Protein 1Z82 (pdb70)

Secondary structure (DSSP, 8-state):
--EEEE--SHHHHHHH--TTTT--EEEE-SSHHHHHHHHHHS-BTTBTT----SEEES-GGG--TT-EEEE-S-GGGHHHHHTT-SS----EE------TTT---HHHHHHHHT----EEEESS--HHHHHTT--EEEEEEETTHHHHHHHH--SSEEEEEES-HHHHHHHHHHHHHHHHHHHHHHHTT--HHHHHHHHHHHHHHHHHH---S--GGG--IIIIIT--TTT-TT-HHHHHHHHHHHT--HHHHHHT-SS--THHHHHHH--HHHHTT---HHHHHHHHHHS---TTT-----/-EEEE--SHHHHHHH--TTTT--EEEE-SSHHHHHIIIII--BTTBTT----S-EES-GGG--TTSEEEE-S-GGGHHHHHTT-SS----EE----B-TTT--BHHHHHHHHT----EEEESS--HHHHHTT--EEEEEEETTHHHHHHHH--SSEEEEEES-HHHHHHHHHHHHHHHHHHHHHHHTT--HHHHHHHHHHHHHHHHHH---S--GGG--IIIIIT--TTT-TT-HHHHHHHHHHTT--HHHHHHT-SS--HHHHHHHH--HHHHHT---HHHHHHHHHHS---TTT------

B-factor: mean 32.39, std 6.53, range [13.19, 74.14]

Organism: Thermotoga sp. (strain RQ2) (NCBI:txid126740)

Sequence (604 aa):
ERFFVLGAGSWGTVFAQLHENGEEVILWARRKEIVDLINVSHTSPYVEESKITVRATNDLEEIKKEDILVIAIPVQYIREHLLRLPVKPSVLNLSKGIEIKTGKRVSEIVEEILGCPYAVLSGPSHAEEVAKKLPTAVTLAGENSKELQKRISTEYFRVYTCEDVVGVEIAGALKNVIAIAAGILDGFGGWDNAKAALETRGIYEIARFGFFGADQKTFGLAGIGDLVTCNSRYSRNRRFGELIARGFNPLKLLESSNQVVEGAFTVKAVKIAKENKIDPISEEVYRVVYEGKPPLQSRDLRRFFVLGAGSWGTVFAQLHENGEEVILWARRKEIVDLINVSHTSPYVEESKITVRATNDLEEIKKEDILVIAIPVQYIREHLLRLPVKPSVLNLSKGIEIKTGKRVSEIVEEILGCPYAVLSGPSHAEEVAKKLPTAVTLAGENSKELQKRISTEYFRVYTCEDVVGVEIAGALKNVIAIAAGILDGFGGWDNAKAALETRGIYEIARFGFFGADQKTFGLAGIGDLVTCNSRYSRNRRFGELIARGFNPLKLLESSNQVVEGAFTVKAVKIAKENKIDPISEEVYRVVYEGKPPLQSRDLRR

Nearest PDB structures (foldseek):
  1z82-assembly1_B  TM=1.002E+00  e=1.092E-55  Thermotoga maritima MSB8
  3k96-assembly1_B  TM=9.361E-01  e=1.330E-28  Coxiella burnetii RSA 493
  6e90-assembly1_A  TM=9.180E-01  e=2.898E-23  Homo sapiens
  6e90-assembly2_B  TM=9.214E-01  e=9.521E-23  Homo sapiens
  6e8y-assembly1_B  TM=8.295E-01  e=1.337E-22  Homo sapiens

Foldseek 3Di:
DEAEQEECALQSQLQQLLVVLVGHYEYEYCDPVQQCCCPPVQDGPRAPPFGRPHHYDPDLQPDDQAYEYEYDDAPQCPLVVLQPRPAAHLYEYEYAFAHQPPLHFPVVSCCVRRVHWYKYKAFLCQSRCVRVLAAEEIEMETPPVVVVQVSRDDPRYHYHYDHFRLLLNLQRHQLLLLLLLLLLCVLVPNPPVVNVVSLVVSLVLSLVLSVVDGDSVSCPRSNSRNVVQSPDPSHPSSPLSNVLNNPDQLVVSQVVDPDHSRNLRRLSSCVVCVVVVPDQSSVLSPCVRPVVDNSVVNCVSD/DAEQEEDALASQLLQLLVVLPHQYEYEYCDVVQQCCCCPVQDHPRAPPFGRNHHYDPDLQPDDQAYEYEYDDADQCPLVVLQPRPAAHLYEYEYAFAHQVPLHFVVVSCCVRRNHWYKYKAFQDQSRCVSVLAAEEIEMETPPRVVVQVSRDDPRYHYHYDHFRLLLRLQRHQLLLLLLLLLLCVLVPHDPVVSVVSLVVSLVLSLLLSVVPGDNVSCPRSNSRNVVQNPPPSHPSSPLSSVLNNPDQSVVSQVVDPDHSSSLRRLSSCVVCVVVVRDQSSVLSCCVNPPVDNSVVSCVSCD

InterPro domains:
  IPR006109 Glycerol-3-phosphate dehydrogenase, NAD-dependent, C-terminal [PF07479] (166-305)
  IPR006168 Glycerol-3-phosphate dehydrogenase, NAD-dependent [MF_00394] (1-308)
  IPR006168 Glycerol-3-phosphate dehydrogenase, NAD-dependent [PIRSF000114] (2-317)
  IPR006168 Glycerol-3-phosphate dehydrogenase, NAD-dependent [PR00077] (5-22)
  IPR006168 Glycerol-3-phosphate dehydrogenase, NAD-dependent [PR00077] (51-78)
  IPR006168 Glycerol-3-phosphate dehydrogenase, NAD-dependent [PR00077] (159-183)
  IPR006168 Glycerol-3-phosphate dehydrogenase, NAD-dependent [PR00077] (184-208)
  IPR006168 Glycerol-3-phosphate dehydrogenase, NAD-dependent [PR00077] (224-241)
  IPR008927 6-phosphogluconate dehydrogenase-like, C-terminal domain superfamily [SSF48179] (165-318)
  IPR011128 Glycerol-3-phosphate dehydrogenase, NAD-dependent, N-terminal [PF01210] (5-148)
  IPR013328 6-phosphogluconate dehydrogenase, domain 2 [G3DSA:1.10.1040.10] (175-321)
  IPR036291 NAD(P)-binding domain superfamily [SSF51735] (2-163)

Solvent-accessible surface area: 24388 Å² total

Radius of gyration: 25.96 Å; Cα contacts (8 Å, |Δi|>4): 1307; chains: 2; bounding box: 53×50×85 Å

Structure (mmCIF, N/CA/C/O backbone):
data_1Z82
#
_entry.id   1Z82
#
_cell.length_a   65.090
_cell.length_b   67.451
_cell.length_c   75.597
_cell.angle_alpha   90.000
_cell.angle_beta   113.670
_cell.angle_gamma   90.000
#
_symmetry.space_group_name_H-M   'P 1 21 1'
#
loop_
_entity.id
_entity.type
_entity.pdbx_description
1 polymer 'glycerol-3-phosphate dehydrogenase'
2 non-polymer 'NADPH DIHYDRO-NICOTINAMIDE-ADENINE-DINUCLEOTIDE PHOSPHATE'
3 non-polymer GLYCERALDEHYDE-3-PHOSPHATE
4 non-polymer (4R)-2-METHYLPENTANE-2,4-DIOL
5 non-polymer (4S)-2-METHYL-2,4-PENTANEDIOL
6 non-polymer SN-GLYCEROL-3-PHOSPHATE
7 water water
#
loop_
_atom_site.group_PDB
_atom_site.id
_atom_site.type_symbol
_atom_site.label_atom_id
_atom_site.label_alt_id
_atom_site.label_comp_id
_atom_site.label_asym_id
_atom_site.label_entity_id
_atom_site.label_seq_id
_atom_site.pdbx_PDB_ins_code
_atom_site.Cartn_x
_atom_site.Cartn_y
_atom_site.Cartn_z
_atom_site.occupancy
_atom_site.B_iso_or_equiv
_atom_site.auth_seq_id
_atom_site.auth_comp_id
_atom_site.auth_asym_id
_atom_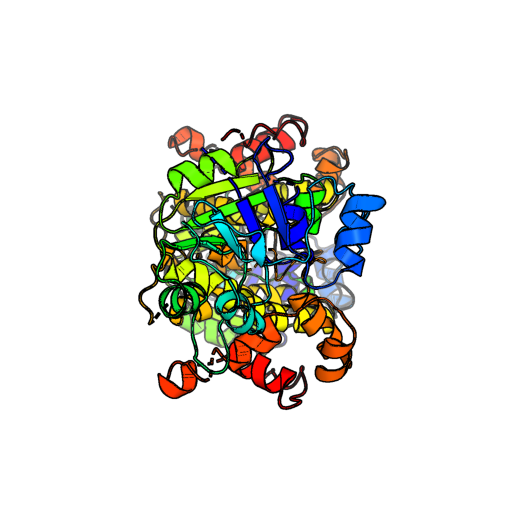site.auth_atom_id
_atom_site.pdbx_PDB_model_num
ATOM 1 N N . GLU A 1 14 ? 26.796 54.539 1.997 1.00 54.03 2 GLU A N 1
ATOM 2 C CA . GLU A 1 14 ? 28.174 54.679 2.546 1.00 53.92 2 GLU A CA 1
ATOM 3 C C . GLU A 1 14 ? 28.958 53.344 2.672 1.00 53.81 2 GLU A C 1
ATOM 4 O O . GLU A 1 14 ? 30.165 53.350 2.470 1.00 54.04 2 GLU A O 1
ATOM 18 N N . ARG A 1 16 ? 29.214 48.629 2.999 1.00 45.18 4 ARG A N 1
ATOM 19 C CA . ARG A 1 16 ? 28.689 47.279 2.775 1.00 41.91 4 ARG A CA 1
ATOM 20 C C . ARG A 1 16 ? 29.517 46.208 3.488 1.00 38.91 4 ARG A C 1
ATOM 21 O O . ARG A 1 16 ? 30.733 46.241 3.444 1.00 37.82 4 ARG A O 1
ATOM 29 N N . PHE A 1 17 ? 28.844 45.251 4.118 1.00 35.85 5 PHE A N 1
ATOM 30 C CA . PHE A 1 17 ? 29.517 44.160 4.835 1.00 34.05 5 PHE A CA 1
ATOM 31 C C . PHE A 1 17 ? 29.579 42.899 3.975 1.00 32.63 5 PHE A C 1
ATOM 32 O O . PHE A 1 17 ? 28.548 42.362 3.585 1.00 32.07 5 PHE A O 1
ATOM 40 N N . PHE A 1 18 ? 30.799 42.469 3.651 1.00 31.44 6 PHE A N 1
ATOM 41 C CA . PHE A 1 18 ? 31.036 41.215 2.962 1.00 30.27 6 PHE A CA 1
ATOM 42 C C . PHE A 1 18 ? 31.428 40.161 4.010 1.00 29.79 6 PHE A C 1
ATOM 43 O O . PHE A 1 18 ? 32.561 40.095 4.446 1.00 29.41 6 PHE A O 1
ATOM 51 N N . VAL A 1 19 ? 30.460 39.356 4.414 1.00 29.60 7 VAL A N 1
ATOM 52 C CA . VAL A 1 19 ? 30.669 38.329 5.413 1.00 29.84 7 VAL A CA 1
ATOM 53 C C . VAL A 1 19 ? 31.210 37.058 4.771 1.00 30.52 7 VAL A C 1
ATOM 54 O O . VAL A 1 19 ? 30.544 36.420 3.958 1.00 30.32 7 VAL A O 1
ATOM 58 N N . LEU A 1 20 ? 32.435 36.723 5.175 1.00 30.78 8 LEU A N 1
ATOM 59 C CA . LEU A 1 20 ? 33.223 35.634 4.626 1.00 31.36 8 LEU A CA 1
ATOM 60 C C . LEU A 1 20 ? 33.134 34.414 5.527 1.00 30.38 8 LEU A C 1
ATOM 61 O O . LEU A 1 20 ? 33.797 34.345 6.557 1.00 30.24 8 LEU A O 1
ATOM 66 N N . GLY A 1 21 ? 32.280 33.474 5.131 1.00 30.05 9 GLY A N 1
ATOM 67 C CA . GLY A 1 21 ? 32.101 32.209 5.838 1.00 29.50 9 GLY A CA 1
ATOM 68 C C . GLY A 1 21 ? 30.677 32.076 6.325 1.00 28.81 9 GLY A C 1
ATOM 69 O O . GLY A 1 21 ? 30.202 32.908 7.066 1.00 28.64 9 GLY A O 1
ATOM 70 N N . ALA A 1 22 ? 29.997 31.025 5.883 1.00 28.11 10 ALA A N 1
ATOM 71 C CA . ALA A 1 22 ? 28.593 30.810 6.196 1.00 27.97 10 ALA A CA 1
ATOM 72 C C . ALA A 1 22 ? 28.414 29.552 7.068 1.00 27.73 10 ALA A C 1
ATOM 73 O O . ALA A 1 22 ? 27.668 28.626 6.726 1.00 26.95 10 ALA A O 1
ATOM 75 N N . GLY A 1 23 ? 29.134 29.536 8.180 1.00 27.55 11 GLY A N 1
ATOM 76 C CA . GLY A 1 23 ? 28.914 28.582 9.264 1.00 28.05 11 GLY A CA 1
ATOM 77 C C . GLY A 1 23 ? 27.854 29.153 10.180 1.00 28.23 11 GLY A C 1
ATOM 78 O O . GLY A 1 23 ? 27.105 30.021 9.785 1.00 29.30 11 GLY A O 1
ATOM 79 N N . SER A 1 24 ? 27.787 28.666 11.405 1.00 29.20 12 SER A N 1
ATOM 80 C CA . SER A 1 24 ? 26.789 29.095 12.368 1.00 29.83 12 SER A CA 1
ATOM 81 C C . SER A 1 24 ? 26.834 30.577 12.657 1.00 29.91 12 SER A C 1
ATOM 82 O O . SER A 1 24 ? 25.818 31.265 12.637 1.00 30.26 12 SER A O 1
ATOM 85 N N . TRP A 1 25 ? 28.022 31.063 12.938 1.00 29.76 13 TRP A N 1
ATOM 86 C CA . TRP A 1 25 ? 28.211 32.449 13.368 1.00 29.28 13 TRP A CA 1
ATOM 87 C C . TRP A 1 25 ? 28.255 33.435 12.195 1.00 28.14 13 TRP A C 1
ATOM 88 O O . TRP A 1 25 ? 27.671 34.495 12.270 1.00 28.54 13 TRP A O 1
ATOM 99 N N . GLY A 1 26 ? 28.933 33.090 11.115 1.00 27.52 14 GLY A N 1
ATOM 100 C CA . GLY A 1 26 ? 28.931 33.929 9.916 1.00 28.16 14 GLY A CA 1
ATOM 101 C C . GLY A 1 26 ? 27.518 34.196 9.407 1.00 27.55 14 GLY A C 1
ATOM 102 O O . GLY A 1 26 ? 27.137 35.315 9.120 1.00 27.01 14 GLY A O 1
ATOM 103 N N . THR A 1 27 ? 26.719 33.140 9.353 1.00 27.93 15 THR A N 1
ATOM 104 C CA . THR A 1 27 ? 25.347 33.230 8.885 1.00 28.07 15 THR A CA 1
ATOM 105 C C . THR A 1 27 ? 24.445 34.028 9.830 1.00 28.22 15 THR A C 1
ATOM 106 O O . THR A 1 27 ? 23.607 34.801 9.392 1.00 29.68 15 THR A O 1
ATOM 110 N N . VAL A 1 28 ? 24.576 33.771 11.115 1.00 28.54 16 VAL A N 1
ATOM 111 C CA . VAL A 1 28 ? 23.770 34.462 12.127 1.00 29.09 16 VAL A CA 1
ATOM 112 C C . VAL A 1 28 ? 24.141 35.950 12.185 1.00 27.70 16 VAL A C 1
ATOM 113 O O . VAL A 1 28 ? 23.266 36.782 12.133 1.00 25.68 16 VAL A O 1
ATOM 117 N N . PHE A 1 29 ? 25.440 36.249 12.236 1.00 27.72 17 PHE A N 1
ATOM 118 C CA . PHE A 1 29 ? 25.937 37.623 12.231 1.00 28.16 17 PHE A CA 1
ATOM 119 C C . PHE A 1 29 ? 25.492 38.411 10.984 1.00 27.58 17 PHE A C 1
ATOM 120 O O . PHE A 1 29 ? 24.962 39.503 11.098 1.00 27.87 17 PHE A O 1
ATOM 128 N N . ALA A 1 30 ? 25.680 37.828 9.805 1.00 27.45 18 ALA A N 1
ATOM 129 C CA . ALA A 1 30 ? 25.248 38.421 8.540 1.00 27.28 18 ALA A CA 1
ATOM 130 C C . ALA A 1 30 ? 23.761 38.724 8.534 1.00 26.88 18 ALA A C 1
ATOM 131 O O . ALA A 1 30 ? 23.358 39.818 8.175 1.00 26.70 18 ALA A O 1
ATOM 133 N N . GLN A 1 31 ? 22.965 37.745 8.950 1.00 27.01 19 GLN A N 1
ATOM 134 C CA . GLN A 1 31 ? 21.512 37.897 9.075 1.00 26.61 19 GLN A CA 1
ATOM 135 C C . GLN A 1 31 ? 21.163 39.026 10.049 1.00 26.31 19 GLN A C 1
ATOM 136 O O . GLN A 1 31 ? 20.302 39.832 9.759 1.00 24.35 19 GLN A O 1
ATOM 150 N N . LEU A 1 33 ? 23.028 41.691 10.891 1.00 27.86 21 LEU A N 1
ATOM 151 C CA . LEU A 1 33 ? 23.353 42.922 10.185 1.00 28.27 21 LEU A CA 1
ATOM 152 C C . LEU A 1 33 ? 22.349 43.291 9.097 1.00 28.02 21 LEU A C 1
ATOM 153 O O . LEU A 1 33 ? 21.988 44.469 8.955 1.00 27.91 21 LEU A O 1
ATOM 158 N N . HIS A 1 34 ? 21.908 42.283 8.339 1.00 27.18 22 HIS A N 1
ATOM 159 C CA . HIS A 1 34 ? 20.871 42.447 7.330 1.00 26.42 22 HIS A CA 1
ATOM 160 C C . HIS A 1 34 ? 19.576 42.962 7.993 1.00 26.62 22 HIS A C 1
ATOM 161 O O . HIS A 1 34 ? 18.941 43.861 7.468 1.00 25.34 22 HIS A O 1
ATOM 168 N N . GLU A 1 35 ? 19.228 42.434 9.164 1.00 26.58 23 GLU A N 1
ATOM 169 C CA . GLU A 1 35 ? 18.025 42.848 9.906 1.00 27.44 23 GLU A CA 1
ATOM 170 C C . GLU A 1 35 ? 18.111 44.233 10.567 1.00 26.01 23 GLU A C 1
ATOM 171 O O . GLU A 1 35 ? 17.090 44.859 10.885 1.00 25.39 23 GLU A O 1
ATOM 177 N N . ASN A 1 36 ? 19.344 44.673 10.777 1.00 25.99 24 ASN A N 1
ATOM 178 C CA . ASN A 1 36 ? 19.682 46.038 11.170 1.00 26.89 24 ASN A CA 1
ATOM 179 C C . ASN A 1 36 ? 19.492 47.071 10.054 1.00 26.41 24 ASN A C 1
ATOM 180 O O . ASN A 1 36 ? 19.598 48.264 10.307 1.00 26.26 24 ASN A O 1
ATOM 185 N N . GLY A 1 37 ? 19.241 46.619 8.831 1.00 26.22 25 GLY A N 1
ATOM 186 C CA . GLY A 1 37 ? 19.090 47.507 7.701 1.00 26.53 25 GLY A CA 1
ATOM 187 C C . GLY A 1 37 ? 20.394 47.852 6.996 1.00 26.84 25 GLY A C 1
ATOM 188 O O . GLY A 1 37 ? 20.431 48.772 6.156 1.00 26.58 25 GLY A O 1
ATOM 189 N N . GLU A 1 38 ? 21.453 47.116 7.333 1.00 27.31 26 GLU A N 1
ATOM 190 C CA . GLU A 1 38 ? 22.735 47.274 6.671 1.00 27.67 26 GLU A CA 1
ATOM 191 C C . GLU A 1 38 ? 22.734 46.538 5.340 1.00 27.94 26 GLU A C 1
ATOM 192 O O . GLU A 1 38 ? 21.913 45.665 5.099 1.00 26.95 26 GLU A O 1
ATOM 198 N N . GLU A 1 39 ? 23.641 46.955 4.473 1.00 28.71 27 GLU A N 1
ATOM 199 C CA . GLU A 1 39 ? 23.863 46.315 3.196 1.00 29.74 27 GLU A CA 1
ATOM 200 C C . GLU A 1 39 ? 24.849 45.185 3.433 1.00 28.90 27 GLU A C 1
ATOM 201 O O . GLU A 1 39 ? 25.971 45.410 3.868 1.00 28.05 27 GLU A O 1
ATOM 207 N N . VAL A 1 40 ? 24.407 43.960 3.171 1.00 28.53 28 VAL A N 1
ATOM 208 C CA . VAL A 1 40 ? 25.165 42.760 3.545 1.00 28.02 28 VAL A CA 1
ATOM 209 C C . VAL A 1 40 ? 25.050 41.741 2.430 1.00 27.43 28 VAL A C 1
ATOM 210 O O . VAL A 1 40 ? 23.982 41.599 1.813 1.00 25.94 28 VAL A O 1
ATOM 214 N N . ILE A 1 41 ? 26.171 41.043 2.210 1.00 27.49 29 ILE A N 1
ATOM 215 C CA . ILE A 1 41 ? 26.250 39.856 1.373 1.00 27.39 29 ILE A CA 1
ATOM 216 C C . ILE A 1 41 ? 27.065 38.805 2.142 1.00 27.01 29 ILE A C 1
ATOM 217 O O . ILE A 1 41 ? 28.034 39.123 2.826 1.00 26.24 29 ILE A O 1
ATOM 222 N N . LEU A 1 42 ? 26.619 37.558 2.076 1.00 26.57 30 LEU A N 1
ATOM 223 C CA . LEU A 1 42 ? 27.258 36.472 2.791 1.00 26.19 30 LEU A CA 1
ATOM 224 C C . LEU A 1 42 ? 27.929 35.516 1.812 1.00 26.23 30 LEU A C 1
ATOM 225 O O . LEU A 1 42 ? 27.281 34.975 0.920 1.00 25.78 30 LEU A O 1
ATOM 230 N N . TRP A 1 43 ? 29.229 35.326 1.958 1.00 26.28 31 TRP A N 1
ATOM 231 C CA . TRP A 1 43 ? 29.930 34.350 1.125 1.00 26.76 31 TRP A CA 1
ATOM 232 C C . TRP A 1 43 ? 29.910 32.984 1.817 1.00 26.28 31 TRP A C 1
ATOM 233 O O . TRP A 1 43 ? 30.254 32.864 2.978 1.00 25.95 31 TRP A O 1
ATOM 244 N N . ALA A 1 44 ? 29.488 31.973 1.061 1.00 27.33 32 ALA A N 1
ATOM 245 C CA . ALA A 1 44 ? 29.606 30.579 1.450 1.00 28.01 32 ALA A CA 1
ATOM 246 C C . ALA A 1 44 ? 30.563 29.811 0.518 1.00 28.59 32 ALA A C 1
ATOM 247 O O . ALA A 1 44 ? 30.584 29.995 -0.702 1.00 28.93 32 ALA A O 1
ATOM 249 N N . ARG A 1 45 ? 31.352 28.932 1.128 1.00 30.25 33 ARG A N 1
ATOM 250 C CA . ARG A 1 45 ? 32.326 28.104 0.424 1.00 30.78 33 ARG A CA 1
ATOM 251 C C . ARG A 1 45 ? 31.677 27.250 -0.651 1.00 30.64 33 ARG A C 1
ATOM 252 O O . ARG A 1 45 ? 32.191 27.134 -1.762 1.00 30.55 33 ARG A O 1
ATOM 260 N N . ARG A 1 46 ? 30.552 26.633 -0.307 1.00 31.27 34 ARG A N 1
ATOM 261 C CA . ARG A 1 46 ? 29.868 25.700 -1.212 1.00 31.65 34 ARG A CA 1
ATOM 262 C C . ARG A 1 46 ? 28.605 26.278 -1.852 1.00 31.92 34 ARG A C 1
ATOM 263 O O . ARG A 1 46 ? 27.821 26.982 -1.203 1.00 31.39 34 ARG A O 1
ATOM 271 N N . LYS A 1 47 ? 28.4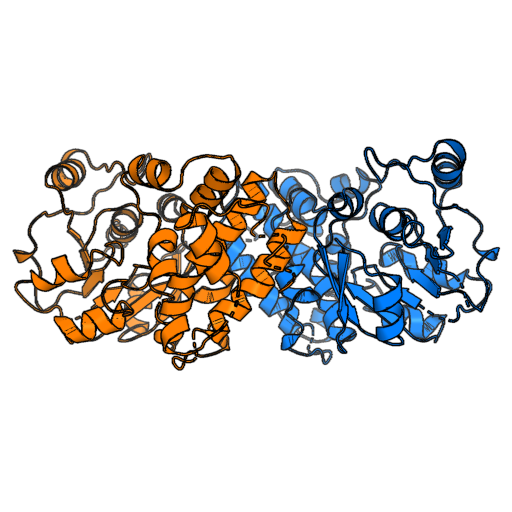16 25.956 -3.127 1.00 32.47 35 LYS A N 1
ATOM 272 C CA . LYS A 1 47 ? 27.272 26.426 -3.895 1.00 33.09 35 LYS A CA 1
ATOM 273 C C . LYS A 1 47 ? 25.945 25.897 -3.326 1.00 33.12 35 LYS A C 1
ATOM 274 O O . LYS A 1 47 ? 24.905 26.543 -3.456 1.00 33.32 35 LYS A O 1
ATOM 277 N N . GLU A 1 48 ? 25.993 24.735 -2.685 1.00 33.08 36 GLU A N 1
ATOM 278 C CA . GLU A 1 48 ? 24.811 24.118 -2.087 1.00 32.94 36 GLU A CA 1
ATOM 279 C C . GLU A 1 48 ? 24.290 24.925 -0.911 1.00 30.88 36 GLU A C 1
ATOM 280 O O . GLU A 1 48 ? 23.097 24.995 -0.678 1.00 30.18 36 GLU A O 1
ATOM 286 N N . ILE A 1 49 ? 25.195 25.527 -0.163 1.00 29.76 37 ILE A N 1
ATOM 287 C CA . ILE A 1 49 ? 24.814 26.386 0.939 1.00 29.19 37 ILE A CA 1
ATOM 288 C C . ILE A 1 49 ? 24.199 27.695 0.387 1.00 28.70 37 ILE A C 1
ATOM 289 O O . ILE A 1 49 ? 23.120 28.115 0.824 1.00 27.82 37 ILE A O 1
ATOM 294 N N . VAL A 1 50 ? 24.859 28.285 -0.613 1.00 27.93 38 VAL A N 1
ATOM 295 C CA . VAL A 1 50 ? 24.373 29.491 -1.254 1.00 27.20 38 VAL A CA 1
ATOM 296 C C . VAL A 1 50 ? 22.950 29.277 -1.709 1.00 27.62 38 VAL A C 1
ATOM 297 O O . VAL A 1 50 ? 22.065 30.059 -1.397 1.00 27.41 38 VAL A O 1
ATOM 301 N N . ASP A 1 51 ? 22.736 28.191 -2.434 1.00 27.79 39 ASP A N 1
ATOM 302 C CA . ASP A 1 51 ? 21.420 27.821 -2.888 1.00 28.49 39 ASP A CA 1
ATOM 303 C C . ASP A 1 51 ? 20.372 27.650 -1.785 1.00 27.80 39 ASP A C 1
ATOM 304 O O . ASP A 1 51 ? 19.295 28.220 -1.888 1.00 27.39 39 ASP A O 1
ATOM 309 N N . LEU A 1 52 ? 20.656 26.866 -0.751 1.00 27.27 40 LEU A N 1
ATOM 310 C CA . LEU A 1 52 ? 19.737 26.760 0.385 1.00 27.78 40 LEU A CA 1
ATOM 311 C C . LEU A 1 52 ? 19.364 28.115 0.966 1.00 27.60 40 LEU A C 1
ATOM 312 O O . LEU A 1 52 ? 18.229 28.311 1.360 1.00 28.06 40 LEU A O 1
ATOM 317 N N . ILE A 1 53 ? 20.326 29.018 1.106 1.00 27.30 41 ILE A N 1
ATOM 318 C CA . ILE A 1 53 ? 20.035 30.316 1.727 1.00 27.09 41 ILE A CA 1
ATOM 319 C C . ILE A 1 53 ? 19.161 31.155 0.788 1.00 27.05 41 ILE A C 1
ATOM 320 O O . ILE A 1 53 ? 18.099 31.630 1.182 1.00 26.66 41 ILE A O 1
ATOM 325 N N . ASN A 1 54 ? 19.616 31.317 -0.454 1.00 27.27 42 ASN A N 1
ATOM 326 C CA . ASN A 1 54 ? 18.937 32.157 -1.425 1.00 27.19 42 ASN A CA 1
ATOM 327 C C . ASN A 1 54 ? 17.576 31.631 -1.848 1.00 27.56 42 ASN A C 1
ATOM 328 O O . ASN A 1 54 ? 16.663 32.418 -2.082 1.00 28.45 42 ASN A O 1
ATOM 333 N N . VAL A 1 55 ? 17.432 30.314 -1.945 1.00 27.63 43 VAL A N 1
ATOM 334 C CA . VAL A 1 55 ? 16.215 29.706 -2.479 1.00 27.59 43 VAL A CA 1
ATOM 335 C C . VAL A 1 55 ? 15.218 29.284 -1.408 1.00 27.61 43 VAL A C 1
ATOM 336 O O . VAL A 1 55 ? 14.013 29.539 -1.533 1.00 27.61 43 VAL A O 1
ATOM 340 N N . SER A 1 56 ? 15.707 28.602 -0.379 1.00 27.94 44 SER A N 1
ATOM 341 C CA . SER A 1 56 ? 14.826 28.090 0.654 1.00 28.43 44 SER A CA 1
ATOM 342 C C . SER A 1 56 ? 15.001 28.841 1.990 1.00 28.72 44 SER A C 1
ATOM 343 O O . SER A 1 56 ? 14.409 28.459 2.980 1.00 29.56 44 SER A O 1
ATOM 346 N N . HIS A 1 57 ? 15.810 29.897 2.012 1.00 28.63 45 HIS A N 1
ATOM 347 C CA . HIS A 1 57 ? 15.972 30.742 3.205 1.00 28.77 45 HIS A CA 1
ATOM 348 C C . HIS A 1 57 ? 16.166 29.941 4.475 1.00 29.23 45 HIS A C 1
ATOM 349 O O . HIS A 1 57 ? 15.586 30.246 5.514 1.00 29.18 45 HIS A O 1
ATOM 356 N N . THR A 1 58 ? 16.968 28.885 4.355 1.00 29.75 46 THR A N 1
ATOM 357 C CA . THR A 1 58 ? 17.418 28.090 5.490 1.00 30.58 46 THR A CA 1
ATOM 358 C C . THR A 1 58 ? 18.923 27.798 5.371 1.00 30.64 46 THR A C 1
ATOM 359 O O . THR A 1 58 ? 19.527 27.880 4.300 1.00 30.19 46 THR A O 1
ATOM 363 N N . SER A 1 59 ? 19.536 27.495 6.496 1.00 31.84 47 SER A N 1
ATOM 364 C CA . SER A 1 59 ? 20.896 26.984 6.506 1.00 32.45 47 SER A CA 1
ATOM 365 C C . SER A 1 59 ? 20.904 25.851 7.507 1.00 32.56 47 SER A C 1
ATOM 366 O O . SER A 1 59 ? 20.319 25.993 8.577 1.00 31.18 47 SER A O 1
ATOM 369 N N . PRO A 1 60 ? 21.596 24.738 7.186 1.00 33.30 48 PRO A N 1
ATOM 370 C CA . PRO A 1 60 ? 21.788 23.662 8.180 1.00 32.83 48 PRO A CA 1
ATOM 371 C C . PRO A 1 60 ? 22.585 24.097 9.371 1.00 32.58 48 PRO A C 1
ATOM 372 O O . PRO A 1 60 ? 22.681 23.347 10.335 1.00 32.58 48 PRO A O 1
ATOM 376 N N . TYR A 1 61 ? 23.196 25.268 9.289 1.00 32.31 49 TYR A N 1
ATOM 377 C CA . TYR A 1 61 ? 23.983 25.807 10.392 1.00 32.22 49 TYR A CA 1
ATOM 378 C C . TYR A 1 61 ? 23.152 26.628 11.355 1.00 32.42 49 TYR A C 1
ATOM 379 O O . TYR A 1 61 ? 23.620 26.949 12.439 1.00 30.85 49 TYR A O 1
ATOM 388 N N . VAL A 1 62 ? 21.920 26.962 10.965 1.00 33.47 50 VAL A N 1
ATOM 389 C CA . VAL A 1 62 ? 21.027 27.743 11.818 1.00 34.44 50 VAL A CA 1
ATOM 390 C C . VAL A 1 62 ? 19.665 27.049 11.912 1.00 35.99 50 VAL A C 1
ATOM 391 O O . VAL A 1 62 ? 18.896 27.093 10.987 1.00 33.97 50 VAL A O 1
ATOM 395 N N . GLU A 1 63 ? 19.393 26.409 13.046 1.00 38.34 51 GLU A N 1
ATOM 396 C CA . GLU A 1 63 ? 18.107 25.727 13.288 1.00 39.73 51 GLU A CA 1
ATOM 397 C C . GLU A 1 63 ? 16.958 26.717 13.384 1.00 40.79 51 GLU A C 1
ATOM 398 O O . GLU A 1 63 ? 17.098 27.789 13.982 1.00 41.69 51 GLU A O 1
ATOM 400 N N . GLU A 1 64 ? 15.826 26.345 12.783 1.00 42.48 52 GLU A N 1
ATOM 401 C CA . GLU A 1 64 ? 14.554 27.106 12.834 1.00 43.11 52 GLU A CA 1
ATOM 402 C C . GLU A 1 64 ? 14.690 28.640 12.840 1.00 43.29 52 GLU A C 1
ATOM 403 O O . GLU A 1 64 ? 14.198 29.321 13.768 1.00 43.63 52 GLU A O 1
ATOM 405 N N . SER A 1 65 ? 15.313 29.155 11.779 1.00 42.49 53 SER A N 1
ATOM 406 C CA . SER A 1 65 ? 15.555 30.575 11.593 1.00 41.96 53 SER A CA 1
ATOM 407 C C . SER A 1 65 ? 15.593 30.900 10.096 1.00 40.29 53 SER A C 1
ATOM 408 O O . SER A 1 65 ? 16.366 30.322 9.351 1.00 40.71 53 SER A O 1
ATOM 411 N N . LYS A 1 66 ? 14.760 31.827 9.654 1.00 37.99 54 LYS A N 1
ATOM 412 C CA . LYS A 1 66 ? 14.745 32.216 8.247 1.00 36.72 54 LYS A CA 1
ATOM 413 C C . LYS A 1 66 ? 15.961 33.074 7.921 1.00 35.01 54 LYS A C 1
ATOM 414 O O . LYS A 1 66 ? 16.224 34.068 8.583 1.00 35.14 54 LYS A O 1
ATOM 416 N N . ILE A 1 67 ? 16.688 32.677 6.884 1.00 32.68 55 ILE A N 1
ATOM 417 C CA . ILE A 1 67 ? 17.874 33.371 6.443 1.00 30.62 55 ILE A CA 1
ATOM 418 C C . ILE A 1 67 ? 17.531 34.084 5.147 1.00 29.91 55 ILE A C 1
ATOM 419 O O . ILE A 1 67 ? 17.242 33.452 4.126 1.00 29.86 55 ILE A O 1
ATOM 424 N N . THR A 1 68 ? 17.520 35.408 5.211 1.00 28.80 56 THR A N 1
ATOM 425 C CA . THR A 1 68 ? 17.050 36.227 4.117 1.00 28.25 56 THR A CA 1
ATOM 426 C C . THR A 1 68 ? 18.176 37.053 3.557 1.00 27.42 56 THR A C 1
ATOM 427 O O . THR A 1 68 ? 18.048 37.606 2.510 1.00 26.97 56 THR A O 1
ATOM 431 N N . VAL A 1 69 ? 19.277 37.164 4.273 1.00 27.72 57 VAL A N 1
ATOM 432 C CA . VAL A 1 69 ? 20.454 37.812 3.732 1.00 28.53 57 VAL A CA 1
ATOM 433 C C . VAL A 1 69 ? 20.875 37.100 2.415 1.00 29.37 57 VAL A C 1
ATOM 434 O O . VAL A 1 69 ? 20.654 35.904 2.246 1.00 30.25 57 VAL A O 1
ATOM 438 N N . ARG A 1 70 ? 21.427 37.866 1.483 1.00 29.92 58 ARG A N 1
ATOM 439 C CA . ARG A 1 70 ? 21.843 37.351 0.177 1.00 29.70 58 ARG A CA 1
ATOM 440 C C . ARG A 1 70 ? 23.188 36.655 0.280 1.00 29.15 58 ARG A C 1
ATOM 441 O O . ARG A 1 70 ? 24.142 37.210 0.828 1.00 28.93 58 ARG A O 1
ATOM 449 N N . ALA A 1 71 ? 23.256 35.450 -0.270 1.00 28.57 59 ALA A N 1
ATOM 450 C CA . ALA A 1 71 ? 24.482 34.668 -0.283 1.00 28.18 59 ALA A CA 1
ATOM 451 C C . ALA A 1 71 ? 25.115 34.604 -1.675 1.00 27.93 59 ALA A C 1
ATOM 452 O O . ALA A 1 71 ? 24.433 34.695 -2.704 1.00 26.56 59 ALA A O 1
ATOM 454 N N . THR A 1 72 ? 26.433 34.451 -1.688 1.00 27.92 60 THR A N 1
ATOM 455 C CA . THR A 1 72 ? 27.176 34.268 -2.923 1.00 28.44 60 THR A CA 1
ATOM 456 C C . THR A 1 72 ? 28.290 33.251 -2.699 1.00 28.80 60 THR A C 1
ATOM 457 O O . THR A 1 72 ? 28.710 33.053 -1.585 1.00 27.55 60 THR A O 1
ATOM 461 N N . ASN A 1 73 ? 28.728 32.604 -3.775 1.00 29.62 61 ASN A N 1
ATOM 462 C CA . ASN A 1 73 ? 29.888 31.708 -3.788 1.00 31.03 61 ASN A CA 1
ATOM 463 C C . ASN A 1 73 ? 31.112 32.357 -4.465 1.00 31.97 61 ASN A C 1
ATOM 464 O O . ASN A 1 73 ? 32.177 31.780 -4.540 1.00 32.49 61 ASN A O 1
ATOM 469 N N . ASP A 1 74 ? 30.929 33.565 -4.972 1.00 33.35 62 ASP A N 1
ATOM 470 C CA . ASP A 1 74 ? 31.926 34.273 -5.753 1.00 34.20 62 ASP A CA 1
ATOM 471 C C . ASP A 1 74 ? 32.705 35.293 -4.900 1.00 34.51 62 ASP A C 1
ATOM 472 O O . ASP A 1 74 ? 32.170 36.332 -4.530 1.00 34.13 62 ASP A O 1
ATOM 477 N N . LEU A 1 75 ? 33.967 35.005 -4.601 1.00 34.93 63 LEU A N 1
ATOM 478 C CA . LEU A 1 75 ? 34.844 35.998 -3.977 1.00 35.78 63 LEU A CA 1
ATOM 479 C C . LEU A 1 75 ? 35.063 37.235 -4.852 1.00 36.41 63 LEU A C 1
ATOM 480 O O . LEU A 1 75 ? 35.376 38.309 -4.362 1.00 36.68 63 LEU A O 1
ATOM 485 N N . GLU A 1 76 ? 34.906 37.079 -6.157 1.00 37.12 64 GLU A N 1
ATOM 486 C CA . GLU A 1 76 ? 35.078 38.186 -7.077 1.00 37.74 64 GLU A CA 1
ATOM 487 C C . GLU A 1 76 ? 34.027 39.273 -6.816 1.00 37.53 64 GLU A C 1
ATOM 488 O O . GLU A 1 76 ? 34.149 40.385 -7.332 1.00 37.28 64 GLU A O 1
ATOM 494 N N . GLU A 1 77 ? 33.004 38.972 -6.015 1.00 37.39 65 GLU A N 1
ATOM 495 C CA . GLU A 1 77 ? 32.001 39.995 -5.669 1.00 37.89 65 GLU A CA 1
ATOM 496 C C . GLU A 1 77 ? 32.470 41.022 -4.652 1.00 36.81 65 GLU A C 1
ATOM 497 O O . GLU A 1 77 ? 31.856 42.060 -4.535 1.00 36.65 65 GLU A O 1
ATOM 503 N N . ILE A 1 78 ? 33.551 40.740 -3.932 1.00 36.16 66 ILE A N 1
ATOM 504 C CA . ILE A 1 78 ? 34.071 41.682 -2.957 1.00 35.97 66 ILE A CA 1
ATOM 505 C C . ILE A 1 78 ? 34.625 42.933 -3.638 1.00 35.78 66 ILE A C 1
ATOM 506 O O . ILE A 1 78 ? 35.304 42.854 -4.667 1.00 35.20 66 ILE A O 1
ATOM 511 N N . LYS A 1 79 ? 34.327 44.083 -3.035 1.00 35.15 67 LYS A N 1
ATOM 512 C CA . L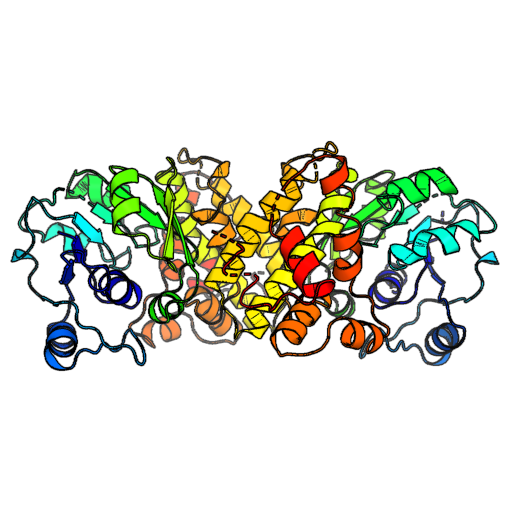YS A 1 79 ? 34.699 45.388 -3.575 1.00 34.72 67 LYS A CA 1
ATOM 513 C C . LYS A 1 79 ? 35.652 46.065 -2.607 1.00 33.72 67 LYS A C 1
ATOM 514 O O . LYS A 1 79 ? 35.656 45.761 -1.406 1.00 32.55 67 LYS A O 1
ATOM 520 N N . LYS A 1 80 ? 36.467 46.974 -3.124 1.00 32.58 68 LYS A N 1
ATOM 521 C CA . LYS A 1 80 ? 37.498 47.633 -2.321 1.00 32.54 68 LYS A CA 1
ATOM 522 C C . LYS A 1 80 ? 36.908 48.500 -1.188 1.00 32.56 68 LYS A C 1
ATOM 523 O O . LYS A 1 80 ? 37.616 48.837 -0.232 1.00 32.69 68 LYS A O 1
ATOM 525 N N . GLU A 1 81 ? 35.614 48.822 -1.288 1.00 32.31 69 GLU A N 1
ATOM 526 C CA . GLU A 1 81 ? 34.926 49.653 -0.306 1.00 32.10 69 GLU A CA 1
ATOM 527 C C . GLU A 1 81 ? 34.186 48.821 0.744 1.00 32.24 69 GLU A C 1
ATOM 528 O O . GLU A 1 81 ? 33.549 49.386 1.648 1.00 32.00 69 GLU A O 1
ATOM 531 N N . ASP A 1 82 ? 34.262 47.489 0.623 1.00 31.52 70 ASP A N 1
ATOM 532 C CA . ASP A 1 82 ? 33.615 46.563 1.583 1.00 31.56 70 ASP A CA 1
ATOM 533 C C . ASP A 1 82 ? 34.311 46.466 2.918 1.00 30.40 70 ASP A C 1
ATOM 534 O O . ASP A 1 82 ? 35.528 46.558 3.002 1.00 29.38 70 ASP A O 1
ATOM 539 N N . ILE A 1 83 ? 33.496 46.253 3.950 1.00 31.04 71 ILE A N 1
ATOM 540 C CA . ILE A 1 83 ? 33.954 45.750 5.244 1.00 31.19 71 ILE A CA 1
ATOM 541 C C . ILE A 1 83 ? 33.997 44.209 5.184 1.00 31.00 71 ILE A C 1
ATOM 542 O O . ILE A 1 83 ? 32.952 43.568 5.189 1.00 31.55 71 ILE A O 1
ATOM 547 N N . LEU A 1 84 ? 35.197 43.622 5.134 1.00 30.84 72 LEU A N 1
ATOM 548 C CA . LEU A 1 84 ? 35.330 42.178 5.173 1.00 30.71 72 LEU A CA 1
ATOM 549 C C . LEU A 1 84 ? 35.141 41.662 6.596 1.00 30.34 72 LEU A C 1
ATOM 550 O O . LEU A 1 84 ? 35.892 42.006 7.492 1.00 30.20 72 LEU A O 1
ATOM 555 N N . VAL A 1 85 ? 34.120 40.851 6.800 1.00 30.29 73 VAL A N 1
ATOM 556 C CA . VAL A 1 85 ? 33.885 40.240 8.104 1.00 30.55 73 VAL A CA 1
ATOM 557 C C . VAL A 1 85 ? 34.401 38.828 8.027 1.00 29.76 73 VAL A C 1
ATOM 558 O O . VAL A 1 85 ? 33.902 38.038 7.249 1.00 30.12 73 VAL A O 1
ATOM 562 N N . ILE A 1 86 ? 35.427 38.501 8.802 1.00 30.23 74 ILE A N 1
ATOM 563 C CA . ILE A 1 86 ? 35.959 37.134 8.765 1.00 29.48 74 ILE A CA 1
ATOM 564 C C . ILE A 1 86 ? 35.232 36.219 9.723 1.00 29.44 74 ILE A C 1
ATOM 565 O O . ILE A 1 86 ? 35.203 36.464 10.913 1.00 29.40 74 ILE A O 1
ATOM 570 N N . ALA A 1 87 ? 34.599 35.183 9.173 1.00 29.94 75 ALA A N 1
ATOM 571 C CA . ALA A 1 87 ? 33.889 34.150 9.932 1.00 29.28 75 ALA A CA 1
ATOM 572 C C . ALA A 1 87 ? 34.233 32.748 9.387 1.00 29.45 75 ALA A C 1
ATOM 573 O O . ALA A 1 87 ? 33.377 31.855 9.318 1.00 29.32 75 ALA A O 1
ATOM 575 N N . ILE A 1 88 ? 35.483 32.602 8.972 1.00 29.32 76 ILE A N 1
ATOM 576 C CA . ILE A 1 88 ? 36.060 31.341 8.535 1.00 30.69 76 ILE A CA 1
ATOM 577 C C . ILE A 1 88 ? 36.911 30.864 9.713 1.00 31.04 76 ILE A C 1
ATOM 578 O O . ILE A 1 88 ? 37.582 31.697 10.360 1.00 30.77 76 ILE A O 1
ATOM 583 N N . PRO A 1 89 ? 36.884 29.544 10.010 1.00 31.59 77 PRO A N 1
ATOM 584 C CA . PRO A 1 89 ? 37.716 28.999 11.097 1.00 31.68 77 PRO A CA 1
ATOM 585 C C . PRO A 1 89 ? 39.188 29.294 10.847 1.00 31.07 77 PRO A C 1
ATOM 586 O O . PRO A 1 89 ? 39.637 29.286 9.735 1.00 29.95 77 PRO A O 1
ATOM 590 N N . VAL A 1 90 ? 39.913 29.616 11.903 1.00 31.44 78 VAL A N 1
ATOM 591 C CA . VAL A 1 90 ? 41.192 30.318 11.770 1.00 31.39 78 VAL A CA 1
ATOM 592 C C . VAL A 1 90 ? 42.200 29.596 10.885 1.00 31.34 78 VAL A C 1
ATOM 593 O O . VAL A 1 90 ? 42.995 30.250 10.205 1.00 30.73 78 VAL A O 1
ATOM 597 N N . GLN A 1 91 ? 42.191 28.265 10.889 1.00 31.12 79 GLN A N 1
ATOM 598 C CA . GLN A 1 91 ? 43.223 27.543 10.158 1.00 31.12 79 GLN A CA 1
ATOM 599 C C . GLN A 1 91 ? 42.976 27.651 8.670 1.00 31.44 79 GLN A C 1
ATOM 600 O O . GLN A 1 91 ? 43.867 27.325 7.903 1.00 32.81 79 GLN A O 1
ATOM 606 N N . TYR A 1 92 ? 41.792 28.123 8.253 1.00 31.75 80 TYR A N 1
ATOM 607 C CA . TYR A 1 92 ? 41.480 28.264 6.819 1.00 31.81 80 TYR A CA 1
ATOM 608 C C . TYR A 1 92 ? 41.381 29.706 6.335 1.00 31.24 80 TYR A C 1
ATOM 609 O O . TYR A 1 92 ? 41.049 29.941 5.171 1.00 31.01 80 TYR A O 1
ATOM 618 N N . ILE A 1 93 ? 41.680 30.661 7.207 1.00 30.46 81 ILE A N 1
ATOM 619 C CA . ILE A 1 93 ? 41.591 32.070 6.846 1.00 30.50 81 ILE A CA 1
ATOM 620 C C . ILE A 1 93 ? 42.608 32.478 5.795 1.00 30.51 81 ILE A C 1
ATOM 621 O O . ILE A 1 93 ? 42.277 33.195 4.864 1.00 30.39 81 ILE A O 1
ATOM 626 N N . ARG A 1 94 ? 43.846 32.022 5.948 1.00 31.06 82 ARG A N 1
ATOM 627 C CA . ARG A 1 94 ? 44.945 32.443 5.081 1.00 31.05 82 ARG A CA 1
ATOM 628 C C . ARG A 1 94 ? 44.692 32.133 3.612 1.00 31.41 82 ARG A C 1
ATOM 629 O O . ARG A 1 94 ? 44.800 33.022 2.766 1.00 31.11 82 ARG A O 1
ATOM 637 N N . GLU A 1 95 ? 44.376 30.879 3.303 1.00 31.61 83 GLU A N 1
ATOM 638 C CA . GLU A 1 95 ? 44.137 30.482 1.917 1.00 32.81 83 GLU A CA 1
ATOM 639 C C . GLU A 1 95 ? 43.015 31.302 1.256 1.00 31.65 83 GLU A C 1
ATOM 640 O O . GLU A 1 95 ? 43.088 31.606 0.066 1.00 31.59 83 GLU A O 1
ATOM 646 N N . HIS A 1 96 ? 41.992 31.671 2.017 1.00 31.48 84 HIS A N 1
ATOM 647 C CA . HIS A 1 96 ? 40.886 32.470 1.459 1.00 31.36 84 HIS A CA 1
ATOM 648 C C . HIS A 1 96 ? 41.160 33.947 1.275 1.00 30.70 84 HIS A C 1
ATOM 649 O O . HIS A 1 96 ? 40.805 34.508 0.240 1.00 30.21 84 HIS A O 1
ATOM 656 N N . LEU A 1 97 ? 41.822 34.575 2.241 1.00 30.49 85 LEU A N 1
ATOM 657 C CA . LEU A 1 97 ? 42.307 35.951 2.040 1.00 30.87 85 LEU A CA 1
ATOM 658 C C . LEU A 1 97 ? 43.253 36.073 0.847 1.00 30.69 85 LEU A C 1
ATOM 659 O O . LEU A 1 97 ? 43.280 37.099 0.192 1.00 31.63 85 LEU A O 1
ATOM 664 N N . LEU A 1 98 ? 44.028 35.034 0.566 1.00 30.68 86 LEU A N 1
ATOM 665 C CA . LEU A 1 98 ? 45.023 35.097 -0.474 1.00 30.85 86 LEU A CA 1
ATOM 666 C C . LEU A 1 98 ? 44.361 35.114 -1.849 1.00 31.49 86 LEU A C 1
ATOM 667 O O . LEU A 1 98 ? 44.985 35.522 -2.828 1.00 31.26 86 LEU A O 1
ATOM 672 N N . ARG A 1 99 ? 43.097 34.689 -1.900 1.00 32.27 87 ARG A N 1
ATOM 673 C CA . ARG A 1 99 ? 42.311 34.619 -3.133 1.00 33.18 87 ARG A CA 1
ATOM 674 C C . ARG A 1 99 ? 41.354 35.790 -3.371 1.00 33.14 87 ARG A C 1
ATOM 675 O O . ARG A 1 99 ? 40.643 35.805 -4.362 1.00 32.93 87 ARG A O 1
ATOM 683 N N . LEU A 1 100 ? 41.339 36.769 -2.476 1.00 33.50 88 LEU A N 1
ATOM 684 C CA . LEU A 1 100 ? 40.531 37.948 -2.672 1.00 33.84 88 LEU A CA 1
ATOM 685 C C . LEU A 1 100 ? 41.130 38.706 -3.825 1.00 33.95 88 LEU A C 1
ATOM 686 O O . LEU A 1 100 ? 42.334 38.914 -3.862 1.00 34.42 88 LEU A O 1
ATOM 691 N N . PRO A 1 101 ? 40.292 39.145 -4.760 1.00 34.13 89 PRO A N 1
ATOM 692 C CA . PRO A 1 101 ? 40.778 39.827 -5.927 1.00 34.36 89 PRO A CA 1
ATOM 693 C C . PRO A 1 101 ? 41.183 41.261 -5.608 1.00 34.70 89 PRO A C 1
ATOM 694 O O . PRO A 1 101 ? 41.985 41.841 -6.338 1.00 34.54 89 PRO A O 1
ATOM 698 N N . VAL A 1 102 ? 40.628 41.842 -4.543 1.00 34.86 90 VAL A N 1
ATOM 699 C CA . VAL A 1 102 ? 41.061 43.175 -4.089 1.00 35.32 90 VAL A CA 1
ATOM 700 C C . VAL A 1 102 ? 41.140 43.265 -2.569 1.00 34.88 90 VAL A C 1
ATOM 701 O O . VAL A 1 102 ? 40.594 42.428 -1.866 1.00 34.74 90 VAL A O 1
ATOM 705 N N . LYS A 1 103 ? 41.815 44.296 -2.078 1.00 34.84 91 LYS A N 1
ATOM 706 C CA . LYS A 1 103 ? 41.891 44.554 -0.646 1.00 35.37 91 LYS A CA 1
ATOM 707 C C . LYS A 1 103 ? 40.644 45.322 -0.193 1.00 34.43 91 LYS A C 1
ATOM 708 O O . LYS A 1 103 ? 40.272 46.299 -0.807 1.00 34.22 91 LYS A O 1
ATOM 714 N N . PRO A 1 104 ? 39.976 44.855 0.875 1.00 33.89 92 PRO A N 1
ATOM 715 C CA . PRO A 1 104 ? 38.812 45.543 1.393 1.00 33.14 92 PRO A CA 1
ATOM 716 C C . PRO A 1 104 ? 39.250 46.796 2.123 1.00 32.69 92 PRO A C 1
ATOM 717 O O . PRO A 1 104 ? 40.447 46.978 2.363 1.00 32.26 92 PRO A O 1
ATOM 721 N N . SER A 1 105 ? 38.298 47.636 2.513 1.00 32.26 93 SER A N 1
ATOM 722 C CA . SER A 1 105 ? 38.646 48.868 3.215 1.00 32.44 93 SER A CA 1
ATOM 723 C C . SER A 1 105 ? 39.043 48.570 4.650 1.00 32.32 93 SER A C 1
ATOM 724 O O . SER A 1 105 ? 39.852 49.290 5.221 1.00 32.21 93 SER A O 1
ATOM 735 N N . VAL A 1 107 ? 38.910 45.027 7.886 1.00 30.94 95 VAL A N 1
ATOM 736 C CA . VAL A 1 107 ? 38.526 43.723 8.330 1.00 30.46 95 VAL A CA 1
ATOM 737 C C . VAL A 1 107 ? 37.948 43.825 9.740 1.00 30.26 95 VAL A C 1
ATOM 738 O O . VAL A 1 107 ? 38.584 44.380 10.635 1.00 30.51 95 VAL A O 1
ATOM 742 N N . LEU A 1 108 ? 36.737 43.295 9.905 1.00 29.66 96 LEU A N 1
ATOM 743 C CA . LEU A 1 108 ? 36.172 42.922 11.192 1.00 29.03 96 LEU A CA 1
ATOM 744 C C . LEU A 1 108 ? 36.267 41.399 11.361 1.00 28.98 96 LEU A C 1
ATOM 745 O O . LEU A 1 108 ? 35.613 40.649 10.656 1.00 30.07 96 LEU A O 1
ATOM 750 N N . ASN A 1 109 ? 37.055 40.942 12.313 1.00 28.85 97 ASN A N 1
ATOM 751 C CA . ASN A 1 109 ? 37.224 39.502 12.585 1.00 28.79 97 ASN A CA 1
ATOM 752 C C . ASN A 1 109 ? 36.287 38.999 13.649 1.00 29.12 97 ASN A C 1
ATOM 753 O O . ASN A 1 109 ? 36.184 39.594 14.723 1.00 29.56 97 ASN A O 1
ATOM 758 N N . LEU A 1 110 ? 35.658 37.866 13.369 1.00 29.27 98 LEU A N 1
ATOM 759 C CA . LEU A 1 110 ? 34.797 37.160 14.316 1.00 30.02 98 LEU A CA 1
ATOM 760 C C . LEU A 1 110 ? 35.405 35.849 14.822 1.00 29.74 98 LEU A C 1
ATOM 761 O O . LEU A 1 110 ? 34.925 35.290 15.803 1.00 31.20 98 LEU A O 1
ATOM 766 N N . SER A 1 111 ? 36.454 35.383 14.167 1.00 29.77 99 SER A N 1
ATOM 767 C CA . SER A 1 111 ? 36.998 34.060 14.390 1.00 29.73 99 SER A CA 1
ATOM 768 C C . SER A 1 111 ? 37.957 34.009 15.584 1.00 29.92 99 SER A C 1
ATOM 769 O O . SER A 1 111 ? 38.662 34.969 15.847 1.00 30.30 99 SER A O 1
ATOM 772 N N . LYS A 1 112 ? 37.950 32.890 16.306 1.00 29.43 100 LYS A N 1
ATOM 773 C CA . LYS A 1 112 ? 38.674 32.759 17.562 1.00 30.26 100 LYS A CA 1
ATOM 774 C C . LYS A 1 112 ? 39.670 31.607 17.444 1.00 30.52 100 LYS A C 1
ATOM 775 O O . LYS A 1 112 ? 39.270 30.436 17.330 1.00 31.44 100 LYS A O 1
ATOM 781 N N . GLY A 1 113 ? 40.958 31.937 17.461 1.00 30.32 101 GLY A N 1
ATOM 782 C CA . GLY A 1 113 ? 42.003 30.939 17.299 1.00 30.02 101 GLY A CA 1
ATOM 783 C C . GLY A 1 113 ? 43.322 31.527 16.942 1.00 29.76 101 GLY A C 1
ATOM 784 O O . GLY A 1 113 ? 43.422 32.715 16.727 1.00 30.50 101 GLY A O 1
ATOM 785 N N . ILE A 1 114 ? 44.331 30.672 16.865 1.00 29.06 102 ILE A N 1
ATOM 786 C CA . ILE A 1 114 ? 45.682 31.047 16.473 1.00 29.30 102 ILE A CA 1
ATOM 787 C C . ILE A 1 114 ? 46.131 30.013 15.435 1.00 28.97 102 ILE A C 1
ATOM 788 O O . ILE A 1 114 ? 45.962 28.797 15.624 1.00 28.04 102 ILE A O 1
ATOM 793 N N . GLU A 1 115 ? 46.681 30.522 14.337 1.00 29.75 103 GLU A N 1
ATOM 794 C CA . GLU A 1 115 ? 47.155 29.703 13.226 1.00 30.25 103 GLU A CA 1
ATOM 795 C C . GLU A 1 115 ? 48.325 28.871 13.665 1.00 31.31 103 GLU A C 1
ATOM 796 O O . GLU A 1 115 ? 49.302 29.392 14.187 1.00 31.43 103 GLU A O 1
ATOM 802 N N . ILE A 1 116 ? 48.210 27.565 13.445 1.00 33.06 104 ILE A N 1
ATOM 803 C CA . ILE A 1 116 ? 49.109 26.558 14.029 1.00 33.66 104 ILE A CA 1
ATOM 804 C C . ILE A 1 116 ? 50.526 26.708 13.568 1.00 34.63 104 ILE A C 1
ATOM 805 O O . ILE A 1 116 ? 51.459 26.663 14.376 1.00 35.49 104 ILE A O 1
ATOM 810 N N . LYS A 1 117 ? 50.710 26.869 12.271 1.00 35.12 105 LYS A N 1
ATOM 811 C CA . LYS A 1 117 ? 52.052 26.753 11.753 1.00 36.29 105 LYS A CA 1
ATOM 812 C C . LYS A 1 117 ? 52.879 28.001 12.029 1.00 35.63 105 LYS A C 1
ATOM 813 O O . LYS A 1 117 ? 54.079 27.909 12.286 1.00 35.07 105 LYS A O 1
ATOM 819 N N . THR A 1 118 ? 52.213 29.149 11.977 1.00 34.39 106 THR A N 1
ATOM 820 C CA . THR A 1 118 ? 52.855 30.451 12.026 1.00 33.68 106 THR A CA 1
ATOM 821 C C . THR A 1 118 ? 52.783 31.085 13.405 1.00 33.15 106 THR A C 1
ATOM 822 O O . THR A 1 118 ? 53.499 32.043 13.674 1.00 32.79 106 THR A O 1
ATOM 826 N N . GLY A 1 119 ? 51.903 30.566 14.256 1.00 32.85 107 GLY A N 1
ATOM 827 C CA . GLY A 1 119 ? 51.637 31.139 15.558 1.00 32.89 107 GLY A CA 1
ATOM 828 C C . GLY A 1 119 ? 50.937 32.482 15.492 1.00 32.68 107 GLY A C 1
ATOM 829 O O . GLY A 1 119 ? 50.937 33.242 16.470 1.00 33.88 107 GLY A O 1
ATOM 830 N N . LYS A 1 120 ? 50.334 32.781 14.350 1.00 31.53 108 LYS A N 1
ATOM 831 C CA . LYS A 1 120 ? 49.771 34.094 14.105 1.00 30.93 108 LYS A CA 1
ATOM 832 C C . LYS A 1 120 ? 48.318 34.208 14.536 1.00 30.66 108 LYS A C 1
ATOM 833 O O . LYS A 1 120 ? 47.518 33.324 14.303 1.00 29.80 108 LYS A O 1
ATOM 839 N N . ARG A 1 121 ? 48.002 35.337 15.167 1.00 30.54 109 ARG A N 1
ATOM 840 C CA . ARG A 1 121 ? 46.625 35.756 15.437 1.00 30.69 109 ARG A CA 1
ATOM 841 C C . ARG A 1 121 ? 45.978 36.242 14.140 1.00 29.18 109 ARG A C 1
ATOM 842 O O . ARG A 1 121 ? 46.668 36.565 13.188 1.00 28.74 109 ARG A O 1
ATOM 850 N N . VAL A 1 122 ? 44.658 36.356 14.108 1.00 28.04 110 VAL A N 1
ATOM 851 C CA . VAL A 1 122 ? 44.022 36.796 12.875 1.00 27.66 110 VAL A CA 1
ATOM 852 C C . VAL A 1 122 ? 44.484 38.190 12.428 1.00 27.32 110 VAL A C 1
ATOM 853 O O . VAL A 1 122 ? 44.693 38.434 11.244 1.00 26.37 110 VAL A O 1
ATOM 857 N N . SER A 1 123 ? 44.628 39.110 13.382 1.00 27.72 111 SER A N 1
ATOM 858 C CA . SER A 1 123 ? 45.150 40.449 13.072 1.00 27.55 111 SER A CA 1
ATOM 859 C C . SER A 1 123 ? 46.446 40.403 12.255 1.00 27.22 111 SER A C 1
ATOM 860 O O . SER A 1 123 ? 46.656 41.215 11.349 1.00 27.13 111 SER A O 1
ATOM 863 N N . GLU A 1 124 ? 47.313 39.462 12.609 1.00 27.36 112 GLU A N 1
ATOM 864 C CA . GLU A 1 124 ? 48.633 39.314 12.002 1.00 27.92 112 GLU A CA 1
ATOM 865 C C . GLU A 1 124 ? 48.546 38.701 10.599 1.00 27.56 112 GLU A C 1
ATOM 866 O O . GLU A 1 124 ? 49.308 39.070 9.713 1.00 26.59 112 GLU A O 1
ATOM 872 N N . ILE A 1 125 ? 47.607 37.780 10.404 1.00 27.47 113 ILE A N 1
ATOM 873 C CA . ILE A 1 125 ? 47.356 37.220 9.078 1.00 27.69 113 ILE A CA 1
ATOM 874 C C . ILE A 1 125 ? 46.861 38.333 8.163 1.00 27.61 113 ILE A C 1
ATOM 875 O O . ILE A 1 125 ? 47.275 38.448 7.018 1.00 26.76 113 ILE A O 1
ATOM 880 N N . VAL A 1 126 ? 45.953 39.146 8.689 1.00 28.17 114 VAL A N 1
ATOM 881 C CA . VAL A 1 126 ? 45.357 40.241 7.927 1.00 28.40 114 VAL A CA 1
ATOM 882 C C . VAL A 1 126 ? 46.399 41.253 7.559 1.00 28.66 114 VAL A C 1
ATOM 883 O O . VAL A 1 126 ? 46.408 41.751 6.427 1.00 28.93 114 VAL A O 1
ATOM 887 N N . GLU A 1 127 ? 47.276 41.547 8.522 1.00 28.94 115 GLU A N 1
ATOM 888 C CA . GLU A 1 127 ? 48.393 42.477 8.336 1.00 28.71 115 GLU A CA 1
ATOM 889 C C . GLU A 1 127 ? 49.327 42.007 7.233 1.00 28.75 115 GLU A C 1
ATOM 890 O O . GLU A 1 127 ? 49.793 42.807 6.449 1.00 27.62 115 GLU A O 1
ATOM 893 N N . GLU A 1 128 ? 49.606 40.708 7.202 1.00 29.26 116 GLU A N 1
ATOM 894 C CA . GLU A 1 128 ? 50.558 40.120 6.238 1.00 29.44 116 GLU A CA 1
ATOM 895 C C . GLU A 1 128 ? 49.980 40.132 4.835 1.00 28.94 116 GLU A C 1
ATOM 896 O O . GLU A 1 128 ? 50.658 40.464 3.871 1.00 29.20 116 GLU A O 1
ATOM 902 N N . ILE A 1 129 ? 48.708 39.805 4.731 1.00 28.77 117 ILE A N 1
ATOM 903 C CA . ILE A 1 129 ? 48.091 39.577 3.441 1.00 28.71 117 ILE A CA 1
ATOM 904 C C . ILE A 1 129 ? 47.380 40.823 2.892 1.00 28.76 117 ILE A C 1
ATOM 905 O O . ILE A 1 129 ? 47.553 41.145 1.722 1.00 28.34 117 ILE A O 1
ATOM 910 N N . LEU A 1 130 ? 46.610 41.528 3.725 1.00 28.41 118 LEU A N 1
ATOM 911 C CA . LEU A 1 130 ? 45.801 42.656 3.263 1.00 29.16 118 LEU A CA 1
ATOM 912 C C . LEU A 1 130 ? 46.346 44.022 3.705 1.00 29.53 118 LEU A C 1
ATOM 913 O O . LEU A 1 130 ? 46.339 44.970 2.926 1.00 29.89 118 LEU A O 1
ATOM 918 N N . GLY A 1 131 ? 46.816 44.120 4.946 1.00 29.84 119 GLY A N 1
ATOM 919 C CA . GLY A 1 131 ? 47.408 45.362 5.467 1.00 29.75 119 GLY A CA 1
ATOM 920 C C . GLY A 1 131 ? 46.427 46.513 5.657 1.00 29.97 119 GLY A C 1
ATOM 921 O O . GLY A 1 131 ? 46.831 47.675 5.618 1.00 30.81 119 GLY A O 1
ATOM 922 N N . CYS A 1 132 ? 45.144 46.187 5.848 1.00 30.03 120 CYS A N 1
ATOM 923 C CA . CYS A 1 132 ? 44.074 47.164 5.994 1.00 30.01 120 CYS A CA 1
ATOM 924 C C . CYS A 1 132 ? 43.710 47.280 7.472 1.00 29.91 120 CYS A C 1
ATOM 925 O O . CYS A 1 132 ? 44.067 46.400 8.251 1.00 31.38 120 CYS A O 1
ATOM 928 N N . PRO A 1 133 ? 43.037 48.373 7.875 1.00 29.48 121 PRO A N 1
ATOM 929 C CA . PRO A 1 133 ? 42.597 48.524 9.263 1.00 29.41 121 PRO A CA 1
ATOM 930 C C . PRO A 1 133 ? 41.881 47.302 9.776 1.00 28.71 121 PRO A C 1
ATOM 931 O O . PRO A 1 133 ? 41.168 46.656 9.011 1.00 28.58 121 PRO A O 1
ATOM 935 N N . TYR A 1 134 ? 42.085 46.988 11.058 1.00 28.14 122 TYR A N 1
ATOM 936 C CA . TYR A 1 134 ? 41.588 45.770 11.649 1.00 27.59 122 TYR A CA 1
ATOM 937 C C . TYR A 1 134 ? 40.832 46.015 12.946 1.00 27.92 122 TYR A C 1
ATOM 938 O O . TYR A 1 134 ? 41.218 46.878 13.760 1.00 25.70 122 TYR A O 1
ATOM 947 N N . ALA A 1 135 ? 39.733 45.262 13.107 1.00 28.24 123 ALA A N 1
ATOM 948 C CA . ALA A 1 135 ? 38.992 45.194 14.368 1.00 29.22 123 ALA A CA 1
ATOM 949 C C . ALA A 1 135 ? 38.513 43.775 14.642 1.00 29.65 123 ALA A C 1
ATOM 950 O O . ALA A 1 135 ? 38.356 42.992 13.711 1.00 31.43 123 ALA A O 1
ATOM 952 N N . VAL A 1 136 ? 38.303 43.448 15.914 1.00 29.99 124 VAL A N 1
ATOM 953 C CA . VAL A 1 136 ? 37.887 42.111 16.363 1.00 30.46 124 VAL A CA 1
ATOM 954 C C . VAL A 1 136 ? 36.686 42.213 17.307 1.00 30.59 124 VAL A C 1
ATOM 955 O O . VAL A 1 136 ? 36.716 42.993 18.224 1.00 30.51 124 VAL A O 1
ATOM 959 N N . LEU A 1 137 ? 35.627 41.465 17.018 1.00 30.76 125 LEU A N 1
ATOM 960 C CA . LEU A 1 137 ? 34.462 41.362 17.890 1.00 31.26 125 LEU A CA 1
ATOM 961 C C . LEU A 1 137 ? 34.524 40.022 18.595 1.00 31.02 125 LEU A C 1
ATOM 962 O O . LEU A 1 137 ? 34.766 38.993 17.975 1.00 31.12 125 LEU A O 1
ATOM 967 N N . SER A 1 138 ? 34.361 40.031 19.909 1.00 31.07 126 SER A N 1
ATOM 968 C CA . SER A 1 138 ? 34.538 38.810 20.700 1.00 31.58 126 SER A CA 1
ATOM 969 C C . SER A 1 138 ? 33.888 38.946 22.070 1.00 31.29 126 SER A C 1
ATOM 970 O O . SER A 1 138 ? 34.045 39.953 22.730 1.00 32.21 126 SER A O 1
ATOM 973 N N . GLY A 1 139 ? 33.129 37.945 22.475 1.00 31.59 127 GLY A N 1
ATOM 974 C CA . GLY A 1 139 ? 32.547 37.900 23.803 1.00 31.27 127 GLY A CA 1
ATOM 975 C C . GLY A 1 139 ? 31.721 36.633 23.898 1.00 31.38 127 GLY A C 1
ATOM 976 O O . GLY A 1 139 ? 31.727 35.802 22.988 1.00 31.07 127 GLY A O 1
ATOM 977 N N . PRO A 1 140 ? 30.984 36.484 24.993 1.00 30.89 128 PRO A N 1
ATOM 978 C CA . PRO A 1 140 ? 30.061 35.348 25.133 1.00 31.06 128 PRO A CA 1
ATOM 979 C C . PRO A 1 140 ? 28.809 35.450 24.221 1.00 30.37 128 PRO A C 1
ATOM 980 O O . PRO A 1 140 ? 27.831 36.106 24.559 1.00 30.87 128 PRO A O 1
ATOM 984 N N . SER A 1 141 ? 28.877 34.771 23.083 1.00 30.88 129 SER A N 1
ATOM 985 C CA . SER A 1 141 ? 27.949 34.940 21.989 1.00 29.98 129 SER A CA 1
ATOM 986 C C . SER A 1 141 ? 27.789 33.639 21.224 1.00 29.85 129 SER A C 1
ATOM 987 O O . SER A 1 141 ? 28.196 33.528 20.041 1.00 30.26 129 SER A O 1
ATOM 990 N N . HIS A 1 142 ? 27.142 32.666 21.853 1.00 29.76 130 HIS A N 1
ATOM 991 C CA . HIS A 1 142 ? 26.767 31.469 21.124 1.00 30.11 130 HIS A CA 1
ATOM 992 C C . HIS A 1 142 ? 25.783 31.854 20.021 1.00 30.13 130 HIS A C 1
ATOM 993 O O . HIS A 1 142 ? 24.753 32.482 20.294 1.00 29.57 130 HIS A O 1
ATOM 1000 N N . ALA A 1 143 ? 26.092 31.492 18.787 1.00 30.24 131 ALA A N 1
ATOM 1001 C CA . ALA A 1 143 ? 25.272 31.886 17.629 1.00 30.57 131 ALA A CA 1
ATOM 1002 C C . ALA A 1 143 ? 23.859 31.406 17.768 1.00 30.64 131 ALA A C 1
ATOM 1003 O O . ALA A 1 143 ? 22.939 32.069 17.341 1.00 31.15 131 ALA A O 1
ATOM 1005 N N . GLU A 1 144 ? 23.670 30.247 18.384 1.00 30.58 132 GLU A N 1
ATOM 1006 C CA . GLU A 1 144 ? 22.314 29.727 18.556 1.00 30.19 132 GLU A CA 1
ATOM 1007 C C . GLU A 1 144 ? 21.423 30.683 19.331 1.00 28.94 132 GLU A C 1
ATOM 1008 O O . GLU A 1 144 ? 20.261 30.845 19.007 1.00 28.76 132 GLU A O 1
ATOM 1014 N N . GLU A 1 145 ? 21.957 31.311 20.364 1.00 28.06 133 GLU A N 1
ATOM 1015 C CA . GLU A 1 145 ? 21.180 32.237 21.172 1.00 27.65 133 GLU A CA 1
ATOM 1016 C C . GLU A 1 145 ? 21.008 33.597 20.527 1.00 26.79 133 GLU A C 1
ATOM 1017 O O . GLU A 1 145 ? 19.959 34.226 20.669 1.00 25.71 133 GLU A O 1
ATOM 1023 N N . VAL A 1 146 ? 22.030 34.035 19.793 1.00 26.53 134 VAL A N 1
ATOM 1024 C CA . VAL A 1 146 ? 21.955 35.292 19.052 1.00 26.10 134 VAL A CA 1
ATOM 1025 C C . VAL A 1 146 ? 20.869 35.180 17.991 1.00 26.61 134 VAL A C 1
ATOM 1026 O O . VAL A 1 146 ? 20.065 36.094 17.855 1.00 25.89 134 VAL A O 1
ATOM 1030 N N . ALA A 1 147 ? 20.806 34.038 17.303 1.00 27.01 135 ALA A N 1
ATOM 1031 C CA . ALA A 1 147 ? 19.730 33.791 16.305 1.00 26.86 135 ALA A CA 1
ATOM 1032 C C . ALA A 1 147 ? 18.309 33.847 16.906 1.00 27.33 135 ALA A C 1
ATOM 1033 O O . ALA A 1 147 ? 17.333 34.283 16.246 1.00 27.42 135 ALA A O 1
ATOM 1035 N N . LYS A 1 148 ? 18.187 33.461 18.177 1.00 27.89 136 LYS A N 1
ATOM 1036 C CA . LYS A 1 148 ? 16.907 33.515 18.877 1.00 28.99 136 LYS A CA 1
ATOM 1037 C C . LYS A 1 148 ? 16.683 34.850 19.564 1.00 27.06 136 LYS A C 1
ATOM 1038 O O . LYS A 1 148 ? 15.760 34.985 20.318 1.00 25.54 136 LYS A O 1
ATOM 1044 N N . LYS A 1 149 ? 17.583 35.799 19.341 1.00 26.71 137 LYS A N 1
ATOM 1045 C CA . LYS A 1 149 ? 17.482 37.162 19.863 1.00 26.35 137 LYS A CA 1
ATOM 1046 C C . LYS A 1 149 ? 17.464 37.173 21.397 1.00 26.17 137 LYS A C 1
ATOM 1047 O O . LYS A 1 149 ? 16.729 37.917 22.002 1.00 26.37 137 LYS A O 1
ATOM 1053 N N . LEU A 1 150 ? 18.262 36.317 22.013 1.00 26.92 138 LEU A N 1
ATOM 1054 C CA . LEU A 1 150 ? 18.418 36.297 23.467 1.00 27.46 138 LEU A CA 1
ATOM 1055 C C . LEU A 1 150 ? 19.528 37.289 23.868 1.00 27.39 138 LEU A C 1
ATOM 1056 O O . LEU A 1 150 ? 20.492 37.461 23.135 1.00 26.52 138 LEU A O 1
ATOM 1061 N N . PRO A 1 151 ? 19.385 37.949 25.024 1.00 27.91 139 PRO A N 1
ATOM 1062 C CA . PRO A 1 151 ? 20.371 38.985 25.382 1.00 27.57 139 PRO A CA 1
ATOM 1063 C C . PRO A 1 151 ? 21.811 38.489 25.375 1.00 27.59 139 PRO A C 1
ATOM 1064 O O . PRO A 1 151 ? 22.139 37.437 25.944 1.00 27.12 139 PRO A O 1
ATOM 1068 N N . THR A 1 152 ? 22.658 39.282 24.725 1.00 27.48 140 THR A N 1
ATOM 1069 C CA . THR A 1 152 ? 24.035 38.963 24.463 1.00 27.82 140 THR A CA 1
ATOM 1070 C C . THR A 1 152 ? 24.827 40.277 24.556 1.00 28.25 140 THR A C 1
ATOM 1071 O O . THR A 1 152 ? 24.356 41.334 24.139 1.00 27.58 140 THR A O 1
ATOM 1075 N N . ALA A 1 153 ? 26.017 40.211 25.129 1.00 28.47 141 ALA A N 1
ATOM 1076 C CA . ALA A 1 153 ? 26.925 41.363 25.144 1.00 29.01 141 ALA A CA 1
ATOM 1077 C C . ALA A 1 153 ? 28.280 40.871 24.672 1.00 29.36 141 ALA A C 1
ATOM 1078 O O . ALA A 1 153 ? 28.715 39.768 25.043 1.00 29.43 141 ALA A O 1
ATOM 1080 N N . VAL A 1 154 ? 28.931 41.648 23.810 1.00 29.55 142 VAL A N 1
ATOM 1081 C CA . VAL A 1 154 ? 30.291 41.320 23.379 1.00 28.90 142 VAL A CA 1
ATOM 1082 C C . VAL A 1 154 ? 31.142 42.582 23.425 1.00 29.19 142 VAL A C 1
ATOM 1083 O O . VAL A 1 154 ? 30.628 43.692 23.605 1.00 27.77 142 VAL A O 1
ATOM 1087 N N . THR A 1 155 ? 32.450 42.385 23.282 1.00 29.52 143 THR A N 1
ATOM 1088 C CA . THR A 1 155 ? 33.373 43.507 23.131 1.00 30.65 143 THR A CA 1
ATOM 1089 C C . THR A 1 155 ? 33.883 43.618 21.704 1.00 29.69 143 THR A C 1
ATOM 1090 O O . THR A 1 155 ? 33.955 42.635 21.004 1.00 30.33 143 THR A O 1
ATOM 1097 N N . LEU A 1 156 ? 34.276 44.822 21.332 1.00 30.04 144 LEU A N 1
ATOM 1098 C CA . LEU A 1 156 ? 34.867 45.097 20.047 1.00 30.98 144 LEU A CA 1
ATOM 1099 C C . LEU A 1 156 ? 36.133 45.958 20.214 1.00 30.49 144 LEU A C 1
ATOM 1100 O O . LEU A 1 156 ? 36.078 47.034 20.784 1.00 29.61 144 LEU A O 1
ATOM 1105 N N . ALA A 1 157 ? 37.261 45.483 19.689 1.00 30.00 145 ALA A N 1
ATOM 1106 C CA . ALA A 1 157 ? 38.513 46.206 19.785 1.00 29.94 145 ALA A CA 1
ATOM 1107 C C . ALA A 1 157 ? 39.091 46.441 18.403 1.00 29.89 145 ALA A C 1
ATOM 1108 O O . ALA A 1 157 ? 39.020 45.573 17.528 1.00 30.35 145 ALA A O 1
ATOM 1110 N N . GLY A 1 158 ? 39.659 47.613 18.194 1.00 30.54 146 GLY A N 1
ATOM 1111 C CA . GLY A 1 158 ? 40.347 47.887 16.953 1.00 30.78 146 GLY A CA 1
ATOM 1112 C C . GLY A 1 158 ? 39.931 49.178 16.307 1.00 31.19 146 GLY A C 1
ATOM 1113 O O . GLY A 1 158 ? 39.361 50.051 16.941 1.00 31.45 146 GLY A O 1
ATOM 1114 N N . GLU A 1 159 ? 40.242 49.297 15.026 1.00 31.46 147 GLU A N 1
ATOM 1115 C CA . GLU A 1 159 ? 40.005 50.522 14.274 1.00 31.44 147 GLU A CA 1
ATOM 1116 C C . GLU A 1 159 ? 38.529 50.650 13.879 1.00 31.08 147 GLU A C 1
ATOM 1117 O O . GLU A 1 159 ? 37.862 49.639 13.602 1.00 29.96 147 GLU A O 1
ATOM 1123 N N . ASN A 1 160 ? 38.030 51.891 13.879 1.00 30.48 148 ASN A N 1
ATOM 1124 C CA . ASN A 1 160 ? 36.631 52.227 13.546 1.00 30.93 148 ASN A CA 1
ATOM 1125 C C . ASN A 1 160 ? 35.590 51.579 14.468 1.00 30.77 148 ASN A C 1
ATOM 1126 O O . ASN A 1 160 ? 34.491 51.250 14.036 1.00 30.58 148 ASN A O 1
ATOM 1131 N N . SER A 1 161 ? 35.939 51.396 15.736 1.00 30.50 149 SER A N 1
ATOM 1132 C CA . SER A 1 161 ? 35.107 50.599 16.614 1.00 30.86 149 SER A CA 1
ATOM 1133 C C . SER A 1 161 ? 33.828 51.356 16.958 1.00 31.17 149 SER A C 1
ATOM 1134 O O . SER A 1 161 ? 32.756 50.746 17.070 1.00 30.97 149 SER A O 1
ATOM 1137 N N . LYS A 1 162 ? 33.928 52.679 17.070 1.00 31.05 150 LYS A N 1
ATOM 1138 C CA . LYS A 1 162 ? 32.769 53.531 17.347 1.00 31.82 150 LYS A CA 1
ATOM 1139 C C . LYS A 1 162 ? 31.688 53.377 16.276 1.00 31.82 150 LYS A C 1
ATOM 1140 O O . LYS A 1 162 ? 30.552 53.062 16.606 1.00 31.91 150 LYS A O 1
ATOM 1143 N N . GLU A 1 163 ? 32.036 53.574 15.005 1.00 32.46 151 GLU A N 1
ATOM 1144 C CA . GLU A 1 163 ? 31.090 53.382 13.898 1.00 32.45 151 GLU A CA 1
ATOM 1145 C C . GLU A 1 163 ? 30.540 51.951 13.820 1.00 32.42 151 GLU A C 1
ATOM 1146 O O . GLU A 1 163 ? 29.349 51.746 13.575 1.00 31.58 151 GLU A O 1
ATOM 1152 N N . LEU A 1 164 ? 31.424 50.968 14.007 1.00 32.26 152 LEU A N 1
ATOM 1153 C CA . LEU A 1 164 ? 31.042 49.577 13.976 1.00 32.48 152 LEU A CA 1
ATOM 1154 C C . LEU A 1 164 ? 30.080 49.260 15.113 1.00 31.56 152 LEU A C 1
ATOM 1155 O O . LEU A 1 164 ? 29.058 48.613 14.910 1.00 31.38 152 LEU A O 1
ATOM 1160 N N . GLN A 1 165 ? 30.396 49.720 16.305 1.00 31.28 153 GLN A N 1
ATOM 1161 C CA . GLN A 1 165 ? 29.463 49.603 17.417 1.00 31.49 153 GLN A CA 1
ATOM 1162 C C . GLN A 1 165 ? 28.038 50.018 17.046 1.00 32.01 153 GLN A C 1
ATOM 1163 O O . GLN A 1 165 ? 27.078 49.306 17.354 1.00 31.99 153 GLN A O 1
ATOM 1169 N N . LYS A 1 166 ? 27.907 51.190 16.425 1.00 32.18 154 LYS A N 1
ATOM 1170 C CA . LYS A 1 166 ? 26.608 51.738 16.042 1.00 32.71 154 LYS A CA 1
ATOM 1171 C C . LYS A 1 166 ? 25.886 50.817 15.047 1.00 32.73 154 LYS A C 1
ATOM 1172 O O . LYS A 1 166 ? 24.707 50.520 15.198 1.00 33.52 154 LYS A O 1
ATOM 1178 N N . ARG A 1 167 ? 26.585 50.338 14.033 1.00 32.49 155 ARG A N 1
ATOM 1179 C CA . ARG A 1 167 ? 25.907 49.537 13.013 1.00 32.73 155 ARG A CA 1
ATOM 1180 C C . ARG A 1 167 ? 25.624 48.097 13.424 1.00 32.02 155 ARG A C 1
ATOM 1181 O O . ARG A 1 167 ? 24.716 47.479 12.894 1.00 31.86 155 ARG A O 1
ATOM 1189 N N . ILE A 1 168 ? 26.387 47.562 14.363 1.00 32.00 156 ILE A N 1
ATOM 1190 C CA . ILE A 1 168 ? 26.232 46.145 14.758 1.00 31.81 156 ILE A CA 1
ATOM 1191 C C . ILE A 1 168 ? 25.212 45.964 15.887 1.00 31.87 156 ILE A C 1
ATOM 1192 O O . ILE A 1 168 ? 24.453 45.003 15.891 1.00 31.54 156 ILE A O 1
ATOM 1197 N N . SER A 1 169 ? 25.187 46.901 16.833 1.00 32.21 157 SER A N 1
ATOM 1198 C CA . SER A 1 169 ? 24.365 46.749 18.032 1.00 32.88 157 SER A CA 1
ATOM 1199 C C . SER A 1 169 ? 22.855 46.621 17.768 1.00 33.33 157 SER A C 1
ATOM 1200 O O . SER A 1 169 ? 22.292 47.246 16.842 1.00 33.74 157 SER A O 1
ATOM 1203 N N . THR A 1 170 ? 22.202 45.817 18.600 1.00 32.94 158 THR A N 1
ATOM 1204 C CA . THR A 1 170 ? 20.755 45.744 18.619 1.00 33.14 158 THR A CA 1
ATOM 1205 C C . THR A 1 170 ? 20.278 45.810 20.057 1.00 33.51 158 THR A C 1
ATOM 1206 O O . THR A 1 170 ? 21.060 45.794 20.991 1.00 34.03 158 THR A O 1
ATOM 1210 N N . GLU A 1 171 ? 18.972 45.919 20.207 1.00 34.09 159 GLU A N 1
ATOM 1211 C CA . GLU A 1 171 ? 18.243 45.711 21.481 1.00 35.18 159 GLU A CA 1
ATOM 1212 C C . GLU A 1 171 ? 18.784 44.540 22.354 1.00 34.02 159 GLU A C 1
ATOM 1213 O O . GLU A 1 171 ? 18.947 44.687 23.567 1.00 34.44 159 GLU A O 1
ATOM 1219 N N . TYR A 1 172 ? 19.101 43.406 21.727 1.00 33.36 160 TYR A N 1
ATOM 1220 C CA . TYR A 1 172 ? 19.516 42.174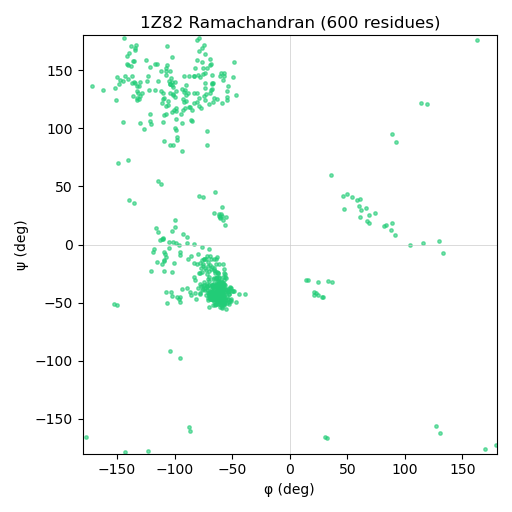 22.429 1.00 32.54 160 TYR A CA 1
ATOM 1221 C C . TYR A 1 172 ? 21.003 41.833 22.261 1.00 32.60 160 TYR A C 1
ATOM 1222 O O . TYR A 1 172 ? 21.462 40.870 22.834 1.00 32.52 160 TYR A O 1
ATOM 1231 N N . PHE A 1 173 ? 21.731 42.574 21.424 1.00 32.20 161 PHE A N 1
ATOM 1232 C CA . PHE A 1 173 ? 23.130 42.317 21.145 1.00 31.81 161 PHE A CA 1
ATOM 1233 C C . PHE A 1 173 ? 23.912 43.608 21.397 1.00 31.90 161 PHE A C 1
ATOM 1234 O O . PHE A 1 173 ? 23.941 44.513 20.566 1.00 31.09 161 PHE A O 1
ATOM 1242 N N . ARG A 1 174 ? 24.538 43.679 22.560 1.00 31.80 162 ARG A N 1
ATOM 1243 C CA . ARG A 1 174 ? 25.193 44.888 23.002 1.00 32.04 162 ARG A CA 1
ATOM 1244 C C . ARG A 1 174 ? 26.689 44.798 22.788 1.00 31.55 162 ARG A C 1
ATOM 1245 O O . ARG A 1 174 ? 27.334 43.817 23.175 1.00 32.20 162 ARG A O 1
ATOM 1248 N N . VAL A 1 175 ? 27.219 45.820 22.136 1.00 31.36 163 VAL A N 1
ATOM 1249 C CA . VAL A 1 175 ? 28.631 45.942 21.833 1.00 31.20 163 VAL A CA 1
ATOM 1250 C C . VAL A 1 175 ? 29.299 47.028 22.708 1.00 30.76 163 VAL A C 1
ATOM 1251 O O . VAL A 1 175 ? 28.918 48.202 22.701 1.00 30.48 163 VAL A O 1
ATOM 1255 N N . TYR A 1 176 ? 30.277 46.590 23.491 1.00 30.61 164 TYR A N 1
ATOM 1256 C CA . TYR A 1 176 ? 31.134 47.469 24.267 1.00 31.13 164 TYR A CA 1
ATOM 1257 C C . TYR A 1 176 ? 32.461 47.547 23.522 1.00 31.20 164 TYR A C 1
ATOM 1258 O O . TYR A 1 176 ? 32.890 46.573 22.935 1.00 32.35 164 TYR A O 1
ATOM 1267 N N . THR A 1 177 ? 33.097 48.690 23.503 1.00 30.99 165 THR A N 1
ATOM 1268 C CA . THR A 1 177 ? 34.372 48.812 22.805 1.00 31.46 165 THR A CA 1
ATOM 1269 C C . THR A 1 177 ? 35.497 48.842 23.827 1.00 31.98 165 THR A C 1
ATOM 1270 O O . THR A 1 177 ? 35.296 49.281 24.964 1.00 31.03 165 THR A O 1
ATOM 1274 N N . CYS A 1 178 ? 36.655 48.321 23.426 1.00 32.62 166 CYS A N 1
ATOM 1275 C CA . CYS A 1 178 ? 37.891 48.513 24.160 1.00 33.97 166 CYS A CA 1
ATOM 1276 C C . CYS A 1 178 ? 39.051 48.658 23.191 1.00 34.27 166 CYS A C 1
ATOM 1277 O O . CYS A 1 178 ? 38.861 48.632 21.983 1.00 34.04 166 CYS A O 1
ATOM 1280 N N . GLU A 1 179 ? 40.253 48.813 23.716 1.00 35.58 167 GLU A N 1
ATOM 1281 C CA . GLU A 1 179 ? 41.401 49.109 22.853 1.00 36.73 167 GLU A CA 1
ATOM 1282 C C . GLU A 1 179 ? 42.387 47.950 22.679 1.00 36.53 167 GLU A C 1
ATOM 1283 O O . GLU A 1 179 ? 43.262 48.023 21.824 1.00 37.74 167 GLU A O 1
ATOM 1289 N N . ASP A 1 180 ? 42.217 46.869 23.436 1.00 35.42 168 ASP A N 1
ATOM 1290 C CA . ASP A 1 180 ? 43.223 45.812 23.500 1.00 34.81 168 ASP A CA 1
ATOM 1291 C C . ASP A 1 180 ? 42.959 44.685 22.501 1.00 33.39 168 ASP A C 1
ATOM 1292 O O . ASP A 1 180 ? 42.453 43.628 22.858 1.00 32.87 168 ASP A O 1
ATOM 1297 N N . VAL A 1 181 ? 43.338 44.907 21.248 1.00 31.62 169 VAL A N 1
ATOM 1298 C CA . VAL A 1 181 ? 43.169 43.870 20.208 1.00 30.88 169 VAL A CA 1
ATOM 1299 C C . VAL A 1 181 ? 43.857 42.559 20.584 1.00 29.63 169 VAL A C 1
ATOM 1300 O O . VAL A 1 181 ? 43.268 41.503 20.483 1.00 27.39 169 VAL A O 1
ATOM 1304 N N . VAL A 1 182 ? 45.125 42.641 20.988 1.00 28.68 170 VAL A N 1
ATOM 1305 C CA . VAL A 1 182 ? 45.896 41.445 21.305 1.00 28.64 170 VAL A CA 1
ATOM 1306 C C . VAL A 1 182 ? 45.264 40.644 22.427 1.00 27.40 170 VAL A C 1
ATOM 1307 O O . VAL A 1 182 ? 45.106 39.412 22.341 1.00 28.66 170 VAL A O 1
ATOM 1311 N N . GLY A 1 183 ? 44.828 41.342 23.456 1.00 26.50 171 GLY A N 1
ATOM 1312 C CA . GLY A 1 183 ? 44.185 40.707 24.589 1.00 26.51 171 GLY A CA 1
ATOM 1313 C C . GLY A 1 183 ? 42.892 40.030 24.220 1.00 26.64 171 GLY A C 1
ATOM 1314 O O . GLY A 1 183 ? 42.654 38.904 24.641 1.00 26.03 171 GLY A O 1
ATOM 1315 N N . VAL A 1 184 ? 42.071 40.714 23.424 1.00 27.16 172 VAL A N 1
ATOM 1316 C CA . VAL A 1 184 ? 40.781 40.144 22.932 1.00 28.66 172 VAL A CA 1
ATOM 1317 C C . VAL A 1 184 ? 40.959 38.905 22.049 1.00 29.09 172 VAL A C 1
ATOM 1318 O O . VAL A 1 184 ? 40.226 37.910 22.198 1.00 28.94 172 VAL A O 1
ATOM 1322 N N . GLU A 1 185 ? 41.928 38.968 21.137 1.00 29.37 173 GLU A N 1
ATOM 1323 C CA . GLU A 1 185 ? 42.240 37.857 20.270 1.00 30.41 173 GLU A CA 1
ATOM 1324 C C . GLU A 1 185 ? 42.739 36.692 21.077 1.00 30.17 173 GLU A C 1
ATOM 1325 O O . GLU A 1 185 ? 42.366 35.562 20.821 1.00 30.18 173 GLU A O 1
ATOM 1331 N N . ILE A 1 186 ? 43.601 36.944 22.045 1.00 29.70 174 ILE A N 1
ATOM 1332 C CA . ILE A 1 186 ? 44.204 35.839 22.804 1.00 30.25 174 ILE A CA 1
ATOM 1333 C C . ILE A 1 186 ? 43.203 35.165 23.744 1.00 29.98 174 ILE A C 1
ATOM 1334 O O . ILE A 1 186 ? 43.196 33.939 23.860 1.00 29.46 174 ILE A O 1
ATOM 1339 N N . ALA A 1 187 ? 42.350 35.965 24.370 1.00 29.27 175 ALA A N 1
ATOM 1340 C CA . ALA A 1 187 ? 41.312 35.470 25.276 1.00 29.83 175 ALA A CA 1
ATOM 1341 C C . ALA A 1 187 ? 40.292 34.629 24.550 1.00 30.06 175 ALA A C 1
ATOM 1342 O O . ALA A 1 187 ? 39.862 33.589 25.043 1.00 31.56 175 ALA A O 1
ATOM 1344 N N . GLY A 1 188 ? 39.844 35.120 23.406 1.00 29.86 176 GLY A N 1
ATOM 1345 C CA . GLY A 1 188 ? 38.880 34.376 22.601 1.00 30.00 176 GLY A CA 1
ATOM 1346 C C . GLY A 1 188 ? 39.502 33.105 22.042 1.00 30.58 176 GLY A C 1
ATOM 1347 O O . GLY A 1 188 ? 38.846 32.081 21.978 1.00 31.52 176 GLY A O 1
ATOM 1348 N N . ALA A 1 189 ? 40.759 33.159 21.609 1.00 30.74 177 ALA A N 1
ATOM 1349 C CA . ALA A 1 189 ? 41.410 31.961 21.090 1.00 30.72 177 ALA A CA 1
ATOM 1350 C C . ALA A 1 189 ? 41.619 30.899 22.198 1.00 30.80 177 ALA A C 1
ATOM 1351 O O . ALA A 1 189 ? 41.224 29.766 22.025 1.00 29.92 177 ALA A O 1
ATOM 1353 N N . LEU A 1 190 ? 42.234 31.284 23.330 1.00 30.81 178 LEU A N 1
ATOM 1354 C CA . LEU A 1 190 ? 42.606 30.338 24.367 1.00 30.10 178 LEU A CA 1
ATOM 1355 C C . LEU A 1 190 ? 41.471 29.807 25.235 1.00 31.01 178 LEU A C 1
ATOM 1356 O O . LEU A 1 190 ? 41.664 28.760 25.844 1.00 30.99 178 LEU A O 1
ATOM 1361 N N . LYS A 1 191 ? 40.298 30.478 25.283 1.00 31.01 179 LYS A N 1
ATOM 1362 C CA . LYS A 1 191 ? 39.201 30.023 26.120 1.00 30.35 179 LYS A CA 1
ATOM 1363 C C . LYS A 1 191 ? 38.565 28.745 25.605 1.00 30.58 179 LYS A C 1
ATOM 1364 O O . LYS A 1 191 ? 37.972 27.992 26.381 1.00 30.15 179 LYS A O 1
ATOM 1370 N N . ASN A 1 192 ? 38.642 28.537 24.292 1.00 29.88 180 ASN A N 1
ATOM 1371 C CA . ASN A 1 192 ? 38.319 27.282 23.713 1.00 28.89 180 ASN A CA 1
ATOM 1372 C C . ASN A 1 192 ? 39.188 26.152 24.190 1.00 28.98 180 ASN A C 1
ATOM 1373 O O . ASN A 1 192 ? 38.724 25.043 24.337 1.00 29.86 180 ASN A O 1
ATOM 1378 N N . VAL A 1 193 ? 40.459 26.414 24.451 1.00 28.18 181 VAL A N 1
ATOM 1379 C CA . VAL A 1 193 ? 41.306 25.339 24.937 1.00 27.99 181 VAL A CA 1
ATOM 1380 C C . VAL A 1 193 ? 40.859 24.940 26.343 1.00 28.46 181 VAL A C 1
ATOM 1381 O O . VAL A 1 193 ? 40.716 23.766 26.610 1.00 29.77 181 VAL A O 1
ATOM 1385 N N . ILE A 1 194 ? 40.631 25.914 27.233 1.00 27.81 182 ILE A N 1
ATOM 1386 C CA . ILE A 1 194 ? 40.211 25.646 28.595 1.00 27.26 182 ILE A CA 1
ATOM 1387 C C . ILE A 1 194 ? 38.855 24.920 28.602 1.00 27.37 182 ILE A C 1
ATOM 1388 O O . ILE A 1 194 ? 38.587 24.038 29.437 1.00 25.26 182 ILE A O 1
ATOM 1393 N N . ALA A 1 195 ? 37.993 25.317 27.679 1.00 27.84 183 ALA A N 1
ATOM 1394 C CA . ALA A 1 195 ? 36.665 24.733 27.595 1.00 28.04 183 ALA A CA 1
ATOM 1395 C C . ALA A 1 195 ? 36.712 23.234 27.300 1.00 27.44 183 ALA A C 1
ATOM 1396 O O . ALA A 1 195 ? 35.865 22.480 27.771 1.00 29.59 183 ALA A O 1
ATOM 1398 N N . ILE A 1 196 ? 37.682 22.797 26.525 1.00 28.35 184 ILE A N 1
ATOM 1399 C CA . ILE A 1 196 ? 37.885 21.383 26.312 1.00 28.84 184 ILE A CA 1
ATOM 1400 C C . ILE A 1 196 ? 38.116 20.675 27.633 1.00 29.18 184 ILE A C 1
ATOM 1401 O O . ILE A 1 196 ? 37.452 19.682 27.921 1.00 30.84 184 ILE A O 1
ATOM 1406 N N . ALA A 1 197 ? 39.043 21.200 28.424 1.00 29.69 185 ALA A N 1
ATOM 1407 C CA . ALA A 1 197 ? 39.335 20.708 29.767 1.00 29.46 185 ALA A CA 1
ATOM 1408 C C . ALA A 1 197 ? 38.087 20.714 30.668 1.00 29.58 185 ALA A C 1
ATOM 1409 O O . ALA A 1 197 ? 37.872 19.766 31.417 1.00 29.13 185 ALA A O 1
ATOM 1411 N N . ALA A 1 198 ? 37.269 21.764 30.574 1.00 29.81 186 ALA A N 1
ATOM 1412 C CA . ALA A 1 198 ? 35.976 21.825 31.296 1.00 30.17 186 ALA A CA 1
ATOM 1413 C C . ALA A 1 198 ? 34.962 20.764 30.867 1.00 30.82 186 ALA A C 1
ATOM 1414 O O . ALA A 1 198 ? 34.335 20.144 31.703 1.00 31.24 186 ALA A O 1
ATOM 1416 N N . GLY A 1 199 ? 34.821 20.535 29.565 1.00 30.11 187 GLY A N 1
ATOM 1417 C CA . GLY A 1 199 ? 34.007 19.429 29.089 1.00 29.00 187 GLY A CA 1
ATOM 1418 C C . GLY A 1 199 ? 34.433 18.058 29.583 1.00 28.46 187 GLY A C 1
ATOM 1419 O O . GLY A 1 199 ? 33.613 17.211 29.828 1.00 30.35 187 GLY A O 1
ATOM 1420 N N . ILE A 1 200 ? 35.726 17.819 29.686 1.00 28.73 188 ILE A N 1
ATOM 1421 C CA . ILE A 1 200 ? 36.208 16.568 30.231 1.00 28.64 188 ILE A CA 1
ATOM 1422 C C . ILE A 1 200 ? 35.563 16.310 31.601 1.00 29.24 188 ILE A C 1
ATOM 1423 O O . ILE A 1 200 ? 35.110 15.205 31.870 1.00 28.66 188 ILE A O 1
ATOM 1428 N N . LEU A 1 201 ? 35.477 17.348 32.430 1.00 28.80 189 LEU A N 1
ATOM 1429 C CA . LEU A 1 201 ? 34.879 17.222 33.759 1.00 28.58 189 LEU A CA 1
ATOM 1430 C C . LEU A 1 201 ? 33.399 16.907 33.701 1.00 28.64 189 LEU A C 1
ATOM 1431 O O . LEU A 1 201 ? 32.867 16.178 34.540 1.00 29.54 189 LEU A O 1
ATOM 1436 N N . ASP A 1 202 ? 32.724 17.468 32.718 1.00 28.97 190 ASP A N 1
ATOM 1437 C CA . ASP A 1 202 ? 31.337 17.127 32.475 1.00 29.07 190 ASP A CA 1
ATOM 1438 C C . ASP A 1 202 ? 31.206 15.682 32.014 1.00 29.01 190 ASP A C 1
ATOM 1439 O O . ASP A 1 202 ? 30.264 14.983 32.386 1.00 28.28 190 ASP A O 1
ATOM 1444 N N . GLY A 1 203 ? 32.166 15.234 31.221 1.00 28.58 191 GLY A N 1
ATOM 1445 C CA . GLY A 1 203 ? 32.171 13.842 30.747 1.00 29.19 191 GLY A CA 1
ATOM 1446 C C . GLY A 1 203 ? 32.368 12.847 31.866 1.00 28.67 191 GLY A C 1
ATOM 1447 O O . GLY A 1 203 ? 31.860 11.727 31.789 1.00 28.51 191 GLY A O 1
ATOM 1448 N N . PHE A 1 204 ? 33.063 13.263 32.926 1.00 28.85 192 PHE A N 1
ATOM 1449 C CA . PHE A 1 204 ? 33.184 12.453 34.149 1.00 28.73 192 PHE A CA 1
ATOM 1450 C C . PHE A 1 204 ? 31.880 12.377 34.947 1.00 29.05 192 PHE A C 1
ATOM 1451 O O . PHE A 1 204 ? 31.745 11.576 35.836 1.00 28.57 192 PHE A O 1
ATOM 1459 N N . GLY A 1 205 ? 30.930 13.236 34.672 1.00 29.69 193 GLY A N 1
ATOM 1460 C CA . GLY A 1 205 ? 29.722 13.232 35.451 1.00 30.28 193 GLY A CA 1
ATOM 1461 C C . GLY A 1 205 ? 29.278 14.594 35.911 1.00 30.55 193 GLY A C 1
ATOM 1462 O O . GLY A 1 205 ? 28.205 14.728 36.461 1.00 32.00 193 GLY A O 1
ATOM 1463 N N . GLY A 1 206 ? 30.095 15.597 35.691 1.00 30.49 194 GLY A N 1
ATOM 1464 C CA . GLY A 1 206 ? 29.788 16.934 36.143 1.00 30.35 194 GLY A CA 1
ATOM 1465 C C . GLY A 1 206 ? 30.401 17.086 37.507 1.00 29.61 194 GLY A C 1
ATOM 1466 O O . GLY A 1 206 ? 29.771 16.809 38.514 1.00 31.47 194 GLY A O 1
ATOM 1467 N N . TRP A 1 207 ? 31.655 17.504 37.527 1.00 28.53 195 TRP A N 1
ATOM 1468 C CA . TRP A 1 207 ? 32.385 17.774 38.772 1.00 26.78 195 TRP A CA 1
ATOM 1469 C C . TRP A 1 207 ? 32.425 19.318 38.887 1.00 27.07 195 TRP A C 1
ATOM 1470 O O . TRP A 1 207 ? 33.315 19.942 38.318 1.00 26.46 195 TRP A O 1
ATOM 1481 N N . ASP A 1 208 ? 31.367 19.915 39.461 1.00 26.21 196 ASP A N 1
ATOM 1482 C CA . ASP A 1 208 ? 31.189 21.365 39.441 1.00 25.96 196 ASP A CA 1
ATOM 1483 C C . ASP A 1 208 ? 32.265 22.136 40.221 1.00 25.74 196 ASP A C 1
ATOM 1484 O O . ASP A 1 208 ? 32.789 23.126 39.699 1.00 26.49 196 ASP A O 1
ATOM 1489 N N . ASN A 1 209 ? 32.670 21.656 41.409 1.00 24.72 197 ASN A N 1
ATOM 1490 C CA . ASN A 1 209 ? 33.737 22.314 42.191 1.00 23.52 197 ASN A CA 1
ATOM 1491 C C . ASN A 1 209 ? 35.013 22.329 41.396 1.00 24.20 197 ASN A C 1
ATOM 1492 O O . ASN A 1 209 ? 35.677 23.383 41.272 1.00 23.05 197 ASN A O 1
ATOM 1497 N N . ALA A 1 210 ? 35.311 21.178 40.774 1.00 23.46 198 ALA A N 1
ATOM 1498 C CA . ALA A 1 210 ? 36.466 21.076 39.915 1.00 23.65 198 ALA A CA 1
ATOM 1499 C C . ALA A 1 210 ? 36.419 21.991 38.736 1.00 23.60 198 ALA A C 1
ATOM 1500 O O . ALA A 1 210 ? 37.432 22.551 38.364 1.00 24.68 198 ALA A O 1
ATOM 1502 N N . LYS A 1 211 ? 35.291 22.100 38.063 1.00 23.22 199 LYS A N 1
ATOM 1503 C CA . LYS A 1 211 ? 35.283 22.981 36.929 1.00 23.87 199 LYS A CA 1
ATOM 1504 C C . LYS A 1 211 ? 35.512 24.432 37.274 1.00 22.65 199 LYS A C 1
ATOM 1505 O O . LYS A 1 211 ? 36.165 25.121 36.512 1.00 24.30 199 LYS A O 1
ATOM 1511 N N . ALA A 1 212 ? 34.932 24.911 38.364 1.00 22.36 200 ALA A N 1
ATOM 1512 C CA . ALA A 1 212 ? 35.041 26.314 38.746 1.00 21.65 200 ALA A CA 1
ATOM 1513 C C . ALA A 1 212 ? 36.477 26.643 39.141 1.00 22.84 200 ALA A C 1
ATOM 1514 O O . ALA A 1 212 ? 36.997 27.691 38.770 1.00 22.08 200 ALA A O 1
ATOM 1516 N N . ALA A 1 213 ? 37.118 25.722 39.846 1.00 23.49 201 ALA A N 1
ATOM 1517 C CA . ALA A 1 213 ? 38.536 25.818 40.121 1.00 23.25 201 ALA A CA 1
ATOM 1518 C C . ALA A 1 213 ? 39.386 25.817 38.852 1.00 24.15 201 ALA A C 1
ATOM 1519 O O . ALA A 1 213 ? 40.343 26.563 38.761 1.00 24.44 201 ALA A O 1
ATOM 1521 N N . LEU A 1 214 ? 39.070 24.937 37.902 1.00 25.65 202 LEU A N 1
ATOM 1522 C CA . LEU A 1 214 ? 39.697 24.928 36.563 1.00 25.92 202 LEU A CA 1
ATOM 1523 C C . LEU A 1 214 ? 39.519 26.254 35.841 1.00 26.05 202 LEU A C 1
ATOM 1524 O O . LEU A 1 214 ? 40.447 26.769 35.226 1.00 24.00 202 LEU A O 1
ATOM 1529 N N . GLU A 1 215 ? 38.289 26.763 35.835 1.00 25.43 203 GLU A N 1
ATOM 1530 C CA . GLU A 1 215 ? 38.019 28.040 35.162 1.00 26.48 203 GLU A CA 1
ATOM 1531 C C . GLU A 1 215 ? 38.842 29.192 35.797 1.00 26.61 203 GLU A C 1
ATOM 1532 O O . GLU A 1 215 ? 39.340 30.066 35.098 1.00 27.14 203 GLU A O 1
ATOM 1538 N N . THR A 1 216 ? 39.007 29.161 37.111 1.00 27.23 204 THR A N 1
ATOM 1539 C CA . THR A 1 216 ? 39.709 30.208 37.844 1.00 26.94 204 THR A CA 1
ATOM 1540 C C . THR A 1 216 ? 41.201 30.204 37.476 1.00 28.49 204 THR A C 1
ATOM 1541 O O . THR A 1 216 ? 41.871 31.248 37.308 1.00 27.44 204 THR A O 1
ATOM 1545 N N . ARG A 1 217 ? 41.745 29.002 37.410 1.00 29.68 205 ARG A N 1
ATOM 1546 C CA . ARG A 1 217 ? 43.142 28.831 37.094 1.00 30.44 205 ARG A CA 1
ATOM 1547 C C . ARG A 1 217 ? 43.322 29.061 35.593 1.00 29.84 205 ARG A C 1
ATOM 1548 O O . ARG A 1 217 ? 44.286 29.650 35.182 1.00 29.22 205 ARG A O 1
ATOM 1556 N N . GLY A 1 218 ? 42.359 28.599 34.796 1.00 28.85 206 GLY A N 1
ATOM 1557 C CA . GLY A 1 218 ? 42.294 28.852 33.370 1.00 29.15 206 GLY A CA 1
ATOM 1558 C C . GLY A 1 218 ? 42.306 30.313 32.929 1.00 29.49 206 GLY A C 1
ATOM 1559 O O . GLY A 1 218 ? 43.036 30.668 31.998 1.00 28.04 206 GLY A O 1
ATOM 1560 N N . ILE A 1 219 ? 41.493 31.174 33.538 1.00 29.80 207 ILE A N 1
ATOM 1561 C CA . ILE A 1 219 ? 41.531 32.583 33.107 1.00 29.78 207 ILE A CA 1
ATOM 1562 C C . ILE A 1 219 ? 42.917 33.170 33.378 1.00 29.31 207 ILE A C 1
ATOM 1563 O O . ILE A 1 219 ? 43.455 33.952 32.604 1.00 29.26 207 ILE A O 1
ATOM 1568 N N . TYR A 1 220 ? 43.510 32.729 34.466 1.00 30.49 208 TYR A N 1
ATOM 1569 C CA . TYR A 1 220 ? 44.850 33.136 34.843 1.00 30.41 208 TYR A CA 1
ATOM 1570 C C . TYR A 1 220 ? 45.935 32.663 33.841 1.00 30.49 208 TYR A C 1
ATOM 1571 O O . TYR A 1 220 ? 46.803 33.419 33.446 1.00 28.97 208 TYR A O 1
ATOM 1580 N N . GLU A 1 221 ? 45.883 31.394 33.450 1.00 30.37 209 GLU A N 1
ATOM 1581 C CA . GLU A 1 221 ? 46.808 30.847 32.451 1.00 30.24 209 GLU A CA 1
ATOM 1582 C C . GLU A 1 221 ? 46.700 31.652 31.141 1.00 28.84 209 GLU A C 1
ATOM 1583 O O . GLU A 1 221 ? 47.687 32.045 30.546 1.00 27.89 209 GLU A O 1
ATOM 1589 N N . ILE A 1 222 ? 45.475 31.914 30.728 1.00 28.01 210 ILE A N 1
ATOM 1590 C CA . ILE A 1 222 ? 45.193 32.709 29.540 1.00 28.46 210 ILE A CA 1
ATOM 1591 C C . ILE A 1 222 ? 45.772 34.115 29.684 1.00 28.83 210 ILE A C 1
ATOM 1592 O O . ILE A 1 222 ? 46.484 34.602 28.781 1.00 29.80 210 ILE A O 1
ATOM 1597 N N . ALA A 1 223 ? 45.504 34.763 30.821 1.00 29.21 211 ALA A N 1
ATOM 1598 C CA . ALA A 1 223 ? 46.034 36.110 31.069 1.00 29.26 211 ALA A CA 1
ATOM 1599 C C . ALA A 1 223 ? 47.534 36.149 31.043 1.00 30.24 211 ALA A C 1
ATOM 1600 O O . ALA A 1 223 ? 48.121 37.146 30.609 1.00 30.56 211 ALA A O 1
ATOM 1602 N N . ARG A 1 224 ? 48.185 35.116 31.562 1.00 31.28 212 ARG A N 1
ATOM 1603 C CA . ARG A 1 224 ? 49.666 35.056 31.502 1.00 32.07 212 ARG A CA 1
ATOM 1604 C C . ARG A 1 224 ? 50.208 34.990 30.063 1.00 31.24 212 ARG A C 1
ATOM 1605 O O . ARG A 1 224 ? 51.164 35.657 29.716 1.00 30.74 212 ARG A O 1
ATOM 1613 N N . PHE A 1 225 ? 49.600 34.159 29.238 1.00 31.19 213 PHE A N 1
ATOM 1614 C CA . PHE A 1 225 ? 49.930 34.077 27.819 1.00 31.57 213 PHE A CA 1
ATOM 1615 C C . PHE A 1 225 ? 49.712 35.421 27.125 1.00 31.92 213 PHE A C 1
ATOM 1616 O O . PHE A 1 225 ? 50.587 35.902 26.453 1.00 32.81 213 PHE A O 1
ATOM 1624 N N . GLY A 1 226 ? 48.554 36.037 27.304 1.00 32.58 214 GLY A N 1
ATOM 1625 C CA . GLY A 1 226 ? 48.269 37.343 26.711 1.00 33.02 214 GLY A CA 1
ATOM 1626 C C . GLY A 1 226 ? 49.189 38.466 27.163 1.00 34.48 214 GLY A C 1
ATOM 1627 O O . GLY A 1 226 ? 49.635 39.287 26.352 1.00 33.62 214 GLY A O 1
ATOM 1636 N N . PHE A 1 228 ? 52.211 38.261 28.256 1.00 35.91 216 PHE A N 1
ATOM 1637 C CA . PHE A 1 228 ? 53.491 38.023 27.599 1.00 35.36 216 PHE A CA 1
ATOM 1638 C C . PHE A 1 228 ? 53.518 38.632 26.178 1.00 34.53 216 PHE A C 1
ATOM 1639 O O . PHE A 1 228 ? 54.558 39.027 25.700 1.00 33.91 216 PHE A O 1
ATOM 1647 N N . PHE A 1 229 ? 52.381 38.695 25.496 1.00 33.86 217 PHE A N 1
ATOM 1648 C CA . PHE A 1 229 ? 52.338 39.370 24.198 1.00 33.72 217 PHE A CA 1
ATOM 1649 C C . PHE A 1 229 ? 51.774 40.777 24.278 1.00 32.87 217 PHE A C 1
ATOM 1650 O O . PHE A 1 229 ? 51.312 41.326 23.285 1.00 32.22 217 PHE A O 1
ATOM 1658 N N . GLY A 1 230 ? 51.821 41.346 25.473 1.00 32.26 218 GLY A N 1
ATOM 1659 C CA . GLY A 1 230 ? 51.478 42.746 25.692 1.00 32.00 218 GLY A CA 1
ATOM 1660 C C . GLY A 1 230 ? 49.997 43.060 25.872 1.00 32.02 218 GLY A C 1
ATOM 1661 O O . GLY A 1 230 ? 49.620 44.227 25.741 1.00 32.54 218 GLY A O 1
ATOM 1662 N N . ALA A 1 231 ? 49.156 42.059 26.167 1.00 31.17 219 ALA A N 1
ATOM 1663 C CA . ALA A 1 231 ? 47.750 42.326 26.520 1.00 30.69 219 ALA A CA 1
ATOM 1664 C C . ALA A 1 231 ? 47.584 43.028 27.892 1.00 30.94 219 ALA A C 1
ATOM 1665 O O . ALA A 1 231 ? 48.498 43.062 28.741 1.00 29.18 219 ALA A O 1
ATOM 1667 N N . ASP A 1 232 ? 46.426 43.650 28.067 1.00 31.85 220 ASP A N 1
ATOM 1668 C CA . ASP A 1 232 ? 46.082 44.347 29.306 1.00 33.00 220 ASP A CA 1
ATOM 1669 C C . ASP A 1 232 ? 45.353 43.315 30.191 1.00 32.53 220 ASP A C 1
ATOM 1670 O O . ASP A 1 232 ? 44.423 42.638 29.735 1.00 32.02 220 ASP A O 1
ATOM 1675 N N . GLN A 1 233 ? 45.779 43.216 31.449 1.00 33.01 221 GLN A N 1
ATOM 1676 C CA . GLN A 1 233 ? 45.214 42.291 32.440 1.00 33.43 221 GLN A CA 1
ATOM 1677 C C . GLN A 1 233 ? 43.716 42.488 32.596 1.00 32.39 221 GLN A C 1
ATOM 1678 O O . GLN A 1 233 ? 43.001 41.520 32.726 1.00 32.20 221 GLN A O 1
ATOM 1684 N N . LYS A 1 234 ? 43.258 43.743 32.573 1.00 31.84 222 LYS A N 1
ATOM 1685 C CA . LYS A 1 234 ? 41.823 44.079 32.633 1.00 31.32 222 LYS A CA 1
ATOM 1686 C C . LYS A 1 234 ? 40.949 43.438 31.566 1.00 30.78 222 LYS A C 1
ATOM 1687 O O . LYS A 1 234 ? 39.752 43.220 31.788 1.00 30.41 222 LYS A O 1
ATOM 1689 N N . THR A 1 235 ? 41.531 43.163 30.398 1.00 29.70 223 THR A N 1
ATOM 1690 C CA . THR A 1 235 ? 40.817 42.550 29.282 1.00 29.62 223 THR A CA 1
ATOM 1691 C C . THR A 1 235 ? 40.328 41.168 29.642 1.00 29.52 223 THR A C 1
ATOM 1692 O O . THR A 1 235 ? 39.279 40.727 29.179 1.00 28.65 223 THR A O 1
ATOM 1696 N N . PHE A 1 236 ? 41.097 40.511 30.496 1.00 30.19 224 PHE A N 1
ATOM 1697 C CA . PHE A 1 236 ? 40.800 39.142 30.890 1.00 30.63 224 PHE A CA 1
ATOM 1698 C C . PHE A 1 236 ? 39.702 39.045 31.937 1.00 31.15 224 PHE A C 1
ATOM 1699 O O . PHE A 1 236 ? 39.056 38.002 32.055 1.00 30.67 224 PHE A O 1
ATOM 1719 N N . GLY A 1 238 ? 37.023 41.006 31.630 1.00 29.96 226 GLY A N 1
ATOM 1720 C CA . GLY A 1 238 ? 35.839 41.517 30.948 1.00 29.89 226 GLY A CA 1
ATOM 1721 C C . GLY A 1 238 ? 35.187 40.433 30.129 1.00 29.95 226 GLY A C 1
ATOM 1722 O O . GLY A 1 238 ? 35.505 39.255 30.267 1.00 29.77 226 GLY A O 1
ATOM 1723 N N . LEU A 1 239 ? 34.275 40.850 29.263 1.00 31.06 227 LEU A N 1
ATOM 1724 C CA . LEU A 1 239 ? 33.485 39.957 28.433 1.00 31.94 227 LEU A CA 1
ATOM 1725 C C . LEU A 1 239 ? 34.288 39.082 27.491 1.00 32.88 227 LEU A C 1
ATOM 1726 O O . LEU A 1 239 ? 33.879 37.949 27.203 1.00 33.80 227 LEU A O 1
ATOM 1731 N N . ALA A 1 240 ? 35.400 39.605 26.972 1.00 33.06 228 ALA A N 1
ATOM 1732 C CA . ALA A 1 240 ? 36.251 38.861 26.042 1.00 32.91 228 ALA A CA 1
ATOM 1733 C C . ALA A 1 240 ? 37.016 37.738 26.738 1.00 32.83 228 ALA A C 1
ATOM 1734 O O . ALA A 1 240 ? 37.370 36.755 26.105 1.00 33.91 228 ALA A O 1
ATOM 1736 N N . GLY A 1 241 ? 37.238 37.886 28.037 1.00 32.73 229 GLY A N 1
ATOM 1737 C CA . GLY A 1 241 ? 37.999 36.938 28.813 1.00 32.59 229 GLY A CA 1
ATOM 1738 C C . GLY A 1 241 ? 37.088 36.092 29.657 1.00 31.80 229 GLY A C 1
ATOM 1739 O O . GLY A 1 241 ? 36.584 35.078 29.203 1.00 31.94 229 GLY A O 1
ATOM 1740 N N . ILE A 1 242 ? 36.853 36.533 30.877 1.00 31.57 230 ILE A N 1
ATOM 1741 C CA . ILE A 1 242 ? 36.084 35.712 31.833 1.00 31.17 230 ILE A CA 1
ATOM 1742 C C . ILE A 1 242 ? 34.677 35.425 31.305 1.00 30.85 230 ILE A C 1
ATOM 1743 O O . ILE A 1 242 ? 34.214 34.299 31.366 1.00 31.63 230 ILE A O 1
ATOM 1748 N N . GLY A 1 243 ? 34.011 36.407 30.717 1.00 31.11 231 GLY A N 1
ATOM 1749 C CA . GLY A 1 243 ? 32.674 36.181 30.166 1.00 30.77 231 GLY A CA 1
ATOM 1750 C C . GLY A 1 243 ? 32.597 35.054 29.161 1.00 31.00 231 GLY A C 1
ATOM 1751 O O . GLY A 1 243 ? 31.749 34.173 29.276 1.00 31.10 231 GLY A O 1
ATOM 1752 N N . ASP A 1 244 ? 33.423 35.137 28.126 1.00 30.92 232 ASP A N 1
ATOM 1753 C CA . ASP A 1 244 ? 33.478 34.148 27.073 1.00 31.37 232 ASP A CA 1
ATOM 1754 C C . ASP A 1 244 ? 33.907 32.817 27.642 1.00 31.30 232 ASP A C 1
ATOM 1755 O O . ASP A 1 244 ? 33.357 31.774 27.310 1.00 30.62 232 ASP A O 1
ATOM 1760 N N . LEU A 1 245 ? 34.878 32.827 28.535 1.00 31.55 233 LEU A N 1
ATOM 1761 C CA . LEU A 1 245 ? 35.288 31.561 29.175 1.00 32.13 233 LEU A CA 1
ATOM 1762 C C . LEU A 1 245 ? 34.106 30.858 29.864 1.00 32.75 233 LEU A C 1
ATOM 1763 O O . LEU A 1 245 ? 33.856 29.639 29.671 1.00 31.29 233 LEU A O 1
ATOM 1776 N N . VAL A 1 247 ? 30.704 31.402 29.428 1.00 31.77 235 VAL A N 1
ATOM 1777 C CA . VAL A 1 247 ? 29.683 30.900 28.502 1.00 31.31 235 VAL A CA 1
ATOM 1778 C C . VAL A 1 247 ? 30.146 29.632 27.761 1.00 30.65 235 VAL A C 1
ATOM 1779 O O . VAL A 1 247 ? 29.359 28.760 27.454 1.00 29.43 235 VAL A O 1
ATOM 1783 N N . THR A 1 248 ? 31.440 29.497 27.528 1.00 29.94 236 THR A N 1
ATOM 1784 C CA . THR A 1 248 ? 31.924 28.373 26.778 1.00 30.25 236 THR A CA 1
ATOM 1785 C C . THR A 1 248 ? 32.045 27.114 27.654 1.00 30.75 236 THR A C 1
ATOM 1786 O O . THR A 1 248 ? 31.621 26.030 27.250 1.00 30.78 236 THR A O 1
ATOM 1790 N N . CYS A 1 249 ? 32.631 27.243 28.839 1.00 30.89 237 CYS A N 1
ATOM 1791 C CA . CYS A 1 249 ? 32.737 26.138 29.774 1.00 29.90 237 CYS A CA 1
ATOM 1792 C C . CYS A 1 249 ? 31.401 25.618 30.323 1.00 29.96 237 CYS A C 1
ATOM 1793 O O . CYS A 1 249 ? 31.344 24.498 30.773 1.00 31.17 237 CYS A O 1
ATOM 1796 N N . ASN A 1 250 ? 30.328 26.430 30.310 1.00 30.27 238 ASN A N 1
ATOM 1797 C CA . ASN A 1 250 ? 29.120 26.091 31.037 1.00 29.65 238 ASN A CA 1
ATOM 1798 C C . ASN A 1 250 ? 27.880 25.913 30.146 1.00 30.85 238 ASN A C 1
ATOM 1799 O O . ASN A 1 250 ? 26.852 25.567 30.660 1.00 30.37 238 ASN A O 1
ATOM 1804 N N . SER A 1 251 ? 27.977 26.151 28.832 1.00 30.64 239 SER A N 1
ATOM 1805 C CA . SER A 1 251 ? 26.804 26.043 27.968 1.00 30.39 239 SER A CA 1
ATOM 1806 C C . SER A 1 251 ? 26.753 24.747 27.221 1.00 29.99 239 SER A C 1
ATOM 1807 O O . SER A 1 251 ? 27.731 24.254 26.683 1.00 27.89 239 SER A O 1
ATOM 1810 N N . ARG A 1 252 ? 25.566 24.197 27.130 1.00 31.44 240 ARG A N 1
ATOM 1811 C CA . ARG A 1 252 ? 25.332 23.105 26.216 1.00 33.00 240 ARG A CA 1
ATOM 1812 C C . ARG A 1 252 ? 25.676 23.426 24.737 1.00 33.26 240 ARG A C 1
ATOM 1813 O O . ARG A 1 252 ? 25.932 22.499 23.933 1.00 33.62 240 ARG A O 1
ATOM 1821 N N . TYR A 1 253 ? 25.723 24.706 24.359 1.00 32.35 241 TYR A N 1
ATOM 1822 C CA . TYR A 1 253 ? 25.974 25.056 22.955 1.00 32.88 241 TYR A CA 1
ATOM 1823 C C . TYR A 1 253 ? 27.409 25.002 22.532 1.00 32.57 241 TYR A C 1
ATOM 1824 O O . TYR A 1 253 ? 27.686 25.190 21.363 1.00 34.40 241 TYR A O 1
ATOM 1833 N N . SER A 1 254 ? 28.345 24.815 23.465 1.00 31.87 242 SER A N 1
ATOM 1834 C CA . SER A 1 254 ? 29.761 24.917 23.155 1.00 30.60 242 SER A CA 1
ATOM 1835 C C . SER A 1 254 ? 30.340 23.650 22.508 1.00 30.44 242 SER A C 1
ATOM 1836 O O . SER A 1 254 ? 30.254 22.584 23.095 1.00 30.49 242 SER A O 1
ATOM 1839 N N . ARG A 1 255 ? 30.919 23.780 21.310 1.00 28.72 243 ARG A N 1
ATOM 1840 C CA . ARG A 1 255 ? 31.464 22.640 20.572 1.00 29.16 243 ARG A CA 1
ATOM 1841 C C . ARG A 1 255 ? 32.734 22.173 21.273 1.00 29.39 243 ARG A C 1
ATOM 1842 O O . ARG A 1 255 ? 33.000 20.967 21.403 1.00 30.80 243 ARG A O 1
ATOM 1850 N N . ASN A 1 256 ? 33.472 23.123 21.801 1.00 28.39 244 ASN A N 1
ATOM 1851 C CA . ASN A 1 256 ? 34.700 22.781 22.494 1.00 28.40 244 ASN A CA 1
ATOM 1852 C C . ASN A 1 256 ? 34.411 22.039 23.790 1.00 28.20 244 ASN A C 1
ATOM 1853 O O . ASN A 1 256 ? 34.985 21.028 24.009 1.00 29.22 244 ASN A O 1
ATOM 1858 N N . ARG A 1 257 ? 33.488 22.511 24.619 1.00 28.90 245 ARG A N 1
ATOM 1859 C CA . ARG A 1 257 ? 33.096 21.790 25.828 1.00 28.06 245 ARG A CA 1
ATOM 1860 C C . ARG A 1 257 ? 32.541 20.399 25.475 1.00 29.26 245 ARG A C 1
ATOM 1861 O O . ARG A 1 257 ? 32.916 19.416 26.099 1.00 29.70 245 ARG A O 1
ATOM 1869 N N . ARG A 1 258 ? 31.668 20.319 24.469 1.00 28.32 246 ARG A N 1
ATOM 1870 C CA . ARG A 1 258 ? 31.128 19.016 23.997 1.00 28.59 246 ARG A CA 1
ATOM 1871 C C . ARG A 1 258 ? 32.229 18.035 23.541 1.00 28.88 246 ARG A C 1
ATOM 1872 O O . ARG A 1 258 ? 32.187 16.827 23.821 1.00 29.42 246 ARG A O 1
ATOM 1880 N N . PHE A 1 259 ? 33.240 18.556 22.864 1.00 28.70 247 PHE A N 1
ATOM 1881 C CA . PHE A 1 259 ? 34.361 17.747 22.401 1.00 29.27 247 PHE A CA 1
ATOM 1882 C C . PHE A 1 259 ? 35.059 17.099 23.604 1.00 28.47 247 PHE A C 1
ATOM 1883 O O . PHE A 1 259 ? 35.278 15.896 23.627 1.00 27.27 247 PHE A O 1
ATOM 1891 N N . GLY A 1 260 ? 35.364 17.907 24.619 1.00 28.35 248 GLY A N 1
ATOM 1892 C CA . GLY A 1 260 ? 35.957 17.385 25.849 1.00 27.49 248 GLY A CA 1
ATOM 1893 C C . GLY A 1 260 ? 35.084 16.360 26.535 1.00 27.33 248 GLY A C 1
ATOM 1894 O O . GLY A 1 260 ? 35.570 15.340 27.011 1.00 26.38 248 GLY A O 1
ATOM 1895 N N . GLU A 1 261 ? 33.782 16.620 26.550 1.00 26.69 249 GLU A N 1
ATOM 1896 C CA . GLU A 1 261 ? 32.819 15.755 27.205 1.00 26.56 249 GLU A CA 1
ATOM 1897 C C . GLU A 1 261 ? 32.816 14.370 26.554 1.00 26.41 249 GLU A C 1
ATOM 1898 O O . GLU A 1 261 ? 32.712 13.361 27.243 1.00 25.67 249 GLU A O 1
ATOM 1904 N N . LEU A 1 262 ? 32.883 14.327 25.220 1.00 26.23 250 LEU A N 1
ATOM 1905 C CA . LEU A 1 262 ? 32.824 13.056 24.504 1.00 26.35 250 LEU A CA 1
ATOM 1906 C C . LEU A 1 262 ? 34.133 12.279 24.621 1.00 25.88 250 LEU A C 1
ATOM 1907 O O . LEU A 1 262 ? 34.140 11.038 24.723 1.00 26.87 250 LEU A O 1
ATOM 1912 N N . ILE A 1 263 ? 35.239 13.006 24.656 1.00 25.58 251 ILE A N 1
ATOM 1913 C CA . ILE A 1 263 ? 36.553 12.360 24.872 1.00 25.79 251 ILE A CA 1
ATOM 1914 C C . ILE A 1 263 ? 36.498 11.645 26.215 1.00 25.12 251 ILE A C 1
ATOM 1915 O O . ILE A 1 263 ? 36.848 10.509 26.307 1.00 25.63 251 ILE A O 1
ATOM 1920 N N . ALA A 1 264 ? 36.031 12.340 27.239 1.00 26.02 252 ALA A N 1
ATOM 1921 C CA . ALA A 1 264 ? 35.824 11.768 28.568 1.00 26.25 252 ALA A CA 1
ATOM 1922 C C . ALA A 1 264 ? 34.924 10.565 28.555 1.00 26.03 252 ALA A C 1
ATOM 1923 O O . ALA A 1 264 ? 35.164 9.666 29.309 1.00 25.25 252 ALA A O 1
ATOM 1925 N N . ARG A 1 265 ? 33.907 10.531 27.690 1.00 26.31 253 ARG A N 1
ATOM 1926 C CA . ARG A 1 265 ? 33.027 9.372 27.583 1.00 26.20 253 ARG A CA 1
ATOM 1927 C C . ARG A 1 265 ? 33.642 8.176 26.879 1.00 27.09 253 ARG A C 1
ATOM 1928 O O . ARG A 1 265 ? 33.076 7.103 26.927 1.00 26.97 253 ARG A O 1
ATOM 1936 N N . GLY A 1 266 ? 34.782 8.362 26.214 1.00 27.64 254 GLY A N 1
ATOM 1937 C CA . GLY A 1 266 ? 35.464 7.275 25.530 1.00 28.51 254 GLY A CA 1
ATOM 1938 C C . GLY A 1 266 ? 35.562 7.397 24.020 1.00 29.09 254 GLY A C 1
ATOM 1939 O O . GLY A 1 266 ? 36.095 6.520 23.376 1.00 28.67 254 GLY A O 1
ATOM 1940 N N . PHE A 1 267 ? 35.060 8.478 23.442 1.00 30.15 255 PHE A N 1
ATOM 1941 C CA . PHE A 1 267 ? 35.164 8.642 21.997 1.00 30.70 255 PHE A CA 1
ATOM 1942 C C . PHE A 1 267 ? 36.586 9.032 21.605 1.00 31.39 255 PHE A C 1
ATOM 1943 O O . PHE A 1 267 ? 37.293 9.730 22.342 1.00 30.91 255 PHE A O 1
ATOM 1951 N N . ASN A 1 268 ? 36.991 8.570 20.432 1.00 32.53 256 ASN A N 1
ATOM 1952 C CA . ASN A 1 268 ? 38.289 8.899 19.869 1.00 33.72 256 ASN A CA 1
ATOM 1953 C C . ASN A 1 268 ? 38.301 10.361 19.364 1.00 33.55 256 ASN A C 1
ATOM 1954 O O . ASN A 1 268 ? 37.429 10.765 18.603 1.00 33.34 256 ASN A O 1
ATOM 1959 N N . PRO A 1 269 ? 39.246 11.178 19.854 1.00 34.18 257 PRO A N 1
ATOM 1960 C CA . PRO A 1 269 ? 39.340 12.573 19.460 1.00 35.04 257 PRO A CA 1
ATOM 1961 C C . PRO A 1 269 ? 39.361 12.851 17.942 1.00 35.54 257 PRO A C 1
ATOM 1962 O O . PRO A 1 269 ? 38.587 13.710 17.476 1.00 34.86 257 PRO A O 1
ATOM 1966 N N . LEU A 1 270 ? 40.198 12.140 17.174 1.00 37.27 258 LEU A N 1
ATOM 1967 C CA . LEU A 1 270 ? 40.241 12.359 15.711 1.00 37.56 258 LEU A CA 1
ATOM 1968 C C . LEU A 1 270 ? 38.909 12.017 15.049 1.00 38.53 258 LEU A C 1
ATOM 1969 O O . LEU A 1 270 ? 38.370 12.776 14.237 1.00 37.61 258 LEU A O 1
ATOM 1974 N N . LYS A 1 271 ? 38.365 10.872 15.414 1.00 39.36 259 LYS A N 1
ATOM 1975 C CA . LYS A 1 271 ? 37.120 10.447 14.846 1.00 40.55 259 LYS A CA 1
ATOM 1976 C C . LYS A 1 271 ? 36.040 11.474 15.157 1.00 40.86 259 LYS A C 1
ATOM 1977 O O . LYS A 1 271 ? 35.158 11.742 14.332 1.00 40.47 259 LYS A O 1
ATOM 1983 N N . LEU A 1 272 ? 36.088 12.050 16.359 1.00 40.90 260 LEU A N 1
ATOM 1984 C CA . LEU A 1 272 ? 35.101 13.052 16.728 1.00 41.32 260 LEU A CA 1
ATOM 1985 C C . LEU A 1 272 ? 35.183 14.251 15.797 1.00 42.30 260 LEU A C 1
ATOM 1986 O O . LEU A 1 272 ? 34.156 14.744 15.357 1.00 43.01 260 LEU A O 1
ATOM 1991 N N . LEU A 1 273 ? 36.391 14.698 15.500 1.00 43.23 261 LEU A N 1
ATOM 1992 C CA . LEU A 1 273 ? 36.589 15.859 14.649 1.00 44.70 261 LEU A CA 1
ATOM 1993 C C . LEU A 1 273 ? 36.001 15.622 13.242 1.00 46.13 261 LEU A C 1
ATOM 1994 O O . LEU A 1 273 ? 35.188 16.432 12.746 1.00 46.63 261 LEU A O 1
ATOM 1999 N N . GLU A 1 274 ? 36.314 14.471 12.651 1.00 47.07 262 GLU A N 1
ATOM 2000 C CA . GLU A 1 274 ? 35.738 14.104 11.347 1.00 47.71 262 GLU A CA 1
ATOM 2001 C C . GLU A 1 274 ? 34.228 13.856 11.344 1.00 47.99 262 GLU A C 1
ATOM 2002 O O . GLU A 1 274 ? 33.625 13.770 10.287 1.00 47.85 262 GLU A O 1
ATOM 2008 N N . SER A 1 275 ? 33.610 13.735 12.513 1.00 48.71 263 SER A N 1
ATOM 2009 C CA . SER A 1 275 ? 32.166 13.453 12.585 1.00 48.67 263 SER A CA 1
ATOM 2010 C C . SER A 1 275 ? 31.302 14.688 12.303 1.00 48.76 263 SER A C 1
ATOM 2011 O O . SER A 1 275 ? 30.107 14.529 12.002 1.00 48.35 263 SER A O 1
ATOM 2014 N N . SER A 1 276 ? 31.871 15.901 12.448 1.00 48.34 264 SER A N 1
ATOM 2015 C CA . SER A 1 276 ? 31.093 17.123 12.187 1.00 47.59 264 SER A CA 1
ATOM 2016 C C . SER A 1 276 ? 31.673 18.017 11.114 1.00 45.89 264 SER A C 1
ATOM 2017 O O . SER A 1 276 ? 32.892 18.002 10.876 1.00 44.36 264 SER A O 1
ATOM 2020 N N . ASN A 1 277 ? 30.760 18.773 10.480 1.00 44.81 265 ASN A N 1
ATOM 2021 C CA . ASN A 1 277 ? 31.110 19.910 9.612 1.00 44.81 265 ASN A CA 1
ATOM 2022 C C . ASN A 1 277 ? 31.435 21.206 10.382 1.00 43.09 265 ASN A C 1
ATOM 2023 O O . ASN A 1 277 ? 32.049 22.120 9.835 1.00 42.13 265 ASN A O 1
ATOM 2028 N N . GLN A 1 278 ? 31.051 21.258 11.644 1.00 41.88 266 GLN A N 1
ATOM 2029 C CA . GLN A 1 278 ? 31.467 22.343 12.533 1.00 41.65 266 GLN A CA 1
ATOM 2030 C C . GLN A 1 278 ? 32.919 22.193 12.990 1.00 40.63 266 GLN A C 1
ATOM 2031 O O . GLN A 1 278 ? 33.446 21.078 13.066 1.00 40.62 266 GLN A O 1
ATOM 2037 N N . VAL A 1 279 ? 33.569 23.318 13.283 1.00 39.35 267 VAL A N 1
ATOM 2038 C CA . VAL A 1 279 ? 34.977 23.280 13.686 1.00 38.60 267 VAL A CA 1
ATOM 2039 C C . VAL A 1 279 ? 35.069 23.431 15.183 1.00 36.62 267 VAL A C 1
ATOM 2040 O O . VAL A 1 279 ? 34.353 24.232 15.764 1.00 37.30 267 VAL A O 1
ATOM 2044 N N . VAL A 1 280 ? 35.912 22.598 15.801 1.00 34.62 268 VAL A N 1
ATOM 2045 C CA . VAL A 1 280 ? 36.262 22.691 17.236 1.00 33.25 268 VAL A CA 1
ATOM 2046 C C . VAL A 1 280 ? 37.586 23.440 17.342 1.00 32.62 268 VAL A C 1
ATOM 2047 O O . VAL A 1 280 ? 38.648 22.834 17.311 1.00 31.54 268 VAL A O 1
ATOM 2051 N N . GLU A 1 281 ? 37.527 24.769 17.462 1.00 33.11 269 GLU A N 1
ATOM 2052 C CA . GLU A 1 281 ? 38.741 25.615 17.347 1.00 33.17 269 GLU A CA 1
ATOM 2053 C C . GLU A 1 281 ? 39.823 25.300 18.371 1.00 31.50 269 GLU A C 1
ATOM 2054 O O . GLU A 1 281 ? 41.020 25.416 18.072 1.00 31.38 269 GLU A O 1
ATOM 2060 N N . GLY A 1 282 ? 39.403 24.899 19.566 1.00 29.93 270 GLY A N 1
ATOM 2061 C CA . GLY A 1 282 ? 40.354 24.629 20.634 1.00 30.20 270 GLY A CA 1
ATOM 2062 C C . GLY A 1 282 ? 41.279 23.481 20.330 1.00 29.83 270 GLY A C 1
ATOM 2063 O O . GLY A 1 282 ? 42.393 23.437 20.836 1.00 30.48 270 GLY A O 1
ATOM 2064 N N . ALA A 1 283 ? 40.813 22.522 19.526 1.00 30.82 271 ALA A N 1
ATOM 2065 C CA . ALA A 1 283 ? 41.648 21.370 19.135 1.00 30.85 271 ALA A CA 1
ATOM 2066 C C . ALA A 1 283 ? 42.826 21.778 18.272 1.00 30.42 271 ALA A C 1
ATOM 2067 O O . ALA A 1 283 ? 43.812 21.057 18.179 1.00 32.03 271 ALA A O 1
ATOM 2069 N N . PHE A 1 284 ? 42.713 22.932 17.637 1.00 30.30 272 PHE A N 1
ATOM 2070 C CA . PHE A 1 284 ? 43.717 23.447 16.714 1.00 29.85 272 PHE A CA 1
ATOM 2071 C C . PHE A 1 284 ? 44.528 24.515 17.385 1.00 28.28 272 PHE A C 1
ATOM 2072 O O . PHE A 1 284 ? 45.764 24.509 17.332 1.00 27.90 272 PHE A O 1
ATOM 2080 N N . THR A 1 285 ? 43.844 25.394 18.088 1.00 28.47 273 THR A N 1
ATOM 2081 C CA . THR A 1 285 ? 44.507 26.427 18.832 1.00 28.08 273 THR A CA 1
ATOM 2082 C C . THR A 1 285 ? 45.507 25.874 19.846 1.00 27.38 273 THR A C 1
ATOM 2083 O O . THR A 1 285 ? 46.528 26.450 20.023 1.00 27.95 273 THR A O 1
ATOM 2087 N N . VAL A 1 286 ? 45.193 24.757 20.495 1.00 28.55 274 VAL A N 1
ATOM 2088 C CA . VAL A 1 286 ? 46.028 24.178 21.555 1.00 28.41 274 VAL A CA 1
ATOM 2089 C C . VAL A 1 286 ? 47.357 23.747 20.983 1.00 28.96 274 VAL A C 1
ATOM 2090 O O . VAL A 1 286 ? 48.399 23.917 21.616 1.00 29.26 274 VAL A O 1
ATOM 2094 N N . LYS A 1 287 ? 47.353 23.262 19.744 1.00 29.14 275 LYS A N 1
ATOM 2095 C CA . LYS A 1 287 ? 48.598 22.918 19.095 1.00 29.75 275 LYS A CA 1
ATOM 2096 C C . LYS A 1 287 ? 49.418 24.185 18.791 1.00 29.10 275 LYS A C 1
ATOM 2097 O O . LYS A 1 287 ? 50.594 24.185 18.980 1.00 28.73 275 LYS A O 1
ATOM 2103 N N . ALA A 1 288 ? 48.773 25.263 18.339 1.00 28.90 276 ALA A N 1
ATOM 2104 C CA . ALA A 1 288 ? 49.458 26.538 18.084 1.00 28.38 276 ALA A CA 1
ATOM 2105 C C . ALA A 1 288 ? 50.026 27.131 19.367 1.00 28.54 276 ALA A C 1
ATOM 2106 O O . ALA A 1 288 ? 51.188 27.568 19.417 1.00 27.86 276 ALA A O 1
ATOM 2108 N N . VAL A 1 289 ? 49.202 27.099 20.415 1.00 28.74 277 VAL A N 1
ATOM 2109 C CA . VAL A 1 289 ? 49.587 27.583 21.745 1.00 29.17 277 VAL A CA 1
ATOM 2110 C C . VAL A 1 289 ? 50.770 26.834 22.283 1.00 28.95 277 VAL A C 1
ATOM 2111 O O . VAL A 1 289 ? 51.686 27.451 22.793 1.00 28.19 277 VAL A O 1
ATOM 2123 N N . LYS A 1 291 ? 53.209 25.249 20.599 1.00 28.97 279 LYS A N 1
ATOM 2124 C CA . LYS A 1 291 ? 54.396 25.615 19.794 1.00 29.04 279 LYS A CA 1
ATOM 2125 C C . LYS A 1 291 ? 54.937 26.963 20.251 1.00 27.91 279 LYS A C 1
ATOM 2126 O O . LYS A 1 291 ? 56.125 27.120 20.427 1.00 27.68 279 LYS A O 1
ATOM 2132 N N . ILE A 1 292 ? 54.060 27.933 20.459 1.00 27.29 280 ILE A N 1
ATOM 2133 C CA . ILE A 1 292 ? 54.466 29.239 21.009 1.00 27.10 280 ILE A CA 1
ATOM 2134 C C . ILE A 1 292 ? 55.063 29.150 22.424 1.00 27.99 280 ILE A C 1
ATOM 2135 O O . ILE A 1 292 ? 56.104 29.743 22.729 1.00 27.58 280 ILE A O 1
ATOM 2140 N N . ALA A 1 293 ? 54.392 28.409 23.286 1.00 29.28 281 ALA A N 1
ATOM 2141 C CA . ALA A 1 293 ? 54.804 28.233 24.672 1.00 30.65 281 ALA A CA 1
ATOM 2142 C C . ALA A 1 293 ? 56.168 27.583 24.766 1.00 31.84 281 ALA A C 1
ATOM 2143 O O . ALA A 1 293 ? 57.039 28.038 25.537 1.00 31.46 281 ALA A O 1
ATOM 2145 N N . LYS A 1 294 ? 56.390 26.538 23.974 1.00 33.32 282 LYS A N 1
ATOM 2146 C CA . LYS A 1 294 ? 57.729 25.942 23.952 1.00 34.21 282 LYS A CA 1
ATOM 2147 C C . LYS A 1 294 ? 58.776 26.893 23.440 1.00 34.49 282 LYS A C 1
ATOM 2148 O O . LYS A 1 294 ? 59.814 27.043 24.064 1.00 34.36 282 LYS A O 1
ATOM 2154 N N . GLU A 1 295 ? 58.526 27.549 22.317 1.00 34.91 283 GLU A N 1
ATOM 2155 C CA . GLU A 1 295 ? 59.524 28.494 21.788 1.00 35.25 283 GLU A CA 1
ATOM 2156 C C . GLU A 1 295 ? 59.836 29.623 22.776 1.00 34.33 283 GLU A C 1
ATOM 2157 O O . GLU A 1 295 ? 60.970 30.045 22.863 1.00 33.82 283 GLU A O 1
ATOM 2163 N N . ASN A 1 296 ? 58.830 30.124 23.500 1.00 33.59 284 ASN A N 1
ATOM 2164 C CA . ASN A 1 296 ? 59.030 31.270 24.390 1.00 33.24 284 ASN A CA 1
ATOM 2165 C C . ASN A 1 296 ? 59.127 30.867 25.860 1.00 33.11 284 ASN A C 1
ATOM 2166 O O . ASN A 1 296 ? 59.081 31.708 26.734 1.00 32.86 284 ASN A O 1
ATOM 2171 N N . LYS A 1 297 ? 59.254 29.568 26.111 1.00 33.33 285 LYS A N 1
ATOM 2172 C CA . LYS A 1 297 ? 59.365 28.992 27.464 1.00 33.63 285 LYS A CA 1
ATOM 2173 C C . LYS A 1 297 ? 58.323 29.452 28.485 1.00 33.73 285 LYS A C 1
ATOM 2174 O O . LYS A 1 297 ? 58.645 29.707 29.635 1.00 33.32 285 LYS A O 1
ATOM 2180 N N . ILE A 1 298 ? 57.074 29.507 28.043 1.00 33.10 286 ILE A N 1
ATOM 2181 C CA . ILE A 1 298 ? 55.966 29.895 28.870 1.00 33.67 286 ILE A CA 1
ATOM 2182 C C . ILE A 1 298 ? 55.257 28.603 29.318 1.00 34.04 286 ILE A C 1
ATOM 2183 O O . ILE A 1 298 ? 54.873 27.788 28.469 1.00 32.84 286 ILE A O 1
ATOM 2188 N N . ASP A 1 299 ? 55.056 28.438 30.631 1.00 34.55 287 ASP A N 1
ATOM 2189 C CA . ASP A 1 299 ? 54.420 27.231 31.185 1.00 34.19 287 ASP A CA 1
ATOM 2190 C C . ASP A 1 299 ? 52.925 27.348 30.987 1.00 32.85 287 ASP A C 1
ATOM 2191 O O . ASP A 1 299 ? 52.343 28.356 31.318 1.00 31.71 287 ASP A O 1
ATOM 2204 N N . PRO A 1 301 ? 50.241 24.700 31.928 1.00 30.06 289 PRO A N 1
ATOM 2205 C CA . PRO A 1 301 ? 49.813 23.394 32.452 1.00 29.34 289 PRO A CA 1
ATOM 2206 C C . PRO A 1 301 ? 48.504 22.833 31.845 1.00 29.09 289 PRO A C 1
ATOM 2207 O O . PRO A 1 301 ? 48.465 21.686 31.415 1.00 29.14 289 PRO A O 1
ATOM 2211 N N . ILE A 1 302 ? 47.448 23.626 31.847 1.00 28.74 290 ILE A N 1
ATOM 2212 C CA . ILE A 1 302 ? 46.135 23.184 31.360 1.00 29.07 290 ILE A CA 1
ATOM 2213 C C . ILE A 1 302 ? 46.216 22.926 29.874 1.00 28.94 290 ILE A C 1
ATOM 2214 O O . ILE A 1 302 ? 45.685 21.929 29.403 1.00 29.87 290 ILE A O 1
ATOM 2219 N N . SER A 1 303 ? 46.851 23.834 29.129 1.00 28.31 291 SER A N 1
ATOM 2220 C CA . SER A 1 303 ? 46.936 23.684 27.675 1.00 28.03 291 SER A CA 1
ATOM 2221 C C . SER A 1 303 ? 47.739 22.452 27.330 1.00 27.70 291 SER A C 1
ATOM 2222 O O . SER A 1 303 ? 47.503 21.776 26.357 1.00 27.44 291 SER A O 1
ATOM 2225 N N . GLU A 1 304 ? 48.756 22.195 28.120 1.00 27.98 292 GLU A N 1
ATOM 2226 C CA . GLU A 1 304 ? 49.617 21.065 27.886 1.00 28.02 292 GLU A CA 1
ATOM 2227 C C . GLU A 1 304 ? 48.879 19.739 28.083 1.00 27.11 292 GLU A C 1
ATOM 2228 O O . GLU A 1 304 ? 49.123 18.789 27.358 1.00 25.85 292 GLU A O 1
ATOM 2234 N N . GLU A 1 305 ? 47.969 19.687 29.055 1.00 27.18 293 GLU A N 1
ATOM 2235 C CA . GLU A 1 305 ? 47.168 18.480 29.304 1.00 27.07 293 GLU A CA 1
ATOM 2236 C C . GLU A 1 305 ? 46.095 18.291 28.229 1.00 26.87 293 GLU A C 1
ATOM 2237 O O . GLU A 1 305 ? 45.820 17.167 27.779 1.00 27.16 293 GLU A O 1
ATOM 2243 N N . VAL A 1 306 ? 45.489 19.388 27.807 1.00 27.39 294 VAL A N 1
ATOM 2244 C CA . VAL A 1 306 ? 44.492 19.296 26.742 1.00 27.01 294 VAL A CA 1
ATOM 2245 C C . VAL A 1 306 ? 45.204 18.798 25.469 1.00 27.11 294 VAL A C 1
ATOM 2246 O O . VAL A 1 306 ? 44.711 17.921 24.815 1.00 27.60 294 VAL A O 1
ATOM 2250 N N . TYR A 1 307 ? 46.388 19.337 25.155 1.00 27.35 295 TYR A N 1
ATOM 2251 C CA . TYR A 1 307 ? 47.228 18.830 24.070 1.00 26.88 295 TYR A CA 1
ATOM 2252 C C . TYR A 1 307 ? 47.507 17.314 24.159 1.00 27.25 295 TYR A C 1
ATOM 2253 O O . TYR A 1 307 ? 47.346 16.568 23.177 1.00 27.40 295 TYR A O 1
ATOM 2262 N N . ARG A 1 308 ? 47.932 16.857 25.325 1.00 26.88 296 ARG A N 1
ATOM 2263 C CA . ARG A 1 308 ? 48.195 15.438 25.538 1.00 26.42 296 ARG A CA 1
ATOM 2264 C C . ARG A 1 308 ? 46.942 14.587 25.353 1.00 26.87 296 ARG A C 1
ATOM 2265 O O . ARG A 1 308 ? 46.997 13.549 24.692 1.00 26.16 296 ARG A O 1
ATOM 2279 N N . VAL A 1 309 ? 45.801 15.049 25.866 1.00 26.92 297 VAL A N 1
ATOM 2280 C CA . VAL A 1 309 ? 44.578 14.255 25.784 1.00 27.20 297 VAL A CA 1
ATOM 2281 C C . VAL A 1 309 ? 44.126 14.169 24.327 1.00 27.83 297 VAL A C 1
ATOM 2282 O O . VAL A 1 309 ? 43.769 13.090 23.838 1.00 28.35 297 VAL A O 1
ATOM 2286 N N . VAL A 1 310 ? 44.150 15.308 23.647 1.00 28.03 298 VAL A N 1
ATOM 2287 C CA . VAL A 1 310 ? 43.656 15.403 22.290 1.00 28.61 298 VAL A CA 1
ATOM 2288 C C . VAL A 1 310 ? 44.599 14.729 21.265 1.00 29.39 298 VAL A C 1
ATOM 2289 O O . VAL A 1 310 ? 44.146 14.000 20.414 1.00 29.56 298 VAL A O 1
ATOM 2293 N N . TYR A 1 311 ? 45.898 14.944 21.385 1.00 30.19 299 TYR A N 1
ATOM 2294 C CA . TYR A 1 311 ? 46.853 14.520 20.374 1.00 31.12 299 TYR A CA 1
ATOM 2295 C C . TYR A 1 311 ? 47.733 13.355 20.791 1.00 31.16 299 TYR A C 1
ATOM 2296 O O . TYR A 1 311 ? 48.282 12.675 19.935 1.00 31.81 299 TYR A O 1
ATOM 2305 N N . GLU A 1 312 ? 47.920 13.109 22.081 1.00 30.28 300 GLU A N 1
ATOM 2306 C CA . GLU A 1 312 ? 48.835 12.030 22.472 1.00 30.32 300 GLU A CA 1
ATOM 2307 C C . GLU A 1 312 ? 48.118 10.902 23.155 1.00 29.62 300 GLU A C 1
ATOM 2308 O O . GLU A 1 312 ? 48.755 10.015 23.673 1.00 29.37 300 GLU A O 1
ATOM 2314 N N . GLY A 1 313 ? 46.788 10.920 23.110 1.00 29.50 301 GLY A N 1
ATOM 2315 C CA . GLY A 1 313 ? 45.958 9.858 23.672 1.00 29.73 301 GLY A CA 1
ATOM 2316 C C . GLY A 1 313 ? 46.086 9.644 25.176 1.00 29.84 301 GLY A C 1
ATOM 2317 O O . GLY A 1 313 ? 45.919 8.532 25.659 1.00 29.89 301 GLY A O 1
ATOM 2318 N N . LYS A 1 314 ? 46.392 10.701 25.917 1.00 29.62 302 LYS A N 1
ATOM 2319 C CA . LYS A 1 314 ? 46.541 10.592 27.353 1.00 29.24 302 LYS A CA 1
ATOM 2320 C C . LYS A 1 314 ? 45.173 10.330 27.941 1.00 28.77 302 LYS A C 1
ATOM 2321 O O . LYS A 1 314 ? 44.240 11.017 27.588 1.00 29.45 302 LYS A O 1
ATOM 2327 N N . PRO A 1 315 ? 45.051 9.311 28.806 1.00 29.41 303 PRO A N 1
ATOM 2328 C CA . PRO A 1 315 ? 43.784 9.049 29.495 1.00 29.55 303 PRO A CA 1
ATOM 2329 C C . PRO A 1 315 ? 43.265 10.296 30.244 1.00 30.00 303 PRO A C 1
ATOM 2330 O O . PRO A 1 315 ? 43.979 10.863 31.061 1.00 30.29 303 PRO A O 1
ATOM 2334 N N . PRO A 1 316 ? 42.035 10.731 29.964 1.00 29.81 304 PRO A N 1
ATOM 2335 C CA . PRO A 1 316 ? 41.536 11.904 30.673 1.00 30.35 304 PRO A CA 1
ATOM 2336 C C . PRO A 1 316 ? 41.706 11.882 32.191 1.00 30.07 304 PRO A C 1
ATOM 2337 O O . PRO A 1 316 ? 42.085 12.895 32.762 1.00 30.31 304 PRO A O 1
ATOM 2341 N N . LEU A 1 317 ? 41.489 10.749 32.848 1.00 30.90 305 LEU A N 1
ATOM 2342 C CA . LEU A 1 317 ? 41.644 10.693 34.313 1.00 30.24 305 LEU A CA 1
ATOM 2343 C C . LEU A 1 317 ? 43.070 10.854 34.817 1.00 29.80 305 LEU A C 1
ATOM 2344 O O . LEU A 1 317 ? 43.280 11.522 35.835 1.00 29.09 305 LEU A O 1
ATOM 2349 N N . GLN A 1 318 ? 44.045 10.236 34.148 1.00 28.85 306 GLN A N 1
ATOM 2350 C CA . GLN A 1 318 ? 45.454 10.482 34.514 1.00 29.06 306 GLN A CA 1
ATOM 2351 C C . GLN A 1 318 ? 45.776 11.972 34.265 1.00 29.22 306 GLN A C 1
ATOM 2352 O O . GLN A 1 318 ? 46.467 12.585 35.056 1.00 28.27 306 GLN A O 1
ATOM 2363 N N . SER A 1 319 ? 45.204 12.567 33.220 1.00 29.78 307 SER A N 1
ATOM 2364 C CA . SER A 1 319 ? 45.405 13.997 32.976 1.00 30.75 307 SER A CA 1
ATOM 2365 C C . SER A 1 319 ? 44.897 14.841 34.148 1.00 31.69 307 SER A C 1
ATOM 2366 O O . SER A 1 319 ? 45.596 15.743 34.661 1.00 30.88 307 SER A O 1
ATOM 2377 N N . ARG A 1 321 ? 44.490 13.988 37.310 1.00 33.07 309 ARG A N 1
ATOM 2378 C CA . ARG A 1 321 ? 45.322 13.820 38.503 1.00 33.51 309 ARG A CA 1
ATOM 2379 C C . ARG A 1 321 ? 46.628 14.548 38.430 1.00 32.01 309 ARG A C 1
ATOM 2380 O O . ARG A 1 321 ? 47.089 15.099 39.412 1.00 31.28 309 ARG A O 1
ATOM 2388 N N . ASP A 1 322 ? 47.241 14.495 37.260 1.00 31.89 310 ASP A N 1
ATOM 2389 C CA . ASP A 1 322 ? 48.495 15.182 36.991 1.00 31.98 310 ASP A CA 1
ATOM 2390 C C . ASP A 1 322 ? 48.370 16.675 37.157 1.00 31.93 310 ASP A C 1
ATOM 2391 O O . ASP A 1 322 ? 49.212 17.320 37.782 1.00 31.33 310 ASP A O 1
ATOM 2396 N N . LEU A 1 323 ? 47.303 17.219 36.603 1.00 31.97 311 LEU A N 1
ATOM 2397 C CA . LEU A 1 323 ? 47.061 18.637 36.686 1.00 33.00 311 LEU A CA 1
ATOM 2398 C C . LEU A 1 323 ? 46.817 19.116 38.111 1.00 34.81 311 LEU A C 1
ATOM 2399 O O . LEU A 1 323 ? 47.030 20.268 38.426 1.00 34.67 311 LEU A O 1
ATOM 2412 N N . ARG A 1 325 ? 48.578 18.249 40.781 1.00 39.40 313 ARG A N 1
ATOM 2413 C CA . ARG A 1 325 ? 49.765 18.320 41.616 1.00 39.63 313 ARG A CA 1
ATOM 2414 C C . ARG A 1 325 ? 50.789 19.368 41.167 1.00 39.48 313 ARG A C 1
ATOM 2415 O O . ARG A 1 325 ? 50.649 20.007 40.123 1.00 39.53 313 ARG A O 1
ATOM 2431 N N . ARG B 1 16 ? 41.931 21.000 68.910 1.00 45.31 4 ARG B N 1
ATOM 2432 C CA . ARG B 1 16 ? 40.650 20.386 68.527 1.00 42.53 4 ARG B CA 1
ATOM 2433 C C . ARG B 1 16 ? 39.737 21.331 67.747 1.00 39.67 4 ARG B C 1
ATOM 2434 O O . ARG B 1 16 ? 39.601 22.496 68.098 1.00 38.66 4 ARG B O 1
ATOM 2442 N N . PHE B 1 17 ? 39.096 20.798 66.707 1.00 36.50 5 PHE B N 1
ATOM 2443 C CA . PHE B 1 17 ? 38.141 21.548 65.909 1.00 34.24 5 PHE B CA 1
ATOM 2444 C C . PHE B 1 17 ? 36.779 21.311 66.522 1.00 32.83 5 PHE B C 1
ATOM 2445 O O . PHE B 1 17 ? 36.366 20.177 66.663 1.00 32.59 5 PHE B O 1
ATOM 2453 N N . PHE B 1 18 ? 36.094 22.381 66.911 1.00 31.72 6 PHE B N 1
ATOM 2454 C CA . PHE B 1 18 ? 34.717 22.299 67.427 1.00 30.45 6 PHE B CA 1
ATOM 2455 C C . PHE B 1 18 ? 33.832 22.920 66.373 1.00 29.98 6 PHE B C 1
ATOM 2456 O O . PHE B 1 18 ? 33.843 24.138 66.215 1.00 29.54 6 PHE B O 1
ATOM 2464 N N . VAL B 1 19 ? 33.091 22.077 65.637 1.00 29.37 7 VAL B N 1
ATOM 2465 C CA . VAL B 1 19 ? 32.343 22.496 64.463 1.00 28.73 7 VAL B CA 1
ATOM 2466 C C . VAL B 1 19 ? 30.931 22.800 64.914 1.00 28.81 7 VAL B C 1
ATOM 2467 O O . VAL B 1 19 ? 30.157 21.920 65.346 1.00 27.56 7 VAL B O 1
ATOM 2471 N N . LEU B 1 20 ? 30.610 24.072 64.834 1.00 28.96 8 LEU B N 1
ATOM 2472 C CA . LEU B 1 20 ? 29.341 24.575 65.289 1.00 30.02 8 LEU B CA 1
ATOM 2473 C C . LEU B 1 20 ? 28.355 24.624 64.113 1.00 29.60 8 LEU B C 1
ATOM 2474 O O . LEU B 1 20 ? 28.453 25.479 63.225 1.00 30.14 8 LEU B O 1
ATOM 2479 N N . GLY B 1 21 ? 27.429 23.679 64.095 1.00 28.93 9 GLY B N 1
ATOM 2480 C CA . GLY B 1 21 ? 26.397 23.636 63.094 1.00 28.54 9 GLY B CA 1
ATOM 2481 C C . GLY B 1 21 ? 26.536 22.412 62.206 1.00 28.37 9 GLY B C 1
ATOM 2482 O O . GLY B 1 21 ? 27.558 22.212 61.566 1.00 26.79 9 GLY B O 1
ATOM 2483 N N . ALA B 1 22 ? 25.474 21.606 62.198 1.00 28.88 10 ALA B N 1
ATOM 2484 C CA . ALA B 1 22 ? 25.375 20.318 61.507 1.00 29.24 10 ALA B CA 1
ATOM 2485 C C . ALA B 1 22 ? 24.387 20.375 60.357 1.00 29.71 10 ALA B C 1
ATOM 2486 O O . ALA B 1 22 ? 23.487 19.545 60.286 1.00 29.70 10 ALA B O 1
ATOM 2488 N N . GLY B 1 23 ? 24.553 21.368 59.473 1.00 29.69 11 GLY B N 1
ATOM 2489 C CA . GLY B 1 23 ? 23.890 21.378 58.204 1.00 30.34 11 GLY B CA 1
ATOM 2490 C C . GLY B 1 23 ? 24.711 20.637 57.151 1.00 30.51 11 GLY B C 1
ATOM 2491 O O . GLY B 1 23 ? 25.557 19.812 57.452 1.00 30.09 11 GLY B O 1
ATOM 2492 N N . SER B 1 24 ? 24.470 20.968 55.897 1.00 31.42 12 SER B N 1
ATOM 2493 C CA . SER B 1 24 ? 25.100 20.272 54.781 1.00 31.78 12 SER B CA 1
ATOM 2494 C C . SER B 1 24 ? 26.606 20.362 54.889 1.00 30.54 12 SER B C 1
ATOM 2495 O O . SER B 1 24 ? 27.289 19.362 54.742 1.00 31.39 12 SER B O 1
ATOM 2498 N N . TRP B 1 25 ? 27.120 21.555 55.191 1.00 30.24 13 TRP B N 1
ATOM 2499 C CA . TRP B 1 25 ? 28.539 21.840 55.126 1.00 29.09 13 TRP B CA 1
ATOM 2500 C C . TRP B 1 25 ? 29.286 21.657 56.447 1.00 29.48 13 TRP B C 1
ATOM 2501 O O . TRP B 1 25 ? 30.430 21.173 56.451 1.00 28.79 13 TRP B O 1
ATOM 2512 N N . GLY B 1 26 ? 28.672 22.036 57.565 1.00 28.72 14 GLY B N 1
ATOM 2513 C CA . GLY B 1 26 ? 29.250 21.649 58.848 1.00 28.73 14 GLY B CA 1
ATOM 2514 C C . GLY B 1 26 ? 29.475 20.144 58.983 1.00 28.64 14 GLY B C 1
ATOM 2515 O O . GLY B 1 26 ? 30.530 19.704 59.434 1.00 29.54 14 GLY B O 1
ATOM 2516 N N . THR B 1 27 ? 28.493 19.332 58.596 1.00 27.21 15 THR B N 1
ATOM 2517 C CA . THR B 1 27 ? 28.599 17.905 58.742 1.00 26.64 15 THR B CA 1
ATOM 2518 C C . THR B 1 27 ? 29.692 17.320 57.852 1.00 25.83 15 THR B C 1
ATOM 2519 O O . THR B 1 27 ? 30.534 16.536 58.302 1.00 26.15 15 THR B O 1
ATOM 2523 N N . VAL B 1 28 ? 29.730 17.767 56.618 1.00 26.31 16 VAL B N 1
ATOM 2524 C CA . VAL B 1 28 ? 30.707 17.303 55.615 1.00 27.08 16 VAL B CA 1
ATOM 2525 C C . VAL B 1 28 ? 32.122 17.743 56.004 1.00 27.64 16 VAL B C 1
ATOM 2526 O O . VAL B 1 28 ? 33.066 16.958 55.959 1.00 28.54 16 VAL B O 1
ATOM 2530 N N . PHE B 1 29 ? 32.264 18.995 56.410 1.00 28.60 17 PHE B N 1
ATOM 2531 C CA . PHE B 1 29 ? 33.590 19.522 56.796 1.00 28.70 17 PHE B CA 1
ATOM 2532 C C . PHE B 1 29 ? 34.081 18.774 58.033 1.00 28.35 17 PHE B C 1
ATOM 2533 O O . PHE B 1 29 ? 35.210 18.269 58.063 1.00 28.68 17 PHE B O 1
ATOM 2541 N N . ALA B 1 30 ? 33.244 18.699 59.062 1.00 27.66 18 ALA B N 1
ATOM 2542 C CA . ALA B 1 30 ? 33.560 17.954 60.280 1.00 26.58 18 ALA B CA 1
ATOM 2543 C C . ALA B 1 30 ? 34.035 16.501 60.022 1.00 26.77 18 ALA B C 1
ATOM 2544 O O . ALA B 1 30 ? 35.050 16.071 60.566 1.00 25.82 18 ALA B O 1
ATOM 2546 N N . GLN B 1 31 ? 33.305 15.787 59.167 1.00 26.20 19 GLN B N 1
ATOM 2547 C CA . GLN B 1 31 ? 33.594 14.420 58.795 1.00 26.05 19 GLN B CA 1
ATOM 2548 C C . GLN B 1 31 ? 34.893 14.295 58.037 1.00 27.05 19 GLN B C 1
ATOM 2549 O O . GLN B 1 31 ? 35.599 13.304 58.166 1.00 27.42 19 GLN B O 1
ATOM 2563 N N . LEU B 1 33 ? 37.506 16.306 58.243 1.00 29.18 21 LEU B N 1
ATOM 2564 C CA . LEU B 1 33 ? 38.608 16.512 59.176 1.00 29.25 21 LEU B CA 1
ATOM 2565 C C . LEU B 1 33 ? 38.805 15.274 60.009 1.00 28.57 21 LEU B C 1
ATOM 2566 O O . LEU B 1 33 ? 39.917 14.849 60.177 1.00 27.05 21 LEU B O 1
ATOM 2571 N N . HIS B 1 34 ? 37.704 14.691 60.476 1.00 28.11 22 HIS B N 1
ATOM 2572 C CA . HIS B 1 34 ? 37.700 13.451 61.277 1.00 28.50 22 HIS B CA 1
ATOM 2573 C C . HIS B 1 34 ? 38.337 12.277 60.508 1.00 29.29 22 HIS B C 1
ATOM 2574 O O . HIS B 1 34 ? 39.220 11.603 61.011 1.00 29.01 22 HIS B O 1
ATOM 2581 N N . GLU B 1 35 ? 37.862 12.048 59.288 1.00 31.12 23 GLU B N 1
ATOM 2582 C CA . GLU B 1 35 ? 38.492 11.102 58.355 1.00 32.43 23 GLU B CA 1
ATOM 2583 C C . GLU B 1 35 ? 39.958 11.382 58.064 1.00 32.60 23 GLU B C 1
ATOM 2584 O O . GLU B 1 35 ? 40.697 10.469 57.699 1.00 33.34 23 GLU B O 1
ATOM 2590 N N . ASN B 1 36 ? 40.414 12.620 58.204 1.00 33.23 24 ASN B N 1
ATOM 2591 C CA . ASN B 1 36 ? 41.854 12.866 58.043 1.00 33.27 24 ASN B CA 1
ATOM 2592 C C . ASN B 1 36 ? 42.666 12.820 59.329 1.00 33.31 24 ASN B C 1
ATOM 2593 O O . ASN B 1 36 ? 43.860 13.152 59.328 1.00 33.06 24 ASN B O 1
ATOM 2598 N N . GLY B 1 37 ? 42.045 12.384 60.421 1.00 33.35 25 GLY B N 1
ATOM 2599 C CA . GLY B 1 37 ? 42.769 12.130 61.659 1.00 32.59 25 GLY B CA 1
ATOM 2600 C C . GLY B 1 37 ? 42.835 13.307 62.604 1.00 32.57 25 GLY B C 1
ATOM 2601 O O . GLY B 1 37 ? 43.542 13.263 63.597 1.00 33.63 25 GLY B O 1
ATOM 2602 N N . GLU B 1 38 ? 42.105 14.369 62.313 1.00 32.92 26 GLU B N 1
ATOM 2603 C CA . GLU B 1 38 ? 42.056 15.498 63.222 1.00 32.77 26 GLU B CA 1
ATOM 2604 C C . GLU B 1 38 ? 41.046 15.232 64.337 1.00 32.15 26 GLU B C 1
ATOM 2605 O O . GLU B 1 38 ? 40.079 14.488 64.150 1.00 31.40 26 GLU B O 1
ATOM 2611 N N . GLU B 1 39 ? 41.275 15.833 65.503 1.00 31.58 27 GLU B N 1
ATOM 2612 C CA . GLU B 1 39 ? 40.318 15.735 66.607 1.00 31.10 27 GLU B CA 1
ATOM 2613 C C . GLU B 1 39 ? 39.206 16.713 66.304 1.00 30.17 27 GLU B C 1
ATOM 2614 O O . GLU B 1 39 ? 39.459 17.905 66.144 1.00 29.35 27 GLU B O 1
ATOM 2617 N N . VAL B 1 40 ? 37.986 16.186 66.174 1.00 29.87 28 VAL B N 1
ATOM 2618 C CA . VAL B 1 40 ? 36.804 16.981 65.804 1.00 29.46 28 VAL B CA 1
ATOM 2619 C C . VAL B 1 40 ? 35.626 16.577 66.657 1.00 28.91 28 VAL B C 1
ATOM 2620 O O . VAL B 1 40 ? 35.489 15.415 67.015 1.00 28.46 28 VAL B O 1
ATOM 2624 N N . ILE B 1 41 ? 34.787 17.555 66.996 1.00 28.86 29 ILE B N 1
ATOM 2625 C CA . ILE B 1 41 ? 33.441 17.283 67.520 1.00 28.47 29 ILE B CA 1
ATOM 2626 C C . ILE B 1 41 ? 32.480 18.219 66.809 1.00 27.48 29 ILE B C 1
ATOM 2627 O O . ILE B 1 41 ? 32.840 19.370 66.506 1.00 27.40 29 ILE B O 1
ATOM 2632 N N . LEU B 1 42 ? 31.307 17.691 66.472 1.00 26.30 30 LEU B N 1
ATOM 2633 C CA . LEU B 1 42 ? 30.278 18.432 65.732 1.00 26.40 30 LEU B CA 1
ATOM 2634 C C . LEU B 1 42 ? 29.062 18.769 66.613 1.00 26.53 30 LEU B C 1
ATOM 2635 O O . LEU B 1 42 ? 28.452 17.883 67.205 1.00 27.46 30 LEU B O 1
ATOM 2640 N N . TRP B 1 43 ? 28.690 20.046 66.670 1.00 26.20 31 TRP B N 1
ATOM 2641 C CA . TRP B 1 43 ? 27.533 20.468 67.439 1.00 25.85 31 TRP B CA 1
ATOM 2642 C C . TRP B 1 43 ? 26.371 20.615 66.494 1.00 25.75 31 TRP B C 1
ATOM 2643 O O . TRP B 1 43 ? 26.482 21.266 65.448 1.00 26.70 31 TRP B O 1
ATOM 2654 N N . ALA B 1 44 ? 25.256 20.047 66.896 1.00 25.62 32 ALA B N 1
ATOM 2655 C CA . ALA B 1 44 ? 24.026 20.165 66.191 1.00 25.63 32 ALA B CA 1
ATOM 2656 C C . ALA B 1 44 ? 23.000 20.762 67.131 1.00 26.39 32 ALA B C 1
ATOM 2657 O O . ALA B 1 44 ? 22.858 20.395 68.314 1.00 27.66 32 ALA B O 1
ATOM 2659 N N . ARG B 1 45 ? 22.305 21.741 66.610 1.00 27.84 33 ARG B N 1
ATOM 2660 C CA . ARG B 1 45 ? 21.203 22.387 67.324 1.00 28.59 33 ARG B CA 1
ATOM 2661 C C . ARG B 1 45 ? 20.159 21.439 67.896 1.00 27.94 33 ARG B C 1
ATOM 2662 O O . ARG B 1 45 ? 19.636 21.699 68.961 1.00 28.15 33 ARG B O 1
ATOM 2670 N N . ARG B 1 46 ? 19.822 20.360 67.188 1.00 28.22 34 ARG B N 1
ATOM 2671 C CA . ARG B 1 46 ? 18.710 19.474 67.607 1.00 28.74 34 ARG B CA 1
ATOM 2672 C C . ARG B 1 46 ? 19.186 18.123 68.089 1.00 28.47 34 ARG B C 1
ATOM 2673 O O . ARG B 1 46 ? 19.964 17.472 67.412 1.00 27.87 34 ARG B O 1
ATOM 2681 N N . LYS B 1 47 ? 18.712 17.702 69.249 1.00 29.01 35 LYS B N 1
ATOM 2682 C CA . LYS B 1 47 ? 19.112 16.413 69.830 1.00 29.57 35 LYS B CA 1
ATOM 2683 C C . LYS B 1 47 ? 18.842 15.239 68.887 1.00 29.72 35 LYS B C 1
ATOM 2684 O O . LYS B 1 47 ? 19.556 14.255 68.957 1.00 30.02 35 LYS B O 1
ATOM 2687 N N . GLU B 1 48 ? 17.843 15.362 68.002 1.00 29.94 36 GLU B N 1
ATOM 2688 C CA . GLU B 1 48 ? 17.517 14.325 67.003 1.00 30.68 36 GLU B CA 1
ATOM 2689 C C . GLU B 1 48 ? 18.639 14.119 66.000 1.00 30.56 36 GLU B C 1
ATOM 2690 O O . GLU B 1 48 ? 18.924 12.981 65.603 1.00 30.05 36 GLU B O 1
ATOM 2696 N N . ILE B 1 49 ? 19.232 15.227 65.555 1.00 30.00 37 ILE B N 1
ATOM 2697 C CA . ILE B 1 49 ? 20.308 15.165 64.580 1.00 30.54 37 ILE B CA 1
ATOM 2698 C C . ILE B 1 49 ? 21.553 14.569 65.249 1.00 30.62 37 ILE B C 1
ATOM 2699 O O . ILE B 1 49 ? 22.207 13.702 64.669 1.00 29.67 37 ILE B O 1
ATOM 2704 N N . VAL B 1 50 ? 21.824 15.002 66.485 1.00 30.84 38 VAL B N 1
ATOM 2705 C CA . VAL B 1 50 ? 22.918 14.477 67.309 1.00 31.14 38 VAL B CA 1
ATOM 2706 C C . VAL B 1 50 ? 22.868 12.958 67.445 1.00 31.96 38 VAL B C 1
ATOM 2707 O O . VAL B 1 50 ? 23.877 12.278 67.277 1.00 32.03 38 VAL B O 1
ATOM 2711 N N . ASP B 1 51 ? 21.684 12.438 67.743 1.00 32.78 39 ASP B N 1
ATOM 2712 C CA . ASP B 1 51 ? 21.495 11.008 67.973 1.00 32.94 39 ASP B CA 1
ATOM 2713 C C . ASP B 1 51 ? 21.564 10.207 66.672 1.00 32.25 39 ASP B C 1
ATOM 2714 O O . ASP B 1 51 ? 22.088 9.095 66.667 1.00 32.41 39 ASP B O 1
ATOM 2719 N N . LEU B 1 52 ? 21.041 10.747 65.579 1.00 31.26 40 LEU B N 1
ATOM 2720 C CA . LEU B 1 52 ? 21.194 10.090 64.296 1.00 31.34 40 LEU B CA 1
ATOM 2721 C C . LEU B 1 52 ? 22.663 9.877 63.971 1.00 30.44 40 LEU B C 1
ATOM 2722 O O . LEU B 1 52 ? 23.081 8.777 63.654 1.00 30.59 40 LEU B O 1
ATOM 2727 N N . ILE B 1 53 ? 23.429 10.953 64.063 1.00 29.00 41 ILE B N 1
ATOM 2728 C CA . ILE B 1 53 ? 24.838 10.947 63.739 1.00 28.22 41 ILE B CA 1
ATOM 2729 C C . ILE B 1 53 ? 25.621 9.974 64.625 1.00 27.94 41 ILE B C 1
ATOM 2730 O O . ILE B 1 53 ? 26.402 9.180 64.130 1.00 28.85 41 ILE B O 1
ATOM 2735 N N . ASN B 1 54 ? 25.433 10.048 65.932 1.00 27.83 42 ASN B N 1
ATOM 2736 C CA . ASN B 1 54 ? 26.168 9.171 66.866 1.00 27.62 42 ASN B CA 1
ATOM 2737 C C . ASN B 1 54 ? 25.744 7.700 66.829 1.00 28.03 42 ASN B C 1
ATOM 2738 O O . ASN B 1 54 ? 26.559 6.812 67.130 1.00 29.28 42 ASN B O 1
ATOM 2743 N N . VAL B 1 55 ? 24.479 7.440 66.500 1.00 28.07 43 VAL B N 1
ATOM 2744 C CA . VAL B 1 55 ? 23.929 6.100 66.590 1.00 28.17 43 VAL B CA 1
ATOM 2745 C C . VAL B 1 55 ? 23.737 5.477 65.239 1.00 28.09 43 VAL B C 1
ATOM 2746 O O . VAL B 1 55 ? 24.153 4.358 65.033 1.00 29.45 43 VAL B O 1
ATOM 2750 N N . SER B 1 56 ? 23.093 6.175 64.318 1.00 28.50 44 SER B N 1
ATOM 2751 C CA . SER B 1 56 ? 22.811 5.590 63.003 1.00 28.29 44 SER B CA 1
ATOM 2752 C C . SER B 1 56 ? 23.873 5.967 61.939 1.00 28.28 44 SER B C 1
ATOM 2753 O O . SER B 1 56 ? 23.860 5.440 60.820 1.00 27.64 44 SER B O 1
ATOM 2758 N N . HIS B 1 57 ? 24.797 6.854 62.314 1.00 28.11 45 HIS B N 1
ATOM 2759 C CA . HIS B 1 57 ? 25.917 7.285 61.462 1.00 28.19 45 HIS B CA 1
ATOM 2760 C C . HIS B 1 57 ? 25.469 7.886 60.161 1.00 28.78 45 HIS B C 1
ATOM 2761 O O . HIS B 1 57 ? 26.100 7.716 59.119 1.00 28.71 45 HIS B O 1
ATOM 2768 N N . THR B 1 58 ? 24.383 8.636 60.250 1.00 29.68 46 THR B N 1
ATOM 2769 C CA . THR B 1 58 ? 23.804 9.277 59.116 1.00 30.75 46 THR B CA 1
ATOM 2770 C C . THR B 1 58 ? 23.309 10.661 59.512 1.00 31.30 46 THR B C 1
ATOM 2771 O O . THR B 1 58 ? 23.158 10.969 60.691 1.00 30.56 46 THR B O 1
ATOM 2775 N N . SER B 1 59 ? 23.094 11.487 58.496 1.00 31.69 47 SER B N 1
ATOM 2776 C CA . SER B 1 59 ? 22.423 12.757 58.636 1.00 32.61 47 SER B CA 1
ATOM 2777 C C . SER B 1 59 ? 21.577 12.986 57.411 1.00 33.32 47 SER B C 1
ATOM 2778 O O . SER B 1 59 ? 21.993 12.639 56.315 1.00 33.20 47 SER B O 1
ATOM 2781 N N . PRO B 1 60 ? 20.418 13.625 57.581 1.00 34.12 48 PRO B N 1
ATOM 2782 C CA . PRO B 1 60 ? 19.622 14.013 56.424 1.00 34.72 48 PRO B CA 1
ATOM 2783 C C . PRO B 1 60 ? 20.238 15.125 55.597 1.00 35.34 48 PRO B C 1
ATOM 2784 O O . PRO B 1 60 ? 19.736 15.414 54.520 1.00 36.59 48 PRO B O 1
ATOM 2788 N N . TYR B 1 61 ? 21.286 15.768 56.084 1.00 35.22 49 TYR B N 1
ATOM 2789 C CA . TYR B 1 61 ? 22.010 16.807 55.304 1.00 35.51 49 TYR B CA 1
ATOM 2790 C C . TYR B 1 61 ? 23.143 16.261 54.433 1.00 36.33 49 TYR B C 1
ATOM 2791 O O . TYR B 1 61 ? 23.814 17.032 53.745 1.00 35.84 49 TYR B O 1
ATOM 2800 N N . VAL B 1 62 ? 23.343 14.946 54.445 1.00 37.33 50 VAL B N 1
ATOM 2801 C CA . VAL B 1 62 ? 24.436 14.342 53.686 1.00 39.77 50 VAL B CA 1
ATOM 2802 C C . VAL B 1 62 ? 24.014 12.983 53.139 1.00 40.43 50 VAL B C 1
ATOM 2803 O O . VAL B 1 62 ? 23.955 12.031 53.883 1.00 40.46 50 VAL B O 1
ATOM 2807 N N . GLU B 1 63 ? 23.745 12.917 51.839 1.00 42.32 51 GLU B N 1
ATOM 2808 C CA . GLU B 1 63 ? 23.238 11.706 51.153 1.00 44.14 51 GLU B CA 1
ATOM 2809 C C . GLU B 1 63 ? 24.226 10.556 51.124 1.00 44.65 51 GLU B C 1
ATOM 2810 O O . GLU B 1 63 ? 25.427 10.764 50.909 1.00 45.79 51 GLU B O 1
ATOM 2816 N N . GLU B 1 64 ? 23.705 9.351 51.345 1.00 44.68 52 GLU B N 1
ATOM 2817 C CA . GLU B 1 64 ? 24.417 8.100 51.051 1.00 45.39 52 GLU B CA 1
ATOM 2818 C C . GLU B 1 64 ? 25.865 8.058 51.543 1.00 45.34 52 GLU B C 1
ATOM 2819 O O . GLU B 1 64 ? 26.697 7.387 50.930 1.00 47.01 52 GLU B O 1
ATOM 2821 N N . SER B 1 65 ? 26.151 8.756 52.637 1.00 44.60 53 SER B N 1
ATOM 2822 C CA . SER B 1 65 ? 27.509 8.945 53.148 1.00 43.51 53 SER B CA 1
ATOM 2823 C C . SER B 1 65 ? 27.470 8.747 54.676 1.00 42.78 53 SER B C 1
ATOM 2824 O O . SER B 1 65 ? 26.634 9.349 55.353 1.00 43.27 53 SER B O 1
ATOM 2827 N N . LYS B 1 66 ? 28.334 7.882 55.202 1.00 41.27 54 LYS B N 1
ATOM 2828 C CA . LYS B 1 66 ? 28.329 7.508 56.626 1.00 40.82 54 LYS B CA 1
ATOM 2829 C C . LYS B 1 66 ? 29.083 8.546 57.455 1.00 39.12 54 LYS B C 1
ATOM 2830 O O . LYS B 1 66 ? 30.271 8.784 57.230 1.00 39.87 54 LYS B O 1
ATOM 2833 N N . ILE B 1 67 ? 28.401 9.134 58.429 1.00 36.74 55 ILE B N 1
ATOM 2834 C CA . ILE B 1 67 ? 28.973 10.171 59.295 1.00 34.65 55 ILE B CA 1
ATOM 2835 C C . ILE B 1 67 ? 29.397 9.499 60.583 1.00 33.65 55 ILE B C 1
ATOM 2836 O O . ILE B 1 67 ? 28.552 8.985 61.318 1.00 34.09 55 ILE B O 1
ATOM 2841 N N . THR B 1 68 ? 30.698 9.479 60.848 1.00 31.86 56 THR B N 1
ATOM 2842 C CA . THR B 1 68 ? 31.245 8.772 62.006 1.00 30.53 56 THR B CA 1
ATOM 2843 C C . THR B 1 68 ? 31.758 9.739 63.063 1.00 29.77 56 THR B C 1
ATOM 2844 O O . THR B 1 68 ? 32.003 9.356 64.184 1.00 30.03 56 THR B O 1
ATOM 2848 N N . VAL B 1 69 ? 31.912 10.998 62.685 1.00 29.31 57 VAL B N 1
ATOM 2849 C CA . VAL B 1 69 ? 32.313 12.035 63.608 1.00 29.44 57 VAL B CA 1
ATOM 2850 C C . VAL B 1 69 ? 31.318 12.112 64.795 1.00 29.41 57 VAL B C 1
ATOM 2851 O O . VAL B 1 69 ? 30.133 11.862 64.632 1.00 28.79 57 VAL B O 1
ATOM 2855 N N . ARG B 1 70 ? 31.843 12.420 65.985 1.00 30.05 58 ARG B N 1
ATOM 2856 C CA . ARG B 1 70 ? 31.048 12.524 67.216 1.00 29.58 58 ARG B CA 1
ATOM 2857 C C . ARG B 1 70 ? 30.228 13.803 67.182 1.00 28.56 58 ARG B C 1
ATOM 2858 O O . ARG B 1 70 ? 30.742 14.869 66.786 1.00 27.16 58 ARG B O 1
ATOM 2866 N N . ALA B 1 71 ? 28.952 13.682 67.544 1.00 27.71 59 ALA B N 1
ATOM 2867 C CA . ALA B 1 71 ? 28.071 14.843 67.618 1.00 27.63 59 ALA B CA 1
ATOM 2868 C C . ALA B 1 71 ? 27.723 15.105 69.078 1.00 27.39 59 ALA B C 1
ATOM 2869 O O . ALA B 1 71 ? 27.764 14.193 69.894 1.00 27.08 59 ALA B O 1
ATOM 2871 N N . THR B 1 72 ? 27.494 16.379 69.391 1.00 27.05 60 THR B N 1
ATOM 2872 C CA . THR B 1 72 ? 26.988 16.822 70.666 1.00 26.68 60 THR B CA 1
ATOM 2873 C C . THR B 1 72 ? 25.919 17.920 70.495 1.00 27.37 60 THR B C 1
ATOM 2874 O O . THR B 1 72 ? 25.885 18.633 69.507 1.00 26.06 60 THR B O 1
ATOM 2878 N N . ASN B 1 73 ? 25.032 18.015 71.477 1.00 29.01 61 ASN B N 1
ATOM 2879 C CA . ASN B 1 73 ? 24.043 19.089 71.549 1.00 30.52 61 ASN B CA 1
ATOM 2880 C C . ASN B 1 73 ? 24.411 20.133 72.617 1.00 31.44 61 ASN B C 1
ATOM 2881 O O . ASN B 1 73 ? 23.668 21.104 72.821 1.00 31.70 61 ASN B O 1
ATOM 2886 N N . ASP B 1 74 ? 25.561 19.948 73.265 1.00 31.86 62 ASP B N 1
ATOM 2887 C CA . ASP B 1 74 ? 25.954 20.762 74.400 1.00 32.70 62 ASP B CA 1
ATOM 2888 C C . ASP B 1 74 ? 27.110 21.727 74.099 1.00 32.84 62 ASP B C 1
ATOM 2889 O O . ASP B 1 74 ? 28.236 21.306 73.909 1.00 32.84 62 ASP B O 1
ATOM 2894 N N . LEU B 1 75 ? 26.820 23.026 74.089 1.00 33.33 63 LEU B N 1
ATOM 2895 C CA . LEU B 1 75 ? 27.849 24.064 73.947 1.00 33.56 63 LEU B CA 1
ATOM 2896 C C . LEU B 1 75 ? 28.835 24.069 75.107 1.00 34.15 63 LEU B C 1
ATOM 2897 O O . LEU B 1 75 ? 29.958 24.530 74.958 1.00 33.94 63 LEU B O 1
ATOM 2902 N N . GLU B 1 76 ? 28.412 23.547 76.253 1.00 35.34 64 GLU B N 1
ATOM 2903 C CA . GLU B 1 76 ? 29.271 23.398 77.428 1.00 36.26 64 GLU B CA 1
ATOM 2904 C C . GLU B 1 76 ? 30.518 22.567 77.150 1.00 36.38 64 GLU B C 1
ATOM 2905 O O . GLU B 1 76 ? 31.506 22.716 77.843 1.00 36.23 64 GLU B O 1
ATOM 2911 N N . GLU B 1 77 ? 30.466 21.696 76.148 1.00 36.72 65 GLU B N 1
ATOM 2912 C CA . GLU B 1 77 ? 31.621 20.894 75.763 1.00 37.46 65 GLU B CA 1
ATOM 2913 C C . GLU B 1 77 ? 32.764 21.693 75.124 1.00 36.94 65 GLU B C 1
ATOM 2914 O O . GLU B 1 77 ? 33.875 21.199 75.068 1.00 37.06 65 GLU B O 1
ATOM 2920 N N . ILE B 1 78 ? 32.521 22.912 74.655 1.00 36.64 66 ILE B N 1
ATOM 2921 C CA . ILE B 1 78 ? 33.612 23.709 74.071 1.00 36.69 66 ILE B CA 1
ATOM 2922 C C . ILE B 1 78 ? 34.661 24.124 75.117 1.00 36.36 66 ILE B C 1
ATOM 2923 O O . ILE B 1 78 ? 34.314 24.388 76.260 1.00 36.65 66 ILE B O 1
ATOM 2928 N N . LYS B 1 79 ? 35.929 24.189 74.701 1.00 36.20 67 LYS B N 1
ATOM 2929 C CA . LYS B 1 79 ? 37.055 24.513 75.575 1.00 36.31 67 LYS B CA 1
ATOM 2930 C C . LYS B 1 79 ? 37.850 25.688 75.029 1.00 35.61 67 LYS B C 1
ATOM 2931 O O . LYS B 1 79 ? 37.803 25.965 73.850 1.00 35.01 67 LYS B O 1
ATOM 2937 N N . LYS B 1 80 ? 38.615 26.358 75.887 1.00 35.43 68 LYS B N 1
ATOM 2938 C CA . LYS B 1 80 ? 39.347 27.551 75.464 1.00 34.99 68 LYS B CA 1
ATOM 2939 C C . LYS B 1 80 ? 40.468 27.215 74.455 1.00 34.93 68 LYS B C 1
ATOM 2940 O O . LYS B 1 80 ? 40.896 28.094 73.713 1.00 35.14 68 LYS B O 1
ATOM 2946 N N . GLU B 1 81 ? 40.894 25.945 74.398 1.00 34.25 69 GLU B N 1
ATOM 2947 C CA . GLU B 1 81 ? 41.900 25.481 73.428 1.00 33.75 69 GLU B CA 1
ATOM 2948 C C . GLU B 1 81 ? 41.336 25.076 72.043 1.00 33.38 69 GLU B C 1
ATOM 2949 O O . GLU B 1 81 ? 42.112 24.814 71.116 1.00 32.46 69 GLU B O 1
ATOM 2955 N N . ASP B 1 82 ? 40.008 24.993 71.915 1.00 33.04 70 ASP B N 1
ATOM 2956 C CA . ASP B 1 82 ? 39.377 24.583 70.649 1.00 32.91 70 ASP B CA 1
ATOM 2957 C C . ASP B 1 82 ? 39.531 25.626 69.557 1.00 31.85 70 ASP B C 1
ATOM 2958 O O . ASP B 1 82 ? 39.677 26.814 69.832 1.00 30.72 70 ASP B O 1
ATOM 2963 N N . ILE B 1 83 ? 39.490 25.141 68.315 1.00 32.11 71 ILE B N 1
ATOM 2964 C CA . ILE B 1 83 ? 39.171 25.952 67.135 1.00 31.57 71 ILE B CA 1
ATOM 2965 C C . ILE B 1 83 ? 37.675 25.868 66.938 1.00 32.11 71 ILE B C 1
ATOM 2966 O O . ILE B 1 83 ? 37.133 24.800 66.661 1.00 32.04 71 ILE B O 1
ATOM 2971 N N . LEU B 1 84 ? 37.015 27.009 67.048 1.00 31.88 72 LEU B N 1
ATOM 2972 C CA . LEU B 1 84 ? 35.615 27.104 66.764 1.00 31.73 72 LEU B CA 1
ATOM 2973 C C . LEU B 1 84 ? 35.379 27.312 65.260 1.00 31.31 72 LEU B C 1
ATOM 2974 O O . LEU B 1 84 ? 35.612 28.389 64.721 1.00 31.11 72 LEU B O 1
ATOM 2979 N N . VAL B 1 85 ? 34.917 26.256 64.604 1.00 30.46 73 VAL B N 1
ATOM 2980 C CA . VAL B 1 85 ? 34.536 26.305 63.195 1.00 30.68 73 VAL B CA 1
ATOM 2981 C C . VAL B 1 85 ? 33.058 26.600 63.160 1.00 30.31 73 VAL B C 1
ATOM 2982 O O . VAL B 1 85 ? 32.288 25.827 63.666 1.00 31.27 73 VAL B O 1
ATOM 2986 N N . ILE B 1 86 ? 32.694 27.755 62.605 1.00 30.84 74 ILE B N 1
ATOM 2987 C CA . ILE B 1 86 ? 31.316 28.206 62.478 1.00 29.91 74 ILE B CA 1
ATOM 2988 C C . ILE B 1 86 ? 30.746 27.725 61.153 1.00 30.68 74 ILE B C 1
ATOM 2989 O O . ILE B 1 86 ? 31.301 28.017 60.090 1.00 31.65 74 ILE B O 1
ATOM 2994 N N . ALA B 1 87 ? 29.635 27.001 61.237 1.00 30.25 75 ALA B N 1
ATOM 2995 C CA . ALA B 1 87 ? 28.884 26.505 60.080 1.00 30.62 75 ALA B CA 1
ATOM 2996 C C . ALA B 1 87 ? 27.387 26.617 60.300 1.00 30.12 75 ALA B C 1
ATOM 2997 O O . ALA B 1 87 ? 26.593 25.701 59.944 1.00 31.51 75 ALA B O 1
ATOM 2999 N N . ILE B 1 88 ? 27.001 27.713 60.937 1.00 30.29 76 ILE B N 1
ATOM 3000 C CA . ILE B 1 88 ? 25.611 28.092 61.146 1.00 30.90 76 ILE B CA 1
ATOM 3001 C C . ILE B 1 88 ? 25.289 29.206 60.166 1.00 30.99 76 ILE B C 1
ATOM 3002 O O . ILE B 1 88 ? 26.120 30.085 59.950 1.00 31.08 76 ILE B O 1
ATOM 3007 N N . PRO B 1 89 ? 24.097 29.167 59.542 1.00 31.37 77 PRO B N 1
ATOM 3008 C CA . PRO B 1 89 ? 23.862 30.229 58.572 1.00 31.15 77 PRO B CA 1
ATOM 3009 C C . PRO B 1 89 ? 23.937 31.602 59.281 1.00 29.93 77 PRO B C 1
ATOM 3010 O O . PRO B 1 89 ? 23.592 31.720 60.445 1.00 28.50 77 PRO B O 1
ATOM 3014 N N . VAL B 1 90 ? 24.405 32.614 58.556 1.00 29.90 78 VAL B N 1
ATOM 3015 C CA . VAL B 1 90 ? 24.844 33.890 59.135 1.00 29.13 78 VAL B CA 1
ATOM 3016 C C . VAL B 1 90 ? 23.828 34.579 60.042 1.00 29.22 78 VAL B C 1
ATOM 3017 O O . VAL B 1 90 ? 24.188 35.079 61.106 1.00 27.90 78 VAL B O 1
ATOM 3021 N N . GLN B 1 91 ? 22.557 34.561 59.678 1.00 29.46 79 GLN B N 1
ATOM 3022 C CA . GLN B 1 91 ? 21.588 35.285 60.496 1.00 30.42 79 GLN B CA 1
ATOM 3023 C C . GLN B 1 91 ? 21.411 34.628 61.873 1.00 30.81 79 GLN B C 1
ATOM 3024 O O . GLN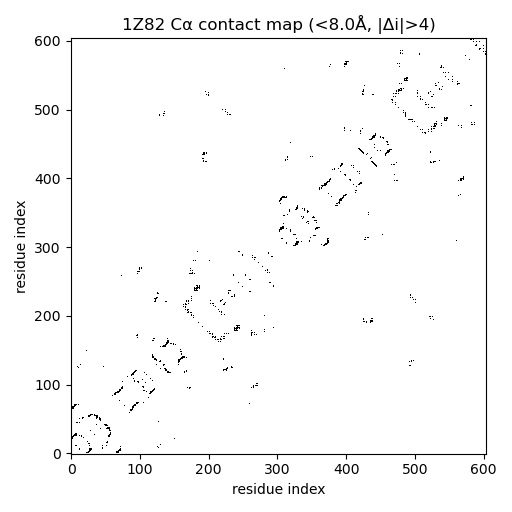 B 1 91 ? 20.838 35.225 62.753 1.00 31.68 79 GLN B O 1
ATOM 3030 N N . TYR B 1 92 ? 21.914 33.407 62.072 1.00 31.76 80 TYR B N 1
ATOM 3031 C CA . TYR B 1 92 ? 21.730 32.692 63.338 1.00 31.69 80 TYR B CA 1
ATOM 3032 C C . TYR B 1 92 ? 22.999 32.479 64.163 1.00 31.64 80 TYR B C 1
ATOM 3033 O O . TYR B 1 92 ? 22.961 31.795 65.151 1.00 29.82 80 TYR B O 1
ATOM 3042 N N . ILE B 1 93 ? 24.119 33.015 63.719 1.00 31.28 81 ILE B N 1
ATOM 3043 C CA . ILE B 1 93 ? 25.386 32.843 64.432 1.00 32.23 81 ILE B CA 1
ATOM 3044 C C . ILE B 1 93 ? 25.356 33.505 65.794 1.00 31.67 81 ILE B C 1
ATOM 3045 O O . ILE B 1 93 ? 25.687 32.893 66.789 1.00 32.10 81 ILE B O 1
ATOM 3050 N N . ARG B 1 94 ? 24.979 34.777 65.811 1.00 31.91 82 ARG B N 1
ATOM 3051 C CA . ARG B 1 94 ? 25.009 35.600 67.010 1.00 31.04 82 ARG B CA 1
ATOM 3052 C C . ARG B 1 94 ? 24.283 34.960 68.193 1.00 31.02 82 ARG B C 1
ATOM 3053 O O . ARG B 1 94 ? 24.796 34.932 69.309 1.00 30.14 82 ARG B O 1
ATOM 3061 N N . GLU B 1 95 ? 23.080 34.462 67.954 1.00 30.84 83 GLU B N 1
ATOM 3062 C CA . GLU B 1 95 ? 22.268 33.947 69.056 1.00 31.42 83 GLU B CA 1
ATOM 3063 C C . GLU B 1 95 ? 22.939 32.724 69.675 1.00 31.56 83 GLU B C 1
ATOM 3064 O O . GLU B 1 95 ? 22.766 32.463 70.865 1.00 31.99 83 GLU B O 1
ATOM 3070 N N . HIS B 1 96 ? 23.768 32.030 68.901 1.00 31.45 84 HIS B N 1
ATOM 3071 C CA . HIS B 1 96 ? 24.520 30.892 69.427 1.00 32.12 84 HIS B CA 1
ATOM 3072 C C . HIS B 1 96 ? 25.836 31.268 70.080 1.00 32.01 84 HIS B C 1
ATOM 3073 O O . HIS B 1 96 ? 26.173 30.749 71.151 1.00 31.40 84 HIS B O 1
ATOM 3080 N N . LEU B 1 97 ? 26.558 32.205 69.475 1.00 32.83 85 LEU B N 1
ATOM 3081 C CA . LEU B 1 97 ? 27.817 32.679 70.067 1.00 31.98 85 LEU B CA 1
ATOM 3082 C C . LEU B 1 97 ? 27.601 33.330 71.433 1.00 32.39 85 LEU B C 1
ATOM 3083 O O . LEU B 1 97 ? 28.447 33.218 72.323 1.00 32.12 85 LEU B O 1
ATOM 3088 N N . LEU B 1 98 ? 26.471 34.007 71.599 1.00 32.49 86 LEU B N 1
ATOM 3089 C CA . LEU B 1 98 ? 26.119 34.596 72.890 1.00 33.44 86 LEU B CA 1
ATOM 3090 C C . LEU B 1 98 ? 25.955 33.555 74.008 1.00 33.94 86 LEU B C 1
ATOM 3091 O O . LEU B 1 98 ? 25.968 33.912 75.168 1.00 33.52 86 LEU B O 1
ATOM 3096 N N . ARG B 1 99 ? 25.809 32.278 73.647 1.00 34.68 87 ARG B N 1
ATOM 3097 C CA . ARG B 1 99 ? 25.608 31.213 74.617 1.00 35.77 87 ARG B CA 1
ATOM 3098 C C . ARG B 1 99 ? 26.861 30.399 74.903 1.00 35.50 87 ARG B C 1
ATOM 3099 O O . ARG B 1 99 ? 26.813 29.468 75.685 1.00 35.77 87 ARG B O 1
ATOM 3107 N N . LEU B 1 100 ? 27.990 30.742 74.299 1.00 35.51 88 LEU B N 1
ATOM 3108 C CA . LEU B 1 100 ? 29.198 29.982 74.576 1.00 35.97 88 LEU B CA 1
ATOM 3109 C C . LEU B 1 100 ? 29.619 30.214 76.036 1.00 36.14 88 LEU B C 1
ATOM 3110 O O . LEU B 1 100 ? 29.585 31.346 76.498 1.00 36.22 88 LEU B O 1
ATOM 3115 N N . PRO B 1 101 ? 29.965 29.135 76.770 1.00 36.55 89 PRO B N 1
ATOM 3116 C CA . PRO B 1 101 ? 30.374 29.261 78.155 1.00 36.57 89 PRO B CA 1
ATOM 3117 C C . PRO B 1 101 ? 31.778 29.831 78.260 1.00 36.66 89 PRO B C 1
ATOM 3118 O O . PRO B 1 101 ? 32.069 30.534 79.227 1.00 36.22 89 PRO B O 1
ATOM 3121 N N . VAL B 1 102 ? 32.638 29.520 77.287 1.00 36.24 90 VAL B N 1
ATOM 3122 C CA . VAL B 1 102 ? 33.983 30.093 77.241 1.00 36.40 90 VAL B CA 1
ATOM 3123 C C . VAL B 1 102 ? 34.332 30.573 75.847 1.00 36.26 90 VAL B C 1
ATOM 3124 O O . VAL B 1 102 ? 33.630 30.273 74.888 1.00 36.02 90 VAL B O 1
ATOM 3128 N N . LYS B 1 103 ? 35.412 31.332 75.744 1.00 36.39 91 LYS B N 1
ATOM 3129 C CA . LYS B 1 103 ? 35.920 31.785 74.453 1.00 36.45 91 LYS B CA 1
ATOM 3130 C C . LYS B 1 103 ? 36.932 30.811 73.897 1.00 35.90 91 LYS B C 1
ATOM 3131 O O . LYS B 1 103 ? 37.851 30.415 74.609 1.00 35.59 91 LYS B O 1
ATOM 3137 N N . PRO B 1 104 ? 36.793 30.448 72.609 1.00 35.02 92 PRO B N 1
ATOM 3138 C CA . PRO B 1 104 ? 37.707 29.501 71.990 1.00 34.70 92 PRO B CA 1
ATOM 3139 C C . PRO B 1 104 ? 39.036 30.177 71.685 1.00 34.52 92 PRO B C 1
ATOM 3140 O O . PRO B 1 104 ? 39.123 31.393 71.765 1.00 34.15 92 PRO B O 1
ATOM 3144 N N . SER B 1 105 ? 40.053 29.408 71.323 1.00 34.35 93 SER B N 1
ATOM 3145 C CA . SER B 1 105 ? 41.349 29.990 70.993 1.00 35.21 93 SER B CA 1
ATOM 3146 C C . SER B 1 105 ? 41.217 30.841 69.727 1.00 34.85 93 SER B C 1
ATOM 3147 O O . SER B 1 105 ? 41.917 31.838 69.566 1.00 35.44 93 SER B O 1
ATOM 3158 N N . VAL B 1 107 ? 38.340 31.435 65.881 1.00 31.78 95 VAL B N 1
ATOM 3159 C CA . VAL B 1 107 ? 37.297 31.008 64.969 1.00 31.56 95 VAL B CA 1
ATOM 3160 C C . VAL B 1 107 ? 37.813 30.837 63.538 1.00 30.50 95 VAL B C 1
ATOM 3161 O O . VAL B 1 107 ? 38.478 31.706 62.995 1.00 28.36 95 VAL B O 1
ATOM 3165 N N . LEU B 1 108 ? 37.450 29.704 62.944 1.00 29.96 96 LEU B N 1
ATOM 3166 C CA . LEU B 1 108 ? 37.465 29.527 61.511 1.00 29.80 96 LEU B CA 1
ATOM 3167 C C . LEU B 1 108 ? 36.031 29.555 61.022 1.00 29.55 96 LEU B C 1
ATOM 3168 O O . LEU B 1 108 ? 35.212 28.733 61.402 1.00 29.68 96 LEU B O 1
ATOM 3173 N N . ASN B 1 109 ? 35.721 30.492 60.155 1.00 29.60 97 ASN B N 1
ATOM 3174 C CA . ASN B 1 109 ? 34.363 30.605 59.684 1.00 29.12 97 ASN B CA 1
ATOM 3175 C C . ASN B 1 109 ? 34.145 30.039 58.297 1.00 29.04 97 ASN B C 1
ATOM 3176 O O . ASN B 1 109 ? 34.942 30.294 57.380 1.00 28.85 97 ASN B O 1
ATOM 3181 N N . LEU B 1 110 ? 33.036 29.315 58.156 1.00 29.62 98 LEU B N 1
ATOM 3182 C CA . LEU B 1 110 ? 32.647 28.647 56.898 1.00 29.70 98 LEU B CA 1
ATOM 3183 C C . LEU B 1 110 ? 31.421 29.291 56.244 1.00 29.97 98 LEU B C 1
ATOM 3184 O O . LEU B 1 110 ? 31.204 29.116 55.076 1.00 30.63 98 LEU B O 1
ATOM 3189 N N . SER B 1 111 ? 30.690 30.087 57.006 1.00 30.56 99 SER B N 1
ATOM 3190 C CA . SER B 1 111 ? 29.411 30.652 56.622 1.00 31.46 99 SER B CA 1
ATOM 3191 C C . SER B 1 111 ? 29.554 31.864 55.710 1.00 30.79 99 SER B C 1
ATOM 3192 O O . SER B 1 111 ? 30.443 32.666 55.864 1.00 31.14 99 SER B O 1
ATOM 3195 N N . LYS B 1 112 ? 28.613 32.008 54.787 1.00 32.23 100 LYS B N 1
ATOM 3196 C CA . LYS B 1 112 ? 28.691 33.047 53.770 1.00 31.70 100 LYS B CA 1
ATOM 3197 C C . LYS B 1 112 ? 27.496 33.943 53.823 1.00 31.55 100 LYS B C 1
ATOM 3198 O O . LYS B 1 112 ? 26.387 33.570 53.421 1.00 33.96 100 LYS B O 1
ATOM 3204 N N . GLY B 1 113 ? 27.708 35.141 54.327 1.00 31.41 101 GLY B N 1
ATOM 3205 C CA . GLY B 1 113 ? 26.667 36.119 54.350 1.00 30.99 101 GLY B CA 1
ATOM 3206 C C . GLY B 1 113 ? 27.000 37.317 55.177 1.00 30.07 101 GLY B C 1
ATOM 3207 O O . GLY B 1 113 ? 28.125 37.459 55.699 1.00 30.10 101 GLY B O 1
ATOM 3208 N N . ILE B 1 114 ? 25.996 38.190 55.272 1.00 30.33 102 ILE B N 1
ATOM 3209 C CA . ILE B 1 114 ? 26.076 39.412 56.050 1.00 29.97 102 ILE B CA 1
ATOM 3210 C C . ILE B 1 114 ? 24.839 39.547 56.919 1.00 29.74 102 ILE B C 1
ATOM 3211 O O . ILE B 1 114 ? 23.724 39.405 56.444 1.00 29.15 102 ILE B O 1
ATOM 3216 N N . GLU B 1 115 ? 25.052 39.805 58.197 1.00 30.05 103 GLU B N 1
ATOM 3217 C CA . GLU B 1 115 ? 23.962 39.898 59.162 1.00 30.88 103 GLU B CA 1
ATOM 3218 C C . GLU B 1 115 ? 23.042 41.097 58.911 1.00 31.28 103 GLU B C 1
ATOM 3219 O O . GLU B 1 115 ? 23.481 42.231 58.925 1.00 31.57 103 GLU B O 1
ATOM 3225 N N . ILE B 1 116 ? 21.756 40.832 58.731 1.00 31.94 104 ILE B N 1
ATOM 3226 C CA . ILE B 1 116 ? 20.779 41.865 58.448 1.00 32.89 104 ILE B CA 1
ATOM 3227 C C . ILE B 1 116 ? 20.649 42.877 59.597 1.00 34.09 104 ILE B C 1
ATOM 3228 O O . ILE B 1 116 ? 20.724 44.070 59.373 1.00 33.76 104 ILE B O 1
ATOM 3233 N N . LYS B 1 117 ? 20.448 42.361 60.805 1.00 35.15 105 LYS B N 1
ATOM 3234 C CA . LYS B 1 117 ? 20.251 43.143 62.025 1.00 36.91 105 LYS B CA 1
ATOM 3235 C C . LYS B 1 117 ? 21.248 44.319 62.139 1.00 36.33 105 LYS B C 1
ATOM 3236 O O . LYS B 1 117 ? 20.885 45.427 62.520 1.00 36.61 105 LYS B O 1
ATOM 3242 N N . THR B 1 118 ? 22.505 44.052 61.799 1.00 35.57 106 THR B N 1
ATOM 3243 C CA . THR B 1 118 ? 23.602 44.965 62.067 1.00 34.75 106 THR B CA 1
ATOM 3244 C C . THR B 1 118 ? 24.353 45.430 60.832 1.00 34.34 106 THR B C 1
ATOM 3245 O O . THR B 1 118 ? 24.989 46.470 60.874 1.00 34.50 106 THR B O 1
ATOM 3249 N N . GLY B 1 119 ? 24.290 44.665 59.749 1.00 33.64 107 GLY B N 1
ATOM 3250 C CA . GLY B 1 119 ? 25.096 44.924 58.571 1.00 33.53 107 GLY B CA 1
ATOM 3251 C C . GLY B 1 119 ? 26.514 44.392 58.686 1.00 33.24 107 GLY B C 1
ATOM 3252 O O . GLY B 1 119 ? 27.369 44.732 57.871 1.00 33.62 107 GLY B O 1
ATOM 3253 N N . LYS B 1 120 ? 26.738 43.511 59.658 1.00 32.89 108 LYS B N 1
ATOM 3254 C CA . LYS B 1 120 ? 28.057 42.987 59.988 1.00 32.39 108 LYS B CA 1
ATOM 3255 C C . LYS B 1 120 ? 28.418 41.691 59.266 1.00 32.08 108 LYS B C 1
ATOM 3256 O O . LYS B 1 120 ? 27.574 40.845 59.003 1.00 30.89 108 LYS B O 1
ATOM 3262 N N . ARG B 1 121 ? 29.709 41.579 58.950 1.00 32.16 109 ARG B N 1
ATOM 3263 C CA . ARG B 1 121 ? 30.320 40.363 58.446 1.00 32.40 109 ARG B CA 1
ATOM 3264 C C . ARG B 1 121 ? 30.560 39.429 59.599 1.00 31.61 109 ARG B C 1
ATOM 3265 O O . ARG B 1 121 ? 30.521 39.851 60.754 1.00 31.44 109 ARG B O 1
ATOM 3273 N N . VAL B 1 122 ? 30.854 38.162 59.300 1.00 30.08 110 VAL B N 1
ATOM 3274 C CA . VAL B 1 122 ? 31.041 37.219 60.398 1.00 29.14 110 VAL B CA 1
ATOM 3275 C C . VAL B 1 122 ? 32.230 37.613 61.251 1.00 28.31 110 VAL B C 1
ATOM 3276 O O . VAL B 1 122 ? 32.167 37.484 62.452 1.00 27.22 110 VAL B O 1
ATOM 3280 N N . SER B 1 123 ? 33.288 38.132 60.633 1.00 28.03 111 SER B N 1
ATOM 3281 C CA . SER B 1 123 ? 34.470 38.596 61.383 1.00 28.27 111 SER B CA 1
ATOM 3282 C C . SER B 1 123 ? 34.135 39.681 62.416 1.00 28.19 111 SER B C 1
ATOM 3283 O O . SER B 1 123 ? 34.789 39.783 63.469 1.00 28.85 111 SER B O 1
ATOM 3286 N N . GLU B 1 124 ? 33.151 40.514 62.107 1.00 28.50 112 GLU B N 1
ATOM 3287 C CA . GLU B 1 124 ? 32.797 41.620 62.975 1.00 29.81 112 GLU B CA 1
ATOM 3288 C C . GLU B 1 124 ? 31.851 41.128 64.087 1.00 30.10 112 GLU B C 1
ATOM 3289 O O . GLU B 1 124 ? 31.841 41.685 65.173 1.00 30.61 112 GLU B O 1
ATOM 3295 N N . ILE B 1 125 ? 31.076 40.082 63.806 1.00 30.97 113 ILE B N 1
ATOM 3296 C CA . ILE B 1 125 ? 30.265 39.389 64.830 1.00 31.05 113 ILE B CA 1
ATOM 3297 C C . ILE B 1 125 ? 31.168 38.698 65.875 1.00 30.82 113 ILE B C 1
ATOM 3298 O O . ILE B 1 125 ? 30.988 38.839 67.079 1.00 31.87 113 ILE B O 1
ATOM 3303 N N . VAL B 1 126 ? 32.148 37.954 65.389 1.00 30.70 114 VAL B N 1
ATOM 3304 C CA . VAL B 1 126 ? 33.128 37.312 66.236 1.00 30.16 114 VAL B CA 1
ATOM 3305 C C . VAL B 1 126 ? 33.957 38.332 67.031 1.00 30.23 114 VAL B C 1
ATOM 3306 O O . VAL B 1 126 ? 34.316 38.069 68.194 1.00 30.24 114 VAL B O 1
ATOM 3310 N N . GLU B 1 127 ? 34.282 39.475 66.428 1.00 29.75 115 GLU B N 1
ATOM 3311 C CA . GLU B 1 127 ? 35.042 40.491 67.156 1.00 29.51 115 GLU B CA 1
ATOM 3312 C C . GLU B 1 127 ? 34.199 41.112 68.284 1.00 29.38 115 GLU B C 1
ATOM 3313 O O . GLU B 1 127 ? 34.700 41.374 69.349 1.00 27.13 115 GLU B O 1
ATOM 3319 N N . GLU B 1 128 ? 32.925 41.343 68.005 1.00 29.75 116 GLU B N 1
ATOM 3320 C CA . GLU B 1 128 ? 32.022 41.961 68.937 1.00 31.18 116 GLU B CA 1
ATOM 3321 C C . GLU B 1 128 ? 31.709 41.051 70.114 1.00 31.19 116 GLU B C 1
ATOM 3322 O O . GLU B 1 128 ? 31.627 41.508 71.234 1.00 31.68 116 GLU B O 1
ATOM 3328 N N . ILE B 1 129 ? 31.501 39.764 69.850 1.00 31.93 117 ILE B N 1
ATOM 3329 C CA . ILE B 1 129 ? 31.006 38.833 70.870 1.00 31.72 117 ILE B CA 1
ATOM 3330 C C . ILE B 1 129 ? 32.132 38.085 71.563 1.00 30.97 117 ILE B C 1
ATOM 3331 O O . ILE B 1 129 ? 32.146 38.017 72.776 1.00 30.73 117 ILE B O 1
ATOM 3336 N N . LEU B 1 130 ? 33.053 37.509 70.793 1.00 30.16 118 LEU B N 1
ATOM 3337 C CA . LEU B 1 130 ? 34.081 36.629 71.349 1.00 30.04 118 LEU B CA 1
ATOM 3338 C C . LEU B 1 130 ? 35.435 37.303 71.450 1.00 29.96 118 LEU B C 1
ATOM 3339 O O . LEU B 1 130 ? 36.164 37.068 72.395 1.00 30.36 118 LEU B O 1
ATOM 3344 N N . GLY B 1 131 ? 35.798 38.077 70.429 1.00 30.33 119 GLY B N 1
ATOM 3345 C CA . GLY B 1 131 ? 37.012 38.913 70.472 1.00 29.65 119 GLY B CA 1
ATOM 3346 C C . GLY B 1 131 ? 38.308 38.134 70.334 1.00 29.19 119 GLY B C 1
ATOM 3347 O O . GLY B 1 131 ? 39.339 38.558 70.850 1.00 29.72 119 GLY B O 1
ATOM 3348 N N . CYS B 1 132 ? 38.249 36.981 69.666 1.00 28.25 120 CYS B N 1
ATOM 3349 C CA . CYS B 1 132 ? 39.420 36.129 69.456 1.00 28.23 120 CYS B CA 1
ATOM 3350 C C . CYS B 1 132 ? 39.884 36.221 68.002 1.00 28.15 120 CYS B C 1
ATOM 3351 O O . CYS B 1 132 ? 39.202 36.853 67.170 1.00 28.57 120 CYS B O 1
ATOM 3354 N N . PRO B 1 133 ? 41.068 35.645 67.697 1.00 28.67 121 PRO B N 1
ATOM 3355 C CA . PRO B 1 133 ? 41.548 35.496 66.327 1.00 28.91 121 PRO B CA 1
ATOM 3356 C C . PRO B 1 133 ? 40.528 34.906 65.373 1.00 28.48 121 PRO B C 1
ATOM 3357 O O . PRO B 1 133 ? 39.589 34.223 65.781 1.00 29.46 121 PRO B O 1
ATOM 3361 N N . TYR B 1 134 ? 40.720 35.172 64.093 1.00 28.12 122 TYR B N 1
ATOM 3362 C CA . TYR B 1 134 ? 39.712 34.824 63.124 1.00 27.42 122 TYR B CA 1
ATOM 3363 C C . TYR B 1 134 ? 40.329 34.472 61.775 1.00 27.05 122 TYR B C 1
ATOM 3364 O O . TYR B 1 134 ? 41.256 35.149 61.298 1.00 25.67 122 TYR B O 1
ATOM 3373 N N . ALA B 1 135 ? 39.788 33.418 61.165 1.00 27.23 123 ALA B N 1
ATOM 3374 C CA . ALA B 1 135 ? 40.067 33.084 59.779 1.00 26.96 123 ALA B CA 1
ATOM 3375 C C . ALA B 1 135 ? 38.783 32.705 59.065 1.00 27.38 123 ALA B C 1
ATOM 3376 O O . ALA B 1 135 ? 37.796 32.332 59.703 1.00 26.78 123 ALA B O 1
ATOM 3378 N N . VAL B 1 136 ? 38.805 32.814 57.744 1.00 26.94 124 VAL B N 1
ATOM 3379 C CA . VAL B 1 136 ? 37.639 32.439 56.932 1.00 27.17 124 VAL B CA 1
ATOM 3380 C C . VAL B 1 136 ? 38.068 31.479 55.842 1.00 27.10 124 VAL B C 1
ATOM 3381 O O . VAL B 1 136 ? 39.038 31.728 55.166 1.00 27.81 124 VAL B O 1
ATOM 3385 N N . LEU B 1 137 ? 37.366 30.360 55.697 1.00 29.33 125 LEU B N 1
ATOM 3386 C CA . LEU B 1 137 ? 37.591 29.444 54.566 1.00 29.43 125 LEU B CA 1
ATOM 3387 C C . LEU B 1 137 ? 36.444 29.598 53.592 1.00 30.01 125 LEU B C 1
ATOM 3388 O O . LEU B 1 137 ? 35.278 29.405 53.965 1.00 30.74 125 LEU B O 1
ATOM 3393 N N . SER B 1 138 ? 36.753 29.911 52.333 1.00 30.07 126 SER B N 1
ATOM 3394 C CA . SER B 1 138 ? 35.697 30.130 51.335 1.00 29.69 126 SER B CA 1
ATOM 3395 C C . SER B 1 138 ? 36.148 29.801 49.920 1.00 28.72 126 SER B C 1
ATOM 3396 O O . SER B 1 138 ? 37.162 30.226 49.481 1.00 28.92 126 SER B O 1
ATOM 3399 N N . GLY B 1 139 ? 35.341 29.095 49.151 1.00 28.72 127 GLY B N 1
ATOM 3400 C CA . GLY B 1 139 ? 35.656 28.977 47.747 1.00 28.04 127 GLY B CA 1
ATOM 3401 C C . GLY B 1 139 ? 34.573 28.194 47.073 1.00 27.44 127 GLY B C 1
ATOM 3402 O O . GLY B 1 139 ? 33.500 28.011 47.629 1.00 27.64 127 GLY B O 1
ATOM 3403 N N . PRO B 1 140 ? 34.847 27.745 45.866 1.00 27.00 128 PRO B N 1
ATOM 3404 C CA . PRO B 1 140 ? 33.886 26.917 45.165 1.00 26.83 128 PRO B CA 1
ATOM 3405 C C . PRO B 1 140 ? 33.788 25.520 45.768 1.00 26.02 128 PRO B C 1
ATOM 3406 O O . PRO B 1 140 ? 34.423 24.622 45.278 1.00 28.88 128 PRO B O 1
ATOM 3410 N N . SER B 1 141 ? 32.977 25.327 46.783 1.00 27.33 129 SER B N 1
ATOM 3411 C CA . SER B 1 141 ? 32.910 24.039 47.507 1.00 27.38 129 SER B CA 1
ATOM 3412 C C . SER B 1 141 ? 31.490 23.603 47.919 1.00 28.84 129 SER B C 1
ATOM 3413 O O . SER B 1 141 ? 31.135 23.587 49.106 1.00 29.14 129 SER B O 1
ATOM 3416 N N . HIS B 1 142 ? 30.710 23.179 46.938 1.00 28.72 130 HIS B N 1
ATOM 3417 C CA . HIS B 1 142 ? 29.451 22.566 47.213 1.00 29.03 130 HIS B CA 1
ATOM 3418 C C . HIS B 1 142 ? 29.650 21.339 48.063 1.00 29.04 130 HIS B C 1
ATOM 3419 O O . HIS B 1 142 ? 30.370 20.430 47.687 1.00 27.96 130 HIS B O 1
ATOM 3426 N N . ALA B 1 143 ? 29.017 21.318 49.218 1.00 28.44 131 ALA B N 1
ATOM 3427 C CA . ALA B 1 143 ? 29.127 20.190 50.181 1.00 28.57 131 ALA B CA 1
ATOM 3428 C C . ALA B 1 143 ? 28.845 18.807 49.593 1.00 29.36 131 ALA B C 1
ATOM 3429 O O . ALA B 1 143 ? 29.484 17.835 49.988 1.00 28.51 131 ALA B O 1
ATOM 3431 N N . GLU B 1 144 ? 27.880 18.708 48.667 1.00 29.58 132 GLU B N 1
ATOM 3432 C CA . GLU B 1 144 ? 27.505 17.442 48.086 1.00 31.14 132 GLU B CA 1
ATOM 3433 C C . GLU B 1 144 ? 28.696 16.813 47.394 1.00 31.18 132 GLU B C 1
ATOM 3434 O O . GLU B 1 144 ? 28.928 15.612 47.486 1.00 31.54 132 GLU B O 1
ATOM 3440 N N . GLU B 1 145 ? 29.474 17.641 46.703 1.00 30.68 133 GLU B N 1
ATOM 3441 C CA . GLU B 1 145 ? 30.631 17.155 45.978 1.00 30.47 133 GLU B CA 1
ATOM 3442 C C . GLU B 1 145 ? 31.804 16.848 46.881 1.00 29.69 133 GLU B C 1
ATOM 3443 O O . GLU B 1 145 ? 32.500 15.871 46.672 1.00 28.82 133 GLU B O 1
ATOM 3449 N N . VAL B 1 146 ? 32.028 17.680 47.902 1.00 29.94 134 VAL B N 1
ATOM 3450 C CA . VAL B 1 146 ? 33.096 17.415 48.866 1.00 28.81 134 VAL B CA 1
ATOM 3451 C C . VAL B 1 146 ? 32.870 16.078 49.597 1.00 29.18 134 VAL B C 1
ATOM 3452 O O . V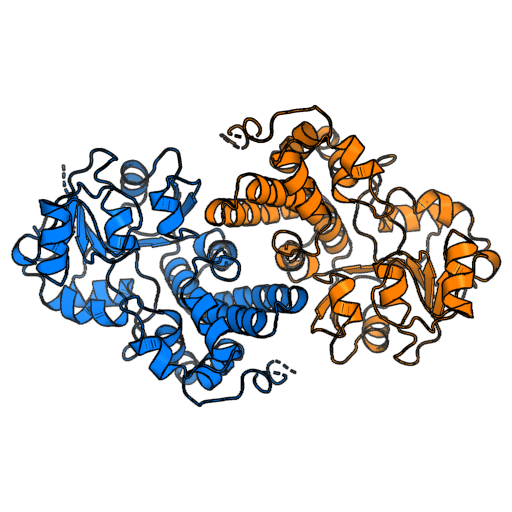AL B 1 146 ? 33.834 15.330 49.874 1.00 28.69 134 VAL B O 1
ATOM 3456 N N . ALA B 1 147 ? 31.603 15.776 49.929 1.00 28.77 135 ALA B N 1
ATOM 3457 C CA . ALA B 1 147 ? 31.243 14.472 50.540 1.00 29.05 135 ALA B CA 1
ATOM 3458 C C . ALA B 1 147 ? 31.616 13.269 49.678 1.00 28.78 135 ALA B C 1
ATOM 3459 O O . ALA B 1 147 ? 32.002 12.213 50.188 1.00 28.85 135 ALA B O 1
ATOM 3461 N N . LYS B 1 148 ? 31.510 13.450 48.372 1.00 28.84 136 LYS B N 1
ATOM 3462 C CA . LYS B 1 148 ? 31.819 12.416 47.384 1.00 29.58 136 LYS B CA 1
ATOM 3463 C C . LYS B 1 148 ? 33.322 12.336 47.051 1.00 28.50 136 LYS B C 1
ATOM 3464 O O . LYS B 1 148 ? 33.750 11.503 46.255 1.00 27.55 136 LYS B O 1
ATOM 3470 N N . LYS B 1 149 ? 34.108 13.195 47.693 1.00 28.17 137 LYS B N 1
ATOM 3471 C CA . LYS B 1 149 ? 35.549 13.282 47.522 1.00 28.23 137 LYS B CA 1
ATOM 3472 C C . LYS B 1 149 ? 35.990 13.758 46.139 1.00 27.12 137 LYS B C 1
ATOM 3473 O O . LYS B 1 149 ? 37.046 13.406 45.645 1.00 26.13 137 LYS B O 1
ATOM 3479 N N . LEU B 1 150 ? 35.179 14.595 45.523 1.00 26.68 138 LEU B N 1
ATOM 3480 C CA . LEU B 1 150 ? 35.527 15.152 44.228 1.00 26.48 138 LEU B CA 1
ATOM 3481 C C . LEU B 1 150 ? 36.446 16.375 44.391 1.00 26.31 138 LEU B C 1
ATOM 3482 O O . LEU B 1 150 ? 36.295 17.146 45.347 1.00 24.74 138 LEU B O 1
ATOM 3487 N N . PRO B 1 151 ? 37.401 16.564 43.445 1.00 26.50 139 PRO B N 1
ATOM 3488 C CA . PRO B 1 151 ? 38.342 17.691 43.460 1.00 26.50 139 PRO B CA 1
ATOM 3489 C C . PRO B 1 151 ? 37.670 19.015 43.726 1.00 26.69 139 PRO B C 1
ATOM 3490 O O . PRO B 1 151 ? 36.682 19.352 43.049 1.00 26.87 139 PRO B O 1
ATOM 3494 N N . THR B 1 152 ? 38.208 19.751 44.692 1.00 26.52 140 THR B N 1
ATOM 3495 C CA . THR B 1 152 ? 37.653 20.990 45.213 1.00 27.05 140 THR B CA 1
ATOM 3496 C C . THR B 1 152 ? 38.850 21.889 45.635 1.00 27.21 140 THR B C 1
ATOM 3497 O O . THR B 1 152 ? 39.849 21.362 46.176 1.00 27.50 140 THR B O 1
ATOM 3501 N N . ALA B 1 153 ? 38.779 23.207 45.400 1.00 26.53 141 ALA B N 1
ATOM 3502 C CA . ALA B 1 153 ? 39.831 24.132 45.845 1.00 27.24 141 ALA B CA 1
ATOM 3503 C C . ALA B 1 153 ? 39.190 25.310 46.514 1.00 27.70 141 ALA B C 1
ATOM 3504 O O . ALA B 1 153 ? 38.177 25.784 46.059 1.00 26.30 141 ALA B O 1
ATOM 3506 N N . VAL B 1 154 ? 39.737 25.756 47.646 1.00 26.95 142 VAL B N 1
ATOM 3507 C CA . VAL B 1 154 ? 39.193 26.946 48.328 1.00 26.86 142 VAL B CA 1
ATOM 3508 C C . VAL B 1 154 ? 40.353 27.816 48.808 1.00 27.44 142 VAL B C 1
ATOM 3509 O O . VAL B 1 154 ? 41.520 27.390 48.748 1.00 26.11 142 VAL B O 1
ATOM 3513 N N . THR B 1 155 ? 40.037 29.020 49.277 1.00 28.33 143 THR B N 1
ATOM 3514 C CA . THR B 1 155 ? 41.087 29.852 49.888 1.00 29.64 143 THR B CA 1
ATOM 3515 C C . THR B 1 155 ? 40.833 30.099 51.349 1.00 28.86 143 THR B C 1
ATOM 3516 O O . THR B 1 155 ? 39.727 30.002 51.831 1.00 29.04 143 THR B O 1
ATOM 3520 N N . LEU B 1 156 ? 41.895 30.364 52.085 1.00 30.39 144 LEU B N 1
ATOM 3521 C CA . LEU B 1 156 ? 41.759 30.571 53.515 1.00 30.29 144 LEU B CA 1
ATOM 3522 C C . LEU B 1 156 ? 42.510 31.843 53.849 1.00 29.44 144 LEU B C 1
ATOM 3523 O O . LEU B 1 156 ? 43.659 31.986 53.475 1.00 29.25 144 LEU B O 1
ATOM 3528 N N . ALA B 1 157 ? 41.832 32.792 54.484 1.00 28.67 145 ALA B N 1
ATOM 3529 C CA . ALA B 1 157 ? 42.518 33.976 54.978 1.00 29.01 145 ALA B CA 1
ATOM 3530 C C . ALA B 1 157 ? 42.317 34.181 56.477 1.00 28.59 145 ALA B C 1
ATOM 3531 O O . ALA B 1 157 ? 41.268 33.897 57.013 1.00 27.93 145 ALA B O 1
ATOM 3533 N N . GLY B 1 158 ? 43.347 34.693 57.129 1.00 29.17 146 GLY B N 1
ATOM 3534 C CA . GLY B 1 158 ? 43.217 35.187 58.490 1.00 29.66 146 GLY B CA 1
ATOM 3535 C C . GLY B 1 158 ? 44.251 34.562 59.381 1.00 29.87 146 GLY B C 1
ATOM 3536 O O . GLY B 1 158 ? 45.289 34.114 58.909 1.00 30.58 146 GLY B O 1
ATOM 3537 N N . GLU B 1 159 ? 43.973 34.522 60.674 1.00 30.15 147 GLU B N 1
ATOM 3538 C CA . GLU B 1 159 ? 44.994 34.106 61.623 1.00 30.98 147 GLU B CA 1
ATOM 3539 C C . GLU B 1 159 ? 45.246 32.597 61.570 1.00 29.53 147 GLU B C 1
ATOM 3540 O O . GLU B 1 159 ? 44.325 31.806 61.461 1.00 27.70 147 GLU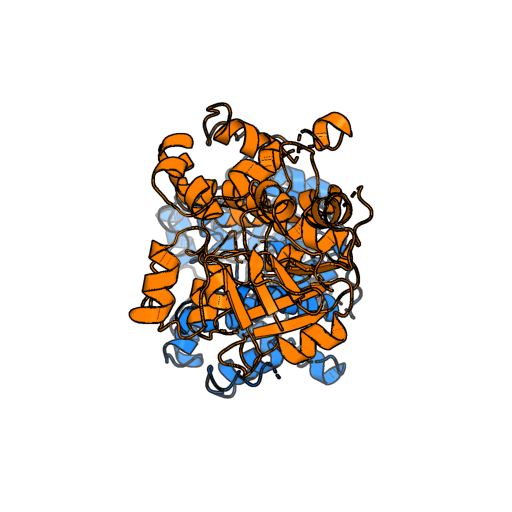 B O 1
ATOM 3546 N N . ASN B 1 160 ? 46.532 32.247 61.659 1.00 29.25 148 ASN B N 1
ATOM 3547 C CA . ASN B 1 160 ? 47.026 30.867 61.615 1.00 28.85 148 ASN B CA 1
ATOM 3548 C C . ASN B 1 160 ? 46.710 30.126 60.326 1.00 28.24 148 ASN B C 1
ATOM 3549 O O . ASN B 1 160 ? 46.719 28.902 60.331 1.00 28.37 148 ASN B O 1
ATOM 3554 N N . SER B 1 161 ? 46.482 30.846 59.227 1.00 27.46 149 SER B N 1
ATOM 3555 C CA . SER B 1 161 ? 46.114 30.195 57.954 1.00 27.04 149 SER B CA 1
ATOM 3556 C C . SER B 1 161 ? 47.131 29.127 57.515 1.00 26.61 149 SER B C 1
ATOM 3557 O O . SER B 1 161 ? 46.768 28.059 57.014 1.00 25.21 149 SER B O 1
ATOM 3560 N N . LYS B 1 162 ? 48.411 29.375 57.721 1.00 26.38 150 LYS B N 1
ATOM 3561 C CA . LYS B 1 162 ? 49.390 28.406 57.265 1.00 27.33 150 LYS B CA 1
ATOM 3562 C C . LYS B 1 162 ? 49.183 27.075 57.966 1.00 28.03 150 LYS B C 1
ATOM 3563 O O . LYS B 1 162 ? 49.097 26.040 57.328 1.00 27.64 150 LYS B O 1
ATOM 3567 N N . GLU B 1 163 ? 49.111 27.111 59.295 1.00 29.77 151 GLU B N 1
ATOM 3568 C CA . GLU B 1 163 ? 48.814 25.927 60.093 1.00 30.49 151 GLU B CA 1
ATOM 3569 C C . GLU B 1 163 ? 47.470 25.237 59.737 1.00 30.27 151 GLU B C 1
ATOM 3570 O O . GLU B 1 163 ? 47.399 24.030 59.560 1.00 30.53 151 GLU B O 1
ATOM 3576 N N . LEU B 1 164 ? 46.396 25.997 59.685 1.00 30.21 152 LEU B N 1
ATOM 3577 C CA . LEU B 1 164 ? 45.113 25.444 59.275 1.00 30.15 152 LEU B CA 1
ATOM 3578 C C . LEU B 1 164 ? 45.131 24.810 57.877 1.00 30.02 152 LEU B C 1
ATOM 3579 O O . LEU B 1 164 ? 44.429 23.834 57.629 1.00 30.63 152 LEU B O 1
ATOM 3584 N N . GLN B 1 165 ? 45.929 25.367 56.973 1.00 30.04 153 GLN B N 1
ATOM 3585 C CA . GLN B 1 165 ? 46.097 24.810 55.632 1.00 30.61 153 GLN B CA 1
ATOM 3586 C C . GLN B 1 165 ? 46.627 23.389 55.705 1.00 31.05 153 GLN B C 1
ATOM 3587 O O . GLN B 1 165 ? 46.111 22.511 55.014 1.00 32.28 153 GLN B O 1
ATOM 3593 N N . LYS B 1 166 ? 47.639 23.179 56.556 1.00 31.77 154 LYS B N 1
ATOM 3594 C CA . LYS B 1 166 ? 48.306 21.887 56.700 1.00 31.73 154 LYS B CA 1
ATOM 3595 C C . LYS B 1 166 ? 47.346 20.814 57.221 1.00 31.82 154 LYS B C 1
ATOM 3596 O O . LYS B 1 166 ? 47.368 19.684 56.747 1.00 31.07 154 LYS B O 1
ATOM 3599 N N . ARG B 1 167 ? 46.472 21.184 58.151 1.00 32.54 155 ARG B N 1
ATOM 3600 C CA . ARG B 1 167 ? 45.537 20.236 58.754 1.00 33.09 155 ARG B CA 1
ATOM 3601 C C . ARG B 1 167 ? 44.269 19.969 57.946 1.00 33.45 155 ARG B C 1
ATOM 3602 O O . ARG B 1 167 ? 43.682 18.887 58.043 1.00 34.30 155 ARG B O 1
ATOM 3610 N N . ILE B 1 168 ? 43.814 20.964 57.195 1.00 33.45 156 ILE B N 1
ATOM 3611 C CA . ILE B 1 168 ? 42.557 20.880 56.492 1.00 32.69 156 ILE B CA 1
ATOM 3612 C C . ILE B 1 168 ? 42.696 20.197 55.114 1.00 33.10 156 ILE B C 1
ATOM 3613 O O . ILE B 1 168 ? 41.858 19.374 54.722 1.00 33.35 156 ILE B O 1
ATOM 3618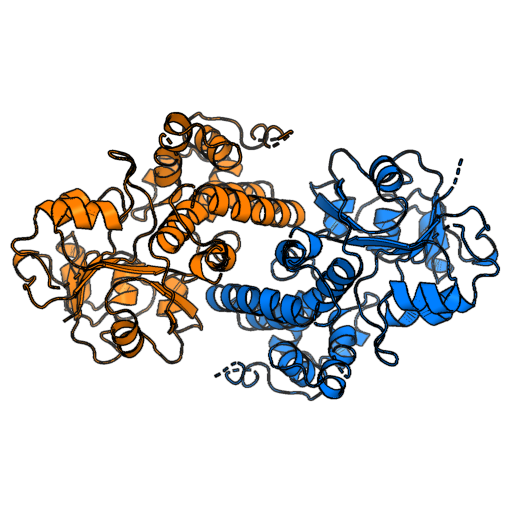 N N . SER B 1 169 ? 43.739 20.554 54.382 1.00 32.47 157 SER B N 1
ATOM 3619 C CA . SER B 1 169 ? 43.961 20.044 53.043 1.00 32.91 157 SER B CA 1
ATOM 3620 C C . SER B 1 169 ? 43.946 18.507 52.939 1.00 33.31 157 SER B C 1
ATOM 3621 O O . SER B 1 169 ? 44.571 17.824 53.762 1.00 32.84 157 SER B O 1
ATOM 3624 N N . THR B 1 170 ? 43.272 17.975 51.908 1.00 33.12 158 THR B N 1
ATOM 3625 C CA . THR B 1 170 ? 43.371 16.549 51.549 1.00 32.69 158 THR B CA 1
ATOM 3626 C C . THR B 1 170 ? 43.830 16.448 50.098 1.00 33.29 158 THR B C 1
ATOM 3627 O O . THR B 1 170 ? 44.130 17.477 49.476 1.00 34.37 158 THR B O 1
ATOM 3631 N N . GLU B 1 171 ? 43.929 15.228 49.558 1.00 32.98 159 GLU B N 1
ATOM 3632 C CA . GLU B 1 171 ? 44.281 15.046 48.138 1.00 32.17 159 GLU B CA 1
ATOM 3633 C C . GLU B 1 171 ? 43.203 15.641 47.219 1.00 31.50 159 GLU B C 1
ATOM 3634 O O . GLU B 1 171 ? 43.492 16.099 46.124 1.00 31.92 159 GLU B O 1
ATOM 3636 N N . TYR B 1 172 ? 41.968 15.664 47.676 1.00 30.29 160 TYR B N 1
ATOM 3637 C CA . TYR B 1 172 ? 40.851 16.165 46.861 1.00 29.59 160 TYR B CA 1
ATOM 3638 C C . TYR B 1 172 ? 40.303 17.529 47.310 1.00 29.51 160 TYR B C 1
ATOM 3639 O O . TYR B 1 172 ? 39.445 18.114 46.628 1.00 29.07 160 TYR B O 1
ATOM 3648 N N . PHE B 1 173 ? 40.722 18.001 48.490 1.00 29.19 161 PHE B N 1
ATOM 3649 C CA . PHE B 1 173 ? 40.293 19.293 49.016 1.00 28.69 161 PHE B CA 1
ATOM 3650 C C . PHE B 1 173 ? 41.536 20.150 49.212 1.00 29.70 161 PHE B C 1
ATOM 3651 O O . PHE B 1 173 ? 42.320 19.913 50.127 1.00 30.79 161 PHE B O 1
ATOM 3659 N N . ARG B 1 174 ? 41.762 21.096 48.316 1.00 30.13 162 ARG B N 1
ATOM 3660 C CA . ARG B 1 174 ? 43.012 21.865 48.295 1.00 30.63 162 ARG B CA 1
ATOM 3661 C C . ARG B 1 174 ? 42.765 23.212 48.919 1.00 29.51 162 ARG B C 1
ATOM 3662 O O . ARG B 1 174 ? 41.840 23.903 48.538 1.00 27.18 162 ARG B O 1
ATOM 3670 N N . VAL B 1 175 ? 43.611 23.605 49.865 1.00 28.75 163 VAL B N 1
ATOM 3671 C CA . VAL B 1 175 ? 43.479 24.920 50.482 1.00 28.87 163 VAL B CA 1
ATOM 3672 C C . VAL B 1 175 ? 44.630 25.826 50.060 1.00 29.33 163 VAL B C 1
ATOM 3673 O O . VAL B 1 175 ? 45.787 25.460 50.185 1.00 27.57 163 VAL B O 1
ATOM 3677 N N . TYR B 1 176 ? 44.283 26.989 49.521 1.00 30.23 164 TYR B N 1
ATOM 3678 C CA . TYR B 1 176 ? 45.240 28.070 49.218 1.00 31.11 164 TYR B CA 1
ATOM 3679 C C . TYR B 1 176 ? 45.016 29.177 50.249 1.00 31.38 164 TYR B C 1
ATOM 3680 O O . TYR B 1 176 ? 43.900 29.362 50.713 1.00 31.82 164 TYR B O 1
ATOM 3689 N N . THR B 1 177 ? 46.066 29.871 50.660 1.00 31.69 165 THR B N 1
ATOM 3690 C CA . THR B 1 177 ? 45.906 30.916 51.646 1.00 31.92 165 THR B CA 1
ATOM 3691 C C . THR B 1 177 ? 46.062 32.260 50.957 1.00 32.45 165 THR B C 1
ATOM 3692 O O . THR B 1 177 ? 46.741 32.353 49.952 1.00 31.93 165 THR B O 1
ATOM 3696 N N . CYS B 1 178 ? 45.376 33.279 51.464 1.00 33.17 166 CYS B N 1
ATOM 3697 C CA . CYS B 1 178 ? 45.666 34.662 51.103 1.00 34.00 166 CYS B CA 1
ATOM 3698 C C . CYS B 1 178 ? 45.472 35.562 52.316 1.00 34.31 166 CYS B C 1
ATOM 3699 O O . CYS B 1 178 ? 45.105 35.090 53.379 1.00 34.49 166 CYS B O 1
ATOM 3702 N N . GLU B 1 179 ? 45.743 36.853 52.157 1.00 34.85 167 GLU B N 1
ATOM 3703 C CA . GLU B 1 179 ? 45.761 37.797 53.283 1.00 34.84 167 GLU B CA 1
ATOM 3704 C C . GLU B 1 179 ? 44.449 38.563 53.484 1.00 34.04 167 GLU B C 1
ATOM 3705 O O . GLU B 1 179 ? 44.271 39.216 54.511 1.00 34.55 167 GLU B O 1
ATOM 3711 N N . ASP B 1 180 ? 43.513 38.459 52.545 1.00 32.51 168 ASP B N 1
ATOM 3712 C CA . ASP B 1 180 ? 42.428 39.421 52.481 1.00 31.40 168 ASP B CA 1
ATOM 3713 C C . ASP B 1 180 ? 41.156 38.870 53.079 1.00 30.61 168 ASP B C 1
ATOM 3714 O O . ASP B 1 180 ? 40.296 38.374 52.370 1.00 29.52 168 ASP B O 1
ATOM 3719 N N . VAL B 1 181 ? 41.018 38.995 54.396 1.00 29.93 169 VAL B N 1
ATOM 3720 C CA . VAL B 1 181 ? 39.828 38.482 55.090 1.00 29.30 169 VAL B CA 1
ATOM 3721 C C . VAL B 1 181 ? 38.581 39.186 54.622 1.00 28.50 169 VAL B C 1
ATOM 3722 O O . VAL B 1 181 ? 37.579 38.544 54.343 1.00 27.55 169 VAL B O 1
ATOM 3726 N N . VAL B 1 182 ? 38.643 40.511 54.547 1.00 28.11 170 VAL B N 1
ATOM 3727 C CA . VAL B 1 182 ? 37.457 41.293 54.168 1.00 28.47 170 VAL B CA 1
ATOM 3728 C C . VAL B 1 182 ? 36.951 40.912 52.780 1.00 28.14 170 VAL B C 1
ATOM 3729 O O . VAL B 1 182 ? 35.774 40.668 52.611 1.00 27.26 170 VAL B O 1
ATOM 3733 N N . GLY B 1 183 ? 37.862 40.881 51.802 1.00 27.76 171 GLY B N 1
ATOM 3734 C CA . GLY B 1 183 ? 37.516 40.502 50.444 1.00 27.58 171 GLY B CA 1
ATOM 3735 C C . GLY B 1 183 ? 36.933 39.117 50.357 1.00 26.93 171 GLY B C 1
ATOM 3736 O O . GLY B 1 183 ? 35.982 38.909 49.651 1.00 28.36 171 GLY B O 1
ATOM 3737 N N . VAL B 1 184 ? 37.489 38.155 51.075 1.00 26.69 172 VAL B N 1
ATOM 3738 C CA . VAL B 1 184 ? 36.999 36.772 51.003 1.00 27.21 172 VAL B CA 1
ATOM 3739 C C . VAL B 1 184 ? 35.571 36.644 51.544 1.00 27.69 172 VAL B C 1
ATOM 3740 O O . VAL B 1 184 ? 34.747 35.914 50.969 1.00 27.81 172 VAL B O 1
ATOM 3744 N N . GLU B 1 185 ? 35.297 37.319 52.664 1.00 28.66 173 GLU B N 1
ATOM 3745 C CA . GLU B 1 185 ? 33.978 37.335 53.289 1.00 29.39 173 GLU B CA 1
ATOM 3746 C C . GLU B 1 185 ? 32.935 38.004 52.407 1.00 29.53 173 GLU B C 1
ATOM 3747 O O . GLU B 1 185 ? 31.837 37.498 52.257 1.00 30.84 173 GLU B O 1
ATOM 3753 N N . ILE B 1 186 ? 33.273 39.134 51.810 1.00 30.08 174 ILE B N 1
ATOM 3754 C CA . ILE B 1 186 ? 32.309 39.836 50.964 1.00 29.61 174 ILE B CA 1
ATOM 3755 C C . ILE B 1 186 ? 32.061 39.074 49.680 1.00 29.83 174 ILE B C 1
ATOM 3756 O O . ILE B 1 186 ? 30.938 38.980 49.234 1.00 29.75 174 ILE B O 1
ATOM 3761 N N . ALA B 1 187 ? 33.117 38.532 49.095 1.00 29.72 175 ALA B N 1
ATOM 3762 C CA . ALA B 1 187 ? 33.004 37.726 47.893 1.00 29.38 175 ALA B CA 1
ATOM 3763 C C . ALA B 1 187 ? 32.087 36.542 48.122 1.00 29.43 175 ALA B C 1
ATOM 3764 O O . ALA B 1 187 ? 31.105 36.361 47.391 1.00 29.10 175 ALA B O 1
ATOM 3766 N N . GLY B 1 188 ? 32.319 35.780 49.190 1.00 28.59 176 GLY B N 1
ATOM 3767 C CA . GLY B 1 188 ? 31.419 34.647 49.494 1.00 28.85 176 GLY B CA 1
ATOM 3768 C C . GLY B 1 188 ? 29.997 34.989 49.898 1.00 28.99 176 GLY B C 1
ATOM 3769 O O . GLY B 1 188 ? 29.055 34.278 49.532 1.00 29.50 176 GLY B O 1
ATOM 3770 N N . ALA B 1 189 ? 29.816 36.080 50.645 1.00 30.48 177 ALA B N 1
ATOM 3771 C CA . ALA B 1 189 ? 28.455 36.571 50.965 1.00 29.46 177 ALA B CA 1
ATOM 3772 C C . ALA B 1 189 ? 27.694 37.008 49.728 1.00 29.92 177 ALA B C 1
ATOM 3773 O O . ALA B 1 189 ? 26.533 36.580 49.501 1.00 29.36 177 ALA B O 1
ATOM 3775 N N . LEU B 1 190 ? 28.325 37.856 48.914 1.00 30.09 178 LEU B N 1
ATOM 3776 C CA . LEU B 1 190 ? 27.595 38.469 47.800 1.00 29.74 178 LEU B CA 1
ATOM 3777 C C . LEU B 1 190 ? 27.412 37.592 46.589 1.00 29.64 178 LEU B C 1
ATOM 3778 O O . LEU B 1 190 ? 26.478 37.829 45.819 1.00 27.29 178 LEU B O 1
ATOM 3783 N N . LYS B 1 191 ? 28.283 36.601 46.375 1.00 29.58 179 LYS B N 1
ATOM 3784 C CA . LYS B 1 191 ? 28.109 35.711 45.200 1.00 29.80 179 LYS B CA 1
ATOM 3785 C C . LYS B 1 191 ? 26.759 35.047 45.235 1.00 29.92 179 LYS B C 1
ATOM 3786 O O . LYS B 1 191 ? 26.150 34.749 44.195 1.00 30.51 179 LYS B O 1
ATOM 3792 N N . ASN B 1 192 ? 26.226 34.857 46.443 1.00 31.05 180 ASN B N 1
ATOM 3793 C CA . ASN B 1 192 ? 24.924 34.222 46.589 1.00 29.25 180 ASN B CA 1
ATOM 3794 C C . ASN B 1 192 ? 23.776 35.116 46.088 1.00 29.60 180 ASN B C 1
ATOM 3795 O O . ASN B 1 192 ? 22.796 34.596 45.627 1.00 28.50 180 ASN B O 1
ATOM 3800 N N . VAL B 1 193 ? 23.927 36.435 46.200 1.00 30.06 181 VAL B N 1
ATOM 3801 C CA . VAL B 1 193 ? 22.975 37.402 45.680 1.00 30.33 181 VAL B CA 1
ATOM 3802 C C . VAL B 1 193 ? 23.063 37.339 44.152 1.00 30.62 181 VAL B C 1
ATOM 3803 O O . VAL B 1 193 ? 22.069 37.188 43.495 1.00 30.39 181 VAL B O 1
ATOM 3807 N N . ILE B 1 194 ? 24.264 37.355 43.574 1.00 31.34 182 ILE B N 1
ATOM 3808 C CA . ILE B 1 194 ? 24.330 37.258 42.097 1.00 30.09 182 ILE B CA 1
ATOM 3809 C C . ILE B 1 194 ? 23.717 35.950 41.578 1.00 29.94 182 ILE B C 1
ATOM 3810 O O . ILE B 1 194 ? 23.049 35.946 40.507 1.00 29.37 182 ILE B O 1
ATOM 3815 N N . ALA B 1 195 ? 23.888 34.852 42.335 1.00 28.89 183 ALA B N 1
ATOM 3816 C CA . ALA B 1 195 ? 23.419 33.513 41.894 1.00 28.42 183 ALA B CA 1
ATOM 3817 C C . ALA B 1 195 ? 21.888 33.429 41.822 1.00 28.47 183 ALA B C 1
ATOM 3818 O O . ALA B 1 195 ? 21.332 32.700 40.962 1.00 28.41 183 ALA B O 1
ATOM 3820 N N . ILE B 1 196 ? 21.196 34.188 42.651 1.00 26.89 184 ILE B N 1
ATOM 3821 C CA . ILE B 1 196 ? 19.696 34.233 42.535 1.00 27.63 184 ILE B CA 1
ATOM 3822 C C . ILE B 1 196 ? 19.355 34.823 41.162 1.00 26.75 184 ILE B C 1
ATOM 3823 O O . ILE B 1 196 ? 18.543 34.292 40.419 1.00 26.75 184 ILE B O 1
ATOM 3828 N N . ALA B 1 197 ? 20.029 35.918 40.811 1.00 27.65 185 ALA B N 1
ATOM 3829 C CA . ALA B 1 197 ? 19.843 36.529 39.510 1.00 27.12 185 ALA B CA 1
ATOM 3830 C C . ALA B 1 197 ? 20.186 35.565 38.382 1.00 27.49 185 ALA B C 1
ATOM 3831 O O . ALA B 1 197 ? 19.483 35.498 37.361 1.00 27.78 185 ALA B O 1
ATOM 3833 N N . ALA B 1 198 ? 21.243 34.796 38.562 1.00 27.18 186 ALA B N 1
ATOM 3834 C CA . ALA B 1 198 ? 21.662 33.858 37.546 1.00 26.59 186 ALA B CA 1
ATOM 3835 C C . ALA B 1 198 ? 20.636 32.783 37.413 1.00 26.91 186 ALA B C 1
ATOM 3836 O O . ALA B 1 198 ? 20.325 32.368 36.298 1.00 27.11 186 ALA B O 1
ATOM 3838 N N . GLY B 1 199 ? 20.124 32.310 38.545 1.00 26.81 187 GLY B N 1
ATOM 3839 C CA . GLY B 1 199 ? 19.057 31.290 38.522 1.00 27.21 187 GLY B CA 1
ATOM 3840 C C . GLY B 1 199 ? 17.810 31.731 37.793 1.00 26.54 187 GLY B C 1
ATOM 3841 O O . GLY B 1 199 ? 17.135 30.932 37.110 1.00 28.40 187 GLY B O 1
ATOM 3842 N N . ILE B 1 200 ? 17.454 32.990 37.928 1.00 26.14 188 ILE B N 1
ATOM 3843 C CA . ILE B 1 200 ? 16.278 33.527 37.199 1.00 26.06 188 ILE B CA 1
ATOM 3844 C C . ILE B 1 200 ? 16.359 33.278 35.683 1.00 26.06 188 ILE B C 1
ATOM 3845 O O . ILE B 1 200 ? 15.386 32.911 35.054 1.00 25.86 188 ILE B O 1
ATOM 3850 N N . LEU B 1 201 ? 17.552 33.454 35.113 1.00 26.73 189 LEU B N 1
ATOM 3851 C CA . LEU B 1 201 ? 17.785 33.229 33.698 1.00 26.02 189 LEU B CA 1
ATOM 3852 C C . LEU B 1 201 ? 17.583 31.745 33.370 1.00 26.79 189 LEU B C 1
ATOM 3853 O O . LEU B 1 201 ? 17.142 31.412 32.297 1.00 26.78 189 LEU B O 1
ATOM 3858 N N . ASP B 1 202 ? 17.944 30.845 34.294 1.00 27.85 190 ASP B N 1
ATOM 3859 C CA . ASP B 1 202 ? 17.680 29.428 34.089 1.00 28.10 190 ASP B CA 1
ATOM 3860 C C . ASP B 1 202 ? 16.183 29.191 34.097 1.00 27.68 190 ASP B C 1
ATOM 3861 O O . ASP B 1 202 ? 15.742 28.439 33.284 1.00 28.05 190 ASP B O 1
ATOM 3866 N N . GLY B 1 203 ? 15.400 29.896 34.922 1.00 26.84 191 GLY B N 1
ATOM 3867 C CA . GLY B 1 203 ? 13.921 29.730 34.929 1.00 27.09 191 GLY B CA 1
ATOM 3868 C C . GLY B 1 203 ? 13.188 30.255 33.708 1.00 27.01 191 GLY B C 1
ATOM 3869 O O . GLY B 1 203 ? 12.051 29.836 33.413 1.00 28.49 191 GLY B O 1
ATOM 3870 N N . PHE B 1 204 ? 13.796 31.199 32.992 1.00 26.95 192 PHE B N 1
ATOM 3871 C CA . PHE B 1 204 ? 13.260 31.645 31.700 1.00 26.62 192 PHE B CA 1
ATOM 3872 C C . PHE B 1 204 ? 13.564 30.605 30.638 1.00 26.86 192 PHE B C 1
ATOM 3873 O O . PHE B 1 204 ? 13.037 30.673 29.576 1.00 26.81 192 PHE B O 1
ATOM 3881 N N . GLY B 1 205 ? 14.445 29.654 30.914 1.00 27.17 193 GLY B N 1
ATOM 3882 C CA . GLY B 1 205 ? 14.709 28.607 29.934 1.00 28.25 193 GLY B CA 1
ATOM 3883 C C . GLY B 1 205 ? 16.169 28.380 29.640 1.00 28.82 193 GLY B C 1
ATOM 3884 O O . GLY B 1 205 ? 16.508 27.541 28.810 1.00 30.72 193 GLY B O 1
ATOM 3885 N N . GLY B 1 206 ? 17.030 29.102 30.336 1.00 28.22 194 GLY B N 1
ATOM 3886 C CA . GLY B 1 206 ? 18.456 29.030 30.099 1.00 28.74 194 GLY B CA 1
ATOM 3887 C C . GLY B 1 206 ? 18.828 30.040 29.046 1.00 27.46 194 GLY B C 1
ATOM 3888 O O . GLY B 1 206 ? 18.668 29.793 27.875 1.00 29.04 194 GLY B O 1
ATOM 3889 N N . TRP B 1 207 ? 19.259 31.203 29.503 1.00 27.03 195 TRP B N 1
ATOM 3890 C CA . TRP B 1 207 ? 19.839 32.229 28.642 1.00 26.92 195 TRP B CA 1
ATOM 3891 C C . TRP B 1 207 ? 21.336 32.274 28.974 1.00 26.01 195 TRP B C 1
ATOM 3892 O O . TRP B 1 207 ? 21.739 32.993 29.860 1.00 26.69 195 TRP B O 1
ATOM 3903 N N . ASP B 1 208 ? 22.133 31.463 28.290 1.00 25.77 196 ASP B N 1
ATOM 3904 C CA . ASP B 1 208 ? 23.550 31.258 28.633 1.00 25.62 196 ASP B CA 1
ATOM 3905 C C . ASP B 1 208 ? 24.414 32.505 28.341 1.00 24.31 196 ASP B C 1
ATOM 3906 O O . ASP B 1 208 ? 25.252 32.885 29.164 1.00 24.33 196 ASP B O 1
ATOM 3911 N N . ASN B 1 209 ? 24.206 33.119 27.179 1.00 22.56 197 ASN B N 1
ATOM 3912 C CA . ASN B 1 209 ? 24.935 34.347 26.845 1.00 22.57 197 ASN B CA 1
ATOM 3913 C C . ASN B 1 209 ? 24.626 35.424 27.898 1.00 22.37 197 ASN B C 1
ATOM 3914 O O . ASN B 1 209 ? 25.511 36.082 28.372 1.00 22.04 197 ASN B O 1
ATOM 3919 N N . ALA B 1 210 ? 23.360 35.569 28.274 1.00 22.73 198 ALA B N 1
ATOM 3920 C CA . ALA B 1 210 ? 22.959 36.539 29.299 1.00 23.36 198 ALA B CA 1
ATOM 3921 C C . ALA B 1 210 ? 23.550 36.235 30.629 1.00 23.59 198 ALA B C 1
ATOM 3922 O O . ALA B 1 210 ? 23.928 37.133 31.348 1.00 23.76 198 ALA B O 1
ATOM 3924 N N . LYS B 1 211 ? 23.616 34.953 30.982 1.00 24.12 199 LYS B N 1
ATOM 3925 C CA . LYS B 1 211 ? 24.144 34.586 32.279 1.00 25.15 199 LYS B CA 1
ATOM 3926 C C . LYS B 1 211 ? 25.598 34.975 32.390 1.00 25.13 199 LYS B C 1
ATOM 3927 O O . LYS B 1 211 ? 26.022 35.530 33.408 1.00 25.54 199 LYS B O 1
ATOM 3933 N N . ALA B 1 212 ? 26.360 34.649 31.355 1.00 25.24 200 ALA B N 1
ATOM 3934 C CA . ALA B 1 212 ? 27.767 34.982 31.318 1.00 25.17 200 ALA B CA 1
ATOM 3935 C C . ALA B 1 212 ? 28.030 36.515 31.460 1.00 25.32 200 ALA B C 1
ATOM 3936 O O . ALA B 1 212 ? 28.984 36.930 32.150 1.00 24.75 200 ALA B O 1
ATOM 3938 N N . ALA B 1 213 ? 27.209 37.322 30.775 1.00 24.52 201 ALA B N 1
ATOM 3939 C CA . ALA B 1 213 ? 27.266 38.779 30.864 1.00 24.58 201 ALA B CA 1
ATOM 3940 C C . ALA B 1 213 ? 26.923 39.241 32.267 1.00 24.92 201 ALA B C 1
ATOM 3941 O O . ALA B 1 213 ? 27.591 40.117 32.792 1.00 24.57 201 ALA B O 1
ATOM 3943 N N . LEU B 1 214 ? 25.887 38.643 32.862 1.00 25.86 202 LEU B N 1
ATOM 3944 C CA . LEU B 1 214 ? 25.509 38.855 34.261 1.00 25.90 202 LEU B CA 1
ATOM 3945 C C . LEU B 1 214 ? 26.603 38.567 35.247 1.00 26.58 202 LEU B C 1
ATOM 3946 O O . LEU B 1 214 ? 26.764 39.314 36.234 1.00 25.53 202 LEU B O 1
ATOM 3951 N N . GLU B 1 215 ? 27.323 37.459 35.020 1.00 27.43 203 GLU B N 1
ATOM 3952 C CA . GLU B 1 215 ? 28.384 37.043 35.908 1.00 27.71 203 GLU B CA 1
ATOM 3953 C C . GLU B 1 215 ? 29.615 37.954 35.811 1.00 27.31 203 GLU B C 1
ATOM 3954 O O . GLU B 1 215 ? 30.295 38.192 36.801 1.00 27.05 203 GLU B O 1
ATOM 3960 N N . THR B 1 216 ? 29.894 38.431 34.610 1.00 26.83 204 THR B N 1
ATOM 3961 C CA . THR B 1 216 ? 30.955 39.383 34.360 1.00 27.23 204 THR B CA 1
ATOM 3962 C C . THR B 1 216 ? 30.653 40.745 35.059 1.00 28.25 204 THR B C 1
ATOM 3963 O O . THR B 1 216 ? 31.506 41.341 35.727 1.00 28.15 204 THR B O 1
ATOM 3967 N N . ARG B 1 217 ? 29.435 41.225 34.914 1.00 28.62 205 ARG B N 1
ATOM 3968 C CA . ARG B 1 217 ? 29.027 42.422 35.613 1.00 29.61 205 ARG B CA 1
ATOM 3969 C C . ARG B 1 217 ? 28.958 42.193 37.135 1.00 28.45 205 ARG B C 1
ATOM 3970 O O . ARG B 1 217 ? 29.237 43.091 37.895 1.00 27.74 205 ARG B O 1
ATOM 3978 N N . GLY B 1 218 ? 28.567 40.990 37.531 1.00 27.97 206 GLY B N 1
ATOM 3979 C CA . GLY B 1 218 ? 28.325 40.627 38.888 1.00 28.40 206 GLY B CA 1
ATOM 3980 C C . GLY B 1 218 ? 29.589 40.603 39.696 1.00 28.55 206 GLY B C 1
ATOM 3981 O O . GLY B 1 218 ? 29.595 41.075 40.818 1.00 30.30 206 GLY B O 1
ATOM 3982 N N . ILE B 1 219 ? 30.671 40.079 39.130 1.00 28.63 207 ILE B N 1
ATOM 3983 C CA . ILE B 1 219 ? 31.918 39.986 39.864 1.00 28.09 207 ILE B CA 1
ATOM 3984 C C . ILE B 1 219 ? 32.470 41.378 40.120 1.00 28.16 207 ILE B C 1
ATOM 3985 O O . ILE B 1 219 ? 33.037 41.630 41.182 1.00 27.70 207 ILE B O 1
ATOM 3990 N N . TYR B 1 220 ? 32.260 42.272 39.160 1.00 29.60 208 TYR B N 1
ATOM 3991 C CA . TYR B 1 220 ? 32.626 43.693 39.289 1.00 30.44 208 TYR B CA 1
ATOM 3992 C C . TYR B 1 220 ? 31.766 44.438 40.351 1.00 29.62 208 TYR B C 1
ATOM 3993 O O . TYR B 1 220 ? 32.281 45.259 41.096 1.00 27.28 208 TYR B O 1
ATOM 4002 N N . GLU B 1 221 ? 30.458 44.162 40.390 1.00 28.67 209 GLU B N 1
ATOM 4003 C CA . GLU B 1 221 ? 29.593 44.747 41.425 1.00 28.99 209 GLU B CA 1
ATOM 4004 C C . GLU B 1 221 ? 30.024 44.263 42.823 1.00 28.82 209 GLU B C 1
ATOM 4005 O O . GLU B 1 221 ? 30.097 45.047 43.793 1.00 29.16 209 GLU B O 1
ATOM 4011 N N . ILE B 1 222 ? 30.359 42.989 42.922 1.00 28.90 210 ILE B N 1
ATOM 4012 C CA . ILE B 1 222 ? 30.847 42.431 44.177 1.00 29.58 210 ILE B CA 1
ATOM 4013 C C . ILE B 1 222 ? 32.142 43.090 44.621 1.00 28.91 210 ILE B C 1
ATOM 4014 O O . ILE B 1 222 ? 32.241 43.535 45.744 1.00 29.44 210 ILE B O 1
ATOM 4019 N N . ALA B 1 223 ? 33.100 43.195 43.706 1.00 28.82 211 ALA B N 1
ATOM 4020 C CA . ALA B 1 223 ? 34.401 43.788 43.974 1.00 28.63 211 ALA B CA 1
ATOM 4021 C C . ALA B 1 223 ? 34.323 45.247 44.435 1.00 29.07 211 ALA B C 1
ATOM 4022 O O . ALA B 1 223 ? 35.104 45.677 45.286 1.00 29.14 211 ALA B O 1
ATOM 4024 N N . ARG B 1 224 ? 33.444 46.013 43.799 1.00 28.96 212 ARG B N 1
ATOM 4025 C CA . ARG B 1 224 ? 33.198 47.414 44.137 1.00 29.68 212 ARG B CA 1
ATOM 4026 C C . ARG B 1 224 ? 32.729 47.591 45.586 1.00 29.46 212 ARG B C 1
ATOM 4027 O O . ARG B 1 224 ? 33.159 48.506 46.288 1.00 28.80 212 ARG B O 1
ATOM 4035 N N . PHE B 1 225 ? 31.832 46.703 46.007 1.00 29.59 213 PHE B N 1
ATOM 4036 C CA . PHE B 1 225 ? 31.335 46.683 47.364 1.00 30.33 213 PHE B CA 1
ATOM 4037 C C . PHE B 1 225 ? 32.472 46.323 48.306 1.00 30.67 213 PHE B C 1
ATOM 4038 O O . PHE B 1 225 ? 32.673 46.987 49.313 1.00 30.48 213 PHE B O 1
ATOM 4046 N N . GLY B 1 226 ? 33.237 45.292 47.967 1.00 31.51 214 GLY B N 1
ATOM 4047 C CA . GLY B 1 226 ? 34.386 44.890 48.781 1.00 32.29 214 GLY B CA 1
ATOM 4048 C C . GLY B 1 226 ? 35.483 45.925 48.924 1.00 33.77 214 GLY B C 1
ATOM 4049 O O . GLY B 1 226 ? 36.008 46.151 50.021 1.00 31.77 214 GLY B O 1
ATOM 4058 N N . PHE B 1 228 ? 35.235 49.108 48.653 1.00 36.22 216 PHE B N 1
ATOM 4059 C CA . PHE B 1 228 ? 34.729 50.113 49.570 1.00 35.30 216 PHE B CA 1
ATOM 4060 C C . PHE B 1 228 ? 35.078 49.768 51.026 1.00 34.71 216 PHE B C 1
ATOM 4061 O O . PHE B 1 228 ? 35.284 50.668 51.829 1.00 34.24 216 PHE B O 1
ATOM 4069 N N . PHE B 1 229 ? 35.144 48.483 51.366 1.00 33.99 217 PHE B N 1
ATOM 4070 C CA . PHE B 1 229 ? 35.504 48.076 52.734 1.00 33.78 217 PHE B CA 1
ATOM 4071 C C . PHE B 1 229 ? 36.957 47.647 52.894 1.00 32.67 217 PHE B C 1
ATOM 4072 O O . PHE B 1 229 ? 37.315 47.054 53.899 1.00 32.57 217 PHE B O 1
ATOM 4080 N N . GLY B 1 230 ? 37.792 47.978 51.914 1.00 32.31 218 GLY B N 1
ATOM 4081 C CA . GLY B 1 230 ? 39.245 47.773 52.015 1.00 31.84 218 GLY B CA 1
ATOM 4082 C C . GLY B 1 230 ? 39.673 46.402 51.519 1.00 31.63 218 GLY B C 1
ATOM 4083 O O . GLY B 1 230 ? 40.770 45.946 51.821 1.00 30.99 218 GLY B O 1
ATOM 4084 N N . ALA B 1 231 ? 38.812 45.751 50.735 1.00 31.35 219 ALA B N 1
ATOM 4085 C CA . ALA B 1 231 ? 39.185 44.492 50.048 1.00 31.36 219 ALA B CA 1
ATOM 4086 C C . ALA B 1 231 ? 40.226 44.732 48.963 1.00 31.80 219 ALA B C 1
ATOM 4087 O O . ALA B 1 231 ? 40.340 45.835 48.423 1.00 30.85 219 ALA B O 1
ATOM 4089 N N . ASP B 1 232 ? 40.973 43.664 48.680 1.00 32.63 220 ASP B N 1
ATOM 4090 C CA . ASP B 1 232 ? 41.993 43.625 47.646 1.00 33.35 220 ASP B CA 1
ATOM 4091 C C . ASP B 1 232 ? 41.335 43.221 46.335 1.00 32.56 220 ASP B C 1
ATOM 4092 O O . ASP B 1 232 ? 40.581 42.228 46.271 1.00 32.74 220 ASP B O 1
ATOM 4097 N N . GLN B 1 233 ? 41.604 43.991 45.288 1.00 32.05 221 GLN B N 1
ATOM 4098 C CA . GLN B 1 233 ? 41.066 43.688 43.972 1.00 32.78 221 GLN B CA 1
ATOM 4099 C C . GLN B 1 233 ? 41.351 42.259 43.498 1.00 31.69 221 GLN B C 1
ATOM 4100 O O . GLN B 1 233 ? 40.474 41.619 42.946 1.00 30.98 221 GLN B O 1
ATOM 4106 N N . LYS B 1 234 ? 42.560 41.766 43.760 1.00 31.15 222 LYS B N 1
ATOM 4107 C CA . LYS B 1 234 ? 43.006 40.439 43.317 1.00 30.76 222 LYS B CA 1
ATOM 4108 C C . LYS B 1 234 ? 42.170 39.332 43.908 1.00 30.35 222 LYS B C 1
ATOM 4109 O O . LYS B 1 234 ? 42.077 38.245 43.330 1.00 30.01 222 LYS B O 1
ATOM 4111 N N . THR B 1 235 ? 41.537 39.599 45.051 1.00 29.26 223 THR B N 1
ATOM 4112 C CA . THR B 1 235 ? 40.815 38.562 45.769 1.00 28.25 223 THR B CA 1
ATOM 4113 C C . THR B 1 235 ? 39.642 38.066 44.914 1.00 27.12 223 THR B C 1
ATOM 4114 O O . THR B 1 235 ? 39.322 36.878 44.914 1.00 25.67 223 THR B O 1
ATOM 4118 N N . PHE B 1 236 ? 39.037 38.997 44.191 1.00 27.51 224 PHE B N 1
ATOM 4119 C CA . PHE B 1 236 ? 37.803 38.749 43.436 1.00 29.08 224 PHE B CA 1
ATOM 4120 C C . PHE B 1 236 ? 38.061 37.950 42.155 1.00 30.52 224 PHE B C 1
ATOM 4121 O O . PHE B 1 236 ? 37.141 37.338 41.604 1.00 30.97 224 PHE B O 1
ATOM 4141 N N . GLY B 1 238 ? 40.169 35.457 42.261 1.00 32.84 226 GLY B N 1
ATOM 4142 C CA . GLY B 1 238 ? 40.594 34.160 42.732 1.00 31.71 226 GLY B CA 1
ATOM 4143 C C . GLY B 1 238 ? 39.429 33.249 43.033 1.00 30.88 226 GLY B C 1
ATOM 4144 O O . GLY B 1 238 ? 38.271 33.517 42.679 1.00 29.09 226 GLY B O 1
ATOM 4145 N N . LEU B 1 239 ? 39.740 32.172 43.741 1.00 30.15 227 LEU B N 1
ATOM 4146 C CA . LEU B 1 239 ? 38.735 31.166 44.151 1.00 29.79 227 LEU B CA 1
ATOM 4147 C C . LEU B 1 239 ? 37.565 31.697 44.957 1.00 29.80 227 LEU B C 1
ATOM 4148 O O . LEU B 1 239 ? 36.421 31.312 44.701 1.00 30.08 227 LEU B O 1
ATOM 4153 N N . ALA B 1 240 ? 37.826 32.574 45.938 1.00 29.70 228 ALA B N 1
ATOM 4154 C CA . ALA B 1 240 ? 36.742 33.167 46.745 1.00 30.27 228 ALA B CA 1
ATOM 4155 C C . ALA B 1 240 ? 35.761 34.019 45.922 1.00 30.30 228 ALA B C 1
ATOM 4156 O O . ALA B 1 240 ? 34.574 34.102 46.263 1.00 32.44 228 ALA B O 1
ATOM 4158 N N . GLY B 1 241 ? 36.262 34.649 44.865 1.00 30.44 229 GLY B N 1
ATOM 4159 C CA . GLY B 1 241 ? 35.498 35.588 44.072 1.00 29.84 229 GLY B CA 1
ATOM 4160 C C . GLY B 1 241 ? 34.912 34.869 42.894 1.00 30.24 229 GLY B C 1
ATOM 4161 O O . GLY B 1 241 ? 33.907 34.213 43.023 1.00 27.52 229 GLY B O 1
ATOM 4162 N N . ILE B 1 242 ? 35.586 34.977 41.751 1.00 30.45 230 ILE B N 1
ATOM 4163 C CA . ILE B 1 242 ? 35.061 34.446 40.498 1.00 29.86 230 ILE B CA 1
ATOM 4164 C C . ILE B 1 242 ? 34.808 32.930 40.582 1.00 29.82 230 ILE B C 1
ATOM 4165 O O . ILE B 1 242 ? 33.827 32.424 40.031 1.00 28.36 230 ILE B O 1
ATOM 4170 N N . GLY B 1 243 ? 35.691 32.210 41.268 1.00 29.25 231 GLY B N 1
ATOM 4171 C CA . GLY B 1 243 ? 35.585 30.781 41.369 1.00 29.97 231 GLY B CA 1
ATOM 4172 C C . GLY B 1 243 ? 34.291 30.369 42.028 1.00 30.42 231 GLY B C 1
ATOM 4173 O O . GLY B 1 243 ? 33.548 29.593 41.485 1.00 30.30 231 GLY B O 1
ATOM 4174 N N . ASP B 1 244 ? 34.026 30.913 43.212 1.00 30.85 232 ASP B N 1
ATOM 4175 C CA . ASP B 1 244 ? 32.776 30.637 43.931 1.00 31.42 232 ASP B CA 1
ATOM 4176 C C . ASP B 1 244 ? 31.568 31.181 43.165 1.00 30.16 232 ASP B C 1
ATOM 4177 O O . ASP B 1 244 ? 30.474 30.548 43.095 1.00 29.63 232 ASP B O 1
ATOM 4182 N N . LEU B 1 245 ? 31.718 32.347 42.557 1.00 29.61 233 LEU B N 1
ATOM 4183 C CA . LEU B 1 245 ? 30.580 32.855 41.747 1.00 30.21 233 LEU B CA 1
ATOM 4184 C C . LEU B 1 245 ? 30.205 31.852 40.665 1.00 29.28 233 LEU B C 1
ATOM 4185 O O . LEU B 1 245 ? 29.049 31.518 40.474 1.00 29.94 233 LEU B O 1
ATOM 4198 N N . VAL B 1 247 ? 30.784 28.544 40.429 1.00 29.48 235 VAL B N 1
ATOM 4199 C CA . VAL B 1 247 ? 30.204 27.254 40.842 1.00 29.11 235 VAL B CA 1
ATOM 4200 C C . VAL B 1 247 ? 28.780 27.465 41.321 1.00 29.07 235 VAL B C 1
ATOM 4201 O O . VAL B 1 247 ? 27.930 26.598 41.169 1.00 29.80 235 VAL B O 1
ATOM 4205 N N . THR B 1 248 ? 28.493 28.624 41.888 1.00 29.58 236 THR B N 1
ATOM 4206 C CA . THR B 1 248 ? 27.147 28.896 42.438 1.00 30.19 236 THR B CA 1
ATOM 4207 C C . THR B 1 248 ? 26.147 29.282 41.353 1.00 30.19 236 THR B C 1
ATOM 4208 O O . THR B 1 248 ? 25.005 28.887 41.421 1.00 31.51 236 THR B O 1
ATOM 4212 N N . CYS B 1 249 ? 26.566 30.042 40.350 1.00 29.90 237 CYS B N 1
ATOM 4213 C CA . CYS B 1 249 ? 25.663 30.408 39.244 1.00 29.98 237 CYS B CA 1
ATOM 4214 C C . CYS B 1 249 ? 25.343 29.281 38.258 1.00 30.02 237 CYS B C 1
ATOM 4215 O O . CYS B 1 249 ? 24.366 29.348 37.548 1.00 30.71 237 CYS B O 1
ATOM 4218 N N . ASN B 1 250 ? 26.170 28.246 38.221 1.00 29.87 238 ASN B N 1
ATOM 4219 C CA . ASN B 1 250 ? 26.129 27.250 37.165 1.00 29.78 238 ASN B CA 1
ATOM 4220 C C . ASN B 1 250 ? 25.836 25.835 37.636 1.00 30.90 238 ASN B C 1
ATOM 4221 O O . ASN B 1 250 ? 25.759 24.944 36.821 1.00 32.21 238 ASN B O 1
ATOM 4226 N N . SER B 1 251 ? 25.772 25.595 38.943 1.00 32.15 239 SER B N 1
ATOM 4227 C CA . SER B 1 251 ? 25.698 24.198 39.431 1.00 32.32 239 SER B CA 1
ATOM 4228 C C . SER B 1 251 ? 24.297 23.874 39.862 1.00 31.44 239 SER B C 1
ATOM 4229 O O . SER B 1 251 ? 23.593 24.686 40.496 1.00 30.84 239 SER B O 1
ATOM 4232 N N . ARG B 1 252 ? 23.871 22.685 39.505 1.00 33.44 240 ARG B N 1
ATOM 4233 C CA . ARG B 1 252 ? 22.628 22.095 40.019 1.00 34.26 240 ARG B CA 1
ATOM 4234 C C . ARG B 1 252 ? 22.595 21.961 41.533 1.00 33.46 240 ARG B C 1
ATOM 4235 O O . ARG B 1 252 ? 21.540 21.810 42.099 1.00 33.64 240 ARG B O 1
ATOM 4243 N N . TYR B 1 253 ? 23.739 22.043 42.202 1.00 33.64 241 TYR B N 1
ATOM 4244 C CA . TYR B 1 253 ? 23.777 21.965 43.680 1.00 33.25 241 TYR B CA 1
ATOM 4245 C C . TYR B 1 253 ? 23.485 23.274 44.408 1.00 33.00 241 TYR B C 1
ATOM 4246 O O . TYR B 1 253 ? 23.264 23.257 45.590 1.00 32.46 241 TYR B O 1
ATOM 4255 N N . SER B 1 254 ? 23.537 24.415 43.710 1.00 32.46 242 SER B N 1
ATOM 4256 C CA . SER B 1 254 ? 23.320 25.712 44.330 1.00 31.87 242 SER B CA 1
ATOM 4257 C C . SER B 1 254 ? 21.886 25.933 44.749 1.00 31.94 242 SER B C 1
ATOM 4258 O O . SER B 1 254 ? 20.976 25.910 43.925 1.00 33.43 242 SER B O 1
ATOM 4261 N N . ARG B 1 255 ? 21.685 26.171 46.040 1.00 32.63 243 ARG B N 1
ATOM 4262 C CA . ARG B 1 255 ? 20.353 26.571 46.550 1.00 32.56 243 ARG B CA 1
ATOM 4263 C C . ARG B 1 255 ? 19.918 27.970 46.142 1.00 31.06 243 ARG B C 1
ATOM 4264 O O . ARG B 1 255 ? 18.747 28.213 45.888 1.00 29.72 243 ARG B O 1
ATOM 4272 N N . ASN B 1 256 ? 20.873 28.869 46.062 1.00 31.39 244 ASN B N 1
ATOM 4273 C CA . ASN B 1 256 ? 20.613 30.226 45.658 1.00 30.98 244 ASN B CA 1
ATOM 4274 C C . ASN B 1 256 ? 20.229 30.292 44.180 1.00 30.42 244 ASN B C 1
ATOM 4275 O O . ASN B 1 256 ? 19.239 30.976 43.832 1.00 31.55 244 ASN B O 1
ATOM 4280 N N . ARG B 1 257 ? 20.947 29.558 43.322 1.00 30.01 245 ARG B N 1
ATOM 4281 C CA . ARG B 1 257 ? 20.569 29.457 41.899 1.00 30.62 245 ARG B CA 1
ATOM 4282 C C . ARG B 1 257 ? 19.162 28.833 41.777 1.00 30.17 245 ARG B C 1
ATOM 4283 O O . ARG B 1 257 ? 18.283 29.350 41.038 1.00 30.81 245 ARG B O 1
ATOM 4291 N N . ARG B 1 258 ? 18.912 27.748 42.519 1.00 29.71 246 ARG B N 1
ATOM 4292 C CA . ARG B 1 258 ? 17.575 27.057 42.479 1.00 29.03 246 ARG B CA 1
ATOM 4293 C C . ARG B 1 258 ? 16.421 28.005 42.889 1.00 27.73 246 ARG B C 1
ATOM 4294 O O . ARG B 1 258 ? 15.338 28.031 42.250 1.00 27.93 246 ARG B O 1
ATOM 4302 N N . PHE B 1 259 ? 16.648 28.795 43.936 1.00 27.42 247 PHE B N 1
ATOM 4303 C CA . PHE B 1 259 ? 15.676 29.770 44.418 1.00 26.92 247 PHE B CA 1
ATOM 4304 C C . PHE B 1 259 ? 15.234 30.720 43.291 1.00 27.01 247 PHE B C 1
ATOM 4305 O O . PHE B 1 259 ? 14.042 30.884 43.038 1.00 26.64 247 PHE B O 1
ATOM 4313 N N . GLY B 1 260 ? 16.202 31.287 42.589 1.00 26.94 248 GLY B N 1
ATOM 4314 C CA . GLY B 1 260 ? 15.981 32.189 41.476 1.00 26.50 248 GLY B CA 1
ATOM 4315 C C . GLY B 1 260 ? 15.281 31.494 40.339 1.00 26.05 248 GLY B C 1
ATOM 4316 O O . GLY B 1 260 ? 14.348 32.034 39.753 1.00 24.59 248 GLY B O 1
ATOM 4317 N N . GLU B 1 261 ? 15.699 30.263 40.052 1.00 26.22 249 GLU B N 1
ATOM 4318 C CA . GLU B 1 261 ? 15.078 29.525 38.986 1.00 26.86 249 GLU B CA 1
ATOM 4319 C C . GLU B 1 261 ? 13.583 29.342 39.243 1.00 26.01 249 GLU B C 1
ATOM 4320 O O . GLU B 1 261 ? 12.722 29.573 38.366 1.00 26.69 249 GLU B O 1
ATOM 4326 N N . LEU B 1 262 ? 13.268 28.936 40.462 1.00 25.83 250 LEU B N 1
ATOM 4327 C CA . LEU B 1 262 ? 11.891 28.715 40.904 1.00 26.79 250 LEU B CA 1
ATOM 4328 C C . LEU B 1 262 ? 11.042 29.965 40.967 1.00 26.34 250 LEU B C 1
ATOM 4329 O O . LEU B 1 262 ? 9.837 29.897 40.735 1.00 25.68 250 LEU B O 1
ATOM 4334 N N . ILE B 1 263 ? 11.630 31.085 41.343 1.00 25.68 251 ILE B N 1
ATOM 4335 C CA . ILE B 1 263 ? 10.897 32.363 41.300 1.00 27.06 251 ILE B CA 1
ATOM 4336 C C . ILE B 1 263 ? 10.560 32.760 39.857 1.00 26.22 251 ILE B C 1
ATOM 4337 O O . ILE B 1 263 ? 9.469 33.206 39.587 1.00 25.97 251 ILE B O 1
ATOM 4342 N N . ALA B 1 264 ? 11.513 32.584 38.936 1.00 26.80 252 ALA B N 1
ATOM 4343 C CA . ALA B 1 264 ? 11.273 32.845 37.526 1.00 26.81 252 ALA B CA 1
ATOM 4344 C C . ALA B 1 264 ? 10.165 31.945 36.972 1.00 27.95 252 ALA B C 1
ATOM 4345 O O . ALA B 1 264 ? 9.387 32.349 36.096 1.00 26.74 252 ALA B O 1
ATOM 4347 N N . ARG B 1 265 ? 10.068 30.731 37.496 1.00 27.87 253 ARG B N 1
ATOM 4348 C CA . ARG B 1 265 ? 8.967 29.821 37.129 1.00 29.14 253 ARG B CA 1
ATOM 4349 C C . ARG B 1 265 ? 7.648 30.153 37.780 1.00 28.28 253 ARG B C 1
ATOM 4350 O O . ARG B 1 265 ? 6.696 29.447 37.582 1.00 28.27 253 ARG B O 1
ATOM 4358 N N . GLY B 1 266 ? 7.589 31.174 38.630 1.00 29.03 254 GLY B N 1
ATOM 4359 C CA . GLY B 1 266 ? 6.301 31.619 39.181 1.00 29.10 254 GLY B CA 1
ATOM 4360 C C . GLY B 1 266 ? 6.016 31.229 40.619 1.00 29.34 254 GLY B C 1
ATOM 4361 O O . GLY B 1 266 ? 4.999 31.604 41.150 1.00 28.98 254 GLY B O 1
ATOM 4362 N N . PHE B 1 267 ? 6.924 30.521 41.276 1.00 29.93 255 PHE B N 1
ATOM 4363 C CA . PHE B 1 267 ? 6.701 30.165 42.673 1.00 30.92 255 PHE B CA 1
ATOM 4364 C C . PHE B 1 267 ? 6.850 31.400 43.528 1.00 31.64 255 PHE B C 1
ATOM 4365 O O . PHE B 1 267 ? 7.528 32.346 43.134 1.00 32.07 255 PHE B O 1
ATOM 4373 N N . ASN B 1 268 ? 6.154 31.420 44.661 1.00 32.28 256 ASN B N 1
ATOM 4374 C CA . ASN B 1 268 ? 6.231 32.541 45.581 1.00 33.05 256 ASN B CA 1
ATOM 4375 C C . ASN B 1 268 ? 7.496 32.477 46.421 1.00 32.93 256 ASN B C 1
ATOM 4376 O O . ASN B 1 268 ? 7.755 31.464 47.044 1.00 32.92 256 ASN B O 1
ATOM 4381 N N . PRO B 1 269 ? 8.305 33.548 46.436 1.00 33.87 257 PRO B N 1
ATOM 4382 C CA . PRO B 1 269 ? 9.547 33.462 47.195 1.00 34.47 257 PRO B CA 1
ATOM 4383 C C . PRO B 1 269 ? 9.451 32.940 48.640 1.00 35.27 257 PRO B C 1
ATOM 4384 O O . PRO B 1 269 ? 10.323 32.177 49.054 1.00 35.83 257 PRO B O 1
ATOM 4388 N N . LEU B 1 270 ? 8.430 33.333 49.399 1.00 36.31 258 LEU B N 1
ATOM 4389 C CA . LEU B 1 270 ? 8.334 32.885 50.813 1.00 36.17 258 LEU B CA 1
ATOM 4390 C C . LEU B 1 270 ? 7.989 31.384 50.927 1.00 36.64 258 LEU B C 1
ATOM 4391 O O . LEU B 1 270 ? 8.647 30.617 51.660 1.00 34.91 258 LEU B O 1
ATOM 4396 N N . LYS B 1 271 ? 6.986 30.949 50.172 1.00 36.14 259 LYS B N 1
ATOM 4397 C CA . LYS B 1 271 ? 6.679 29.528 50.159 1.00 37.65 259 LYS B CA 1
ATOM 4398 C C . LYS B 1 271 ? 7.872 28.633 49.744 1.00 38.13 259 LYS B C 1
ATOM 4399 O O . LYS B 1 271 ? 7.986 27.487 50.213 1.00 37.12 259 LYS B O 1
ATOM 4405 N N . LEU B 1 272 ? 8.758 29.163 48.890 1.00 38.46 260 LEU B N 1
ATOM 4406 C CA . LEU B 1 272 ? 9.972 28.449 48.520 1.00 39.09 260 LEU B CA 1
ATOM 4407 C C . LEU B 1 272 ? 10.858 28.262 49.735 1.00 39.68 260 LEU B C 1
ATOM 4408 O O . LEU B 1 272 ? 11.388 27.172 49.947 1.00 40.12 260 LEU B O 1
ATOM 4413 N N . LEU B 1 273 ? 11.017 29.326 50.510 1.00 40.06 261 LEU B N 1
ATOM 4414 C CA . LEU B 1 273 ? 11.914 29.305 51.648 1.00 40.95 261 LEU B CA 1
ATOM 4415 C C . LEU B 1 273 ? 11.373 28.355 52.731 1.00 41.69 261 LEU B C 1
ATOM 4416 O O . LEU B 1 273 ? 12.095 27.527 53.264 1.00 41.10 261 LEU B O 1
ATOM 4421 N N . GLU B 1 274 ? 10.066 28.426 52.971 1.00 42.45 262 GLU B N 1
ATOM 4422 C CA . GLU B 1 274 ? 9.432 27.608 53.987 1.00 43.00 262 GLU B CA 1
ATOM 4423 C C . GLU B 1 274 ? 9.412 26.110 53.636 1.00 42.86 262 GLU B C 1
ATOM 4424 O O . GLU B 1 274 ? 9.318 25.276 54.541 1.00 42.83 262 GLU B O 1
ATOM 4430 N N . SER B 1 275 ? 9.548 25.779 52.343 1.00 42.57 263 SER B N 1
ATOM 4431 C CA . SER B 1 275 ? 9.511 24.378 51.825 1.00 42.42 263 SER B CA 1
ATOM 4432 C C . SER B 1 275 ? 10.706 23.492 52.190 1.00 42.01 263 SER B C 1
ATOM 4433 O O . SER B 1 275 ? 10.733 22.294 51.855 1.00 41.23 263 SER B O 1
ATOM 4436 N N . SER B 1 276 ? 11.692 24.076 52.863 1.00 41.53 264 SER B N 1
ATOM 4437 C CA . SER B 1 276 ? 12.958 23.405 53.096 1.00 41.35 264 SER B CA 1
ATOM 4438 C C . SER B 1 276 ? 13.637 23.845 54.408 1.00 40.45 264 SER B C 1
ATOM 4439 O O . SER B 1 276 ? 13.532 25.007 54.815 1.00 38.66 264 SER B O 1
ATOM 4442 N N . ASN B 1 277 ? 14.305 22.879 55.059 1.00 40.12 265 ASN B N 1
ATOM 4443 C CA . ASN B 1 277 ? 15.119 23.122 56.256 1.00 39.87 265 ASN B CA 1
ATOM 4444 C C . ASN B 1 277 ? 16.464 23.727 55.943 1.00 38.79 265 ASN B C 1
ATOM 4445 O O . ASN B 1 277 ? 17.124 24.213 56.857 1.00 37.40 265 ASN B O 1
ATOM 4450 N N . GLN B 1 278 ? 16.884 23.659 54.673 1.00 38.15 266 GLN B N 1
ATOM 4451 C CA . GLN B 1 278 ? 18.110 24.344 54.216 1.00 37.57 266 GLN B CA 1
ATOM 4452 C C . GLN B 1 278 ? 17.888 25.861 54.040 1.00 37.65 266 GLN B C 1
ATOM 4453 O O . GLN B 1 278 ? 16.757 26.325 53.888 1.00 38.69 266 GLN B O 1
ATOM 4459 N N . VAL B 1 279 ? 18.979 26.617 54.103 1.00 36.99 267 VAL B N 1
ATOM 4460 C CA . VAL B 1 279 ? 18.919 28.071 54.120 1.00 36.86 267 VAL B CA 1
ATOM 4461 C C . VAL B 1 279 ? 19.502 28.670 52.816 1.00 35.53 267 VAL B C 1
ATOM 4462 O O . VAL B 1 279 ? 20.572 28.274 52.342 1.00 36.39 267 VAL B O 1
ATOM 4466 N N . VAL B 1 280 ? 18.746 29.602 52.245 1.00 33.54 268 VAL B N 1
ATOM 4467 C CA . VAL B 1 280 ? 19.122 30.309 51.026 1.00 32.75 268 VAL B CA 1
ATOM 4468 C C . VAL B 1 280 ? 19.716 31.639 51.450 1.00 32.40 268 VAL B C 1
ATOM 4469 O O . VAL B 1 280 ? 19.005 32.628 51.655 1.00 30.03 268 VAL B O 1
ATOM 4473 N N . GLU B 1 281 ? 21.050 31.645 51.603 1.00 32.55 269 GLU B N 1
ATOM 4474 C CA . GLU B 1 281 ? 21.709 32.731 52.272 1.00 32.63 269 GLU B CA 1
ATOM 4475 C C . GLU B 1 281 ? 21.562 34.008 51.484 1.00 32.48 269 GLU B C 1
ATOM 4476 O O . GLU B 1 281 ? 21.512 35.066 52.086 1.00 32.78 269 GLU B O 1
ATOM 4482 N N . GLY B 1 282 ? 21.525 33.920 50.145 1.00 31.65 270 GLY B N 1
ATOM 4483 C CA . GLY B 1 282 ? 21.379 35.131 49.323 1.00 31.71 270 GLY B CA 1
ATOM 4484 C C . GLY B 1 282 ? 20.096 35.927 49.528 1.00 31.53 270 GLY B C 1
ATOM 4485 O O . GLY B 1 282 ? 20.048 37.139 49.310 1.00 31.59 270 GLY B O 1
ATOM 4486 N N . ALA B 1 283 ? 19.052 35.225 49.925 1.00 30.83 271 ALA B N 1
ATOM 4487 C CA . ALA B 1 283 ? 17.793 35.822 50.263 1.00 31.35 271 ALA B CA 1
ATOM 4488 C C . ALA B 1 283 ? 17.889 36.784 51.426 1.00 31.30 271 ALA B C 1
ATOM 4489 O O . ALA B 1 283 ? 17.139 37.745 51.493 1.00 31.76 271 ALA B O 1
ATOM 4491 N N . PHE B 1 284 ? 18.812 36.521 52.351 1.00 31.23 272 PHE B N 1
ATOM 4492 C CA . PHE B 1 284 ? 18.976 37.333 53.542 1.00 30.77 272 PHE B CA 1
ATOM 4493 C C . PHE B 1 284 ? 20.096 38.319 53.351 1.00 30.24 272 PHE B C 1
ATOM 4494 O O . PHE B 1 284 ? 19.931 39.504 53.634 1.00 29.76 272 PHE B O 1
ATOM 4502 N N . THR B 1 285 ? 21.219 37.842 52.816 1.00 30.43 273 THR B N 1
ATOM 4503 C CA . THR B 1 285 ? 22.329 38.725 52.469 1.00 30.63 273 THR B CA 1
ATOM 4504 C C . THR B 1 285 ? 21.911 39.920 51.594 1.00 30.11 273 THR B C 1
ATOM 4505 O O . THR B 1 285 ? 22.396 41.013 51.822 1.00 30.50 273 THR B O 1
ATOM 4509 N N . VAL B 1 286 ? 20.984 39.752 50.647 1.00 29.78 274 VAL B N 1
ATOM 4510 C CA . VAL B 1 286 ? 20.643 40.875 49.757 1.00 29.44 274 VAL B CA 1
ATOM 4511 C C . VAL B 1 286 ? 20.081 42.056 50.546 1.00 29.23 274 VAL B C 1
ATOM 4512 O O . VAL B 1 286 ? 20.343 43.211 50.236 1.00 27.18 274 VAL B O 1
ATOM 4516 N N . LYS B 1 287 ? 19.301 41.744 51.576 1.00 30.31 275 LYS B N 1
ATOM 4517 C CA . LYS B 1 287 ? 18.653 42.765 52.390 1.00 30.66 275 LYS B CA 1
ATOM 4518 C C . LYS B 1 287 ? 19.709 43.549 53.147 1.00 30.14 275 LYS B C 1
ATOM 4519 O O . LYS B 1 287 ? 19.649 44.760 53.199 1.00 29.19 275 LYS B O 1
ATOM 4525 N N . ALA B 1 288 ? 20.680 42.842 53.714 1.00 29.82 276 ALA B N 1
ATOM 4526 C CA . ALA B 1 288 ? 21.774 43.468 54.458 1.00 29.93 276 ALA B CA 1
ATOM 4527 C C . ALA B 1 288 ? 22.621 44.350 53.532 1.00 29.66 276 ALA B C 1
ATOM 4528 O O . ALA B 1 288 ? 22.979 45.446 53.886 1.00 30.33 276 ALA B O 1
ATOM 4530 N N . VAL B 1 289 ? 22.923 43.848 52.344 1.00 30.32 277 VAL B N 1
ATOM 4531 C CA . VAL B 1 289 ? 23.625 44.609 51.297 1.00 30.46 277 VAL B CA 1
ATOM 4532 C C . VAL B 1 289 ? 22.903 45.920 50.958 1.00 30.90 277 VAL B C 1
ATOM 4533 O O . VAL B 1 289 ? 23.517 47.003 50.948 1.00 30.90 277 VAL B O 1
ATOM 4545 N N . LYS B 1 291 ? 20.857 47.685 52.713 1.00 32.17 279 LYS B N 1
ATOM 4546 C CA . LYS B 1 291 ? 20.896 48.671 53.805 1.00 31.59 279 LYS B CA 1
ATOM 4547 C C . LYS B 1 291 ? 22.248 49.380 53.830 1.00 31.26 279 LYS B C 1
ATOM 4548 O O . LYS B 1 291 ? 22.339 50.581 53.974 1.00 31.33 279 LYS B O 1
ATOM 4551 N N . ILE B 1 292 ? 23.298 48.599 53.672 1.00 31.54 280 ILE B N 1
ATOM 4552 C CA . ILE B 1 292 ? 24.665 49.093 53.660 1.00 31.38 280 ILE B CA 1
ATOM 4553 C C . ILE B 1 292 ? 24.900 50.019 52.475 1.00 31.36 280 ILE B C 1
ATOM 4554 O O . ILE B 1 292 ? 25.447 51.098 52.622 1.00 30.67 280 ILE B O 1
ATOM 4559 N N . ALA B 1 293 ? 24.462 49.578 51.304 1.00 32.16 281 ALA B N 1
ATOM 4560 C CA . ALA B 1 293 ? 24.529 50.357 50.080 1.00 32.64 281 ALA B CA 1
ATOM 4561 C C . ALA B 1 293 ? 23.761 51.675 50.136 1.00 33.52 281 ALA B C 1
ATOM 4562 O O . ALA B 1 293 ? 24.241 52.693 49.635 1.00 33.03 281 ALA B O 1
ATOM 4564 N N . LYS B 1 294 ? 22.565 51.655 50.714 1.00 34.65 282 LYS B N 1
ATOM 4565 C CA . LYS B 1 294 ? 21.776 52.884 50.867 1.00 35.67 282 LYS B CA 1
ATOM 4566 C C . LYS B 1 294 ? 22.460 53.811 51.834 1.00 35.35 282 LYS B C 1
ATOM 4567 O O . LYS B 1 294 ? 22.644 54.977 51.530 1.00 34.95 282 LYS B O 1
ATOM 4573 N N . GLU B 1 295 ? 22.892 53.280 52.971 1.00 35.44 283 GLU B N 1
ATOM 4574 C CA . GLU B 1 295 ? 23.619 54.090 53.940 1.00 35.97 283 GLU B CA 1
ATOM 4575 C C . GLU B 1 295 ? 24.946 54.675 53.434 1.00 34.88 283 GLU B C 1
ATOM 4576 O O . GLU B 1 295 ? 25.360 55.723 53.891 1.00 34.63 283 GLU B O 1
ATOM 4582 N N . ASN B 1 296 ? 25.608 54.006 52.503 1.00 34.13 284 ASN B N 1
ATOM 4583 C CA . ASN B 1 296 ? 26.924 54.422 52.025 1.00 33.70 284 ASN B CA 1
ATOM 4584 C C . ASN B 1 296 ? 26.915 54.960 50.596 1.00 33.93 284 ASN B C 1
ATOM 4585 O O . ASN B 1 296 ? 27.962 55.277 50.049 1.00 34.42 284 ASN B O 1
ATOM 4590 N N . LYS B 1 297 ? 25.726 55.070 50.009 1.00 34.20 285 LYS B N 1
ATOM 4591 C CA . LYS B 1 297 ? 25.540 55.570 48.653 1.00 34.37 285 LYS B CA 1
ATOM 4592 C C . LYS B 1 297 ? 26.392 54.788 47.670 1.00 34.03 285 LYS B C 1
ATOM 4593 O O . LYS B 1 297 ? 26.995 55.371 46.770 1.00 33.81 285 LYS B O 1
ATOM 4599 N N . ILE B 1 298 ? 26.439 53.465 47.868 1.00 33.99 286 ILE B N 1
ATOM 4600 C CA . ILE B 1 298 ? 27.077 52.532 46.931 1.00 33.76 286 ILE B CA 1
ATOM 4601 C C . ILE B 1 298 ? 25.999 52.026 45.971 1.00 33.21 286 ILE B C 1
ATOM 4602 O O . ILE B 1 298 ? 24.974 51.505 46.405 1.00 32.64 286 ILE B O 1
ATOM 4607 N N . ASP B 1 299 ? 26.239 52.178 44.672 1.00 32.88 287 ASP B N 1
ATOM 4608 C CA . ASP B 1 299 ? 25.282 51.744 43.678 1.00 33.40 287 ASP B CA 1
ATOM 4609 C C . ASP B 1 299 ? 25.429 50.246 43.466 1.00 32.71 287 ASP B C 1
ATOM 4610 O O . ASP B 1 299 ? 26.533 49.772 43.290 1.00 32.81 287 ASP B O 1
ATOM 4623 N N . PRO B 1 301 ? 23.312 47.717 41.206 1.00 30.14 289 PRO B N 1
ATOM 4624 C CA . PRO B 1 301 ? 22.254 47.403 40.253 1.00 29.77 289 PRO B CA 1
ATOM 4625 C C . PRO B 1 301 ? 21.678 46.003 40.338 1.00 28.90 289 PRO B C 1
ATOM 4626 O O . PRO B 1 301 ? 20.474 45.860 40.438 1.00 28.63 289 PRO B O 1
ATOM 4630 N N . ILE B 1 302 ? 22.529 44.989 40.336 1.00 28.57 290 ILE B N 1
ATOM 4631 C CA . ILE B 1 302 ? 22.053 43.604 40.356 1.00 29.00 290 ILE B CA 1
ATOM 4632 C C . ILE B 1 302 ? 21.416 43.258 41.702 1.00 27.91 290 ILE B C 1
ATOM 4633 O O . ILE B 1 302 ? 20.379 42.658 41.744 1.00 26.96 290 ILE B O 1
ATOM 4638 N N . SER B 1 303 ? 22.066 43.645 42.794 1.00 28.05 291 SER B N 1
ATOM 4639 C CA . SER B 1 303 ? 21.587 43.324 44.128 1.00 28.60 291 SER B CA 1
ATOM 4640 C C . SER B 1 303 ? 20.243 43.986 44.356 1.00 28.17 291 SER B C 1
ATOM 4641 O O . SER B 1 303 ? 19.306 43.396 44.906 1.00 27.49 291 SER B O 1
ATOM 4644 N N . GLU B 1 304 ? 20.143 45.212 43.880 1.00 27.83 292 GLU B N 1
ATOM 4645 C CA . GLU B 1 304 ? 18.905 45.943 43.954 1.00 27.91 292 GLU B CA 1
ATOM 4646 C C . GLU B 1 304 ? 17.726 45.256 43.281 1.00 26.68 292 GLU B C 1
ATOM 4647 O O . GLU B 1 304 ? 16.620 45.251 43.839 1.00 26.93 292 GLU B O 1
ATOM 4653 N N . GLU B 1 305 ? 17.937 44.738 42.072 1.00 26.03 293 GLU B N 1
ATOM 4654 C CA . GLU B 1 305 ? 16.894 44.038 41.381 1.00 26.06 293 GLU B CA 1
ATOM 4655 C C . GLU B 1 305 ? 16.608 42.711 42.072 1.00 26.01 293 GLU B C 1
ATOM 4656 O O . GLU B 1 305 ? 15.475 42.323 42.191 1.00 24.26 293 GLU B O 1
ATOM 4662 N N . VAL B 1 306 ? 17.628 42.038 42.581 1.00 26.07 294 VAL B N 1
ATOM 4663 C CA . VAL B 1 306 ? 17.359 40.817 43.334 1.00 26.39 294 VAL B CA 1
ATOM 4664 C C . VAL B 1 306 ? 16.488 41.114 44.555 1.00 25.62 294 VAL B C 1
ATOM 4665 O O . VAL B 1 306 ? 15.520 40.407 44.795 1.00 25.21 294 VAL B O 1
ATOM 4669 N N . TYR B 1 307 ? 16.777 42.187 45.288 1.00 25.70 295 TYR B N 1
ATOM 4670 C CA . TYR B 1 307 ? 15.957 42.564 46.429 1.00 24.96 295 TYR B CA 1
ATOM 4671 C C . TYR B 1 307 ? 14.499 42.796 46.025 1.00 25.02 295 TYR B C 1
ATOM 4672 O O . TYR B 1 307 ? 13.568 42.359 46.710 1.00 24.91 295 TYR B O 1
ATOM 4681 N N . ARG B 1 308 ? 14.296 43.502 44.919 1.00 23.98 296 ARG B N 1
ATOM 4682 C CA . ARG B 1 308 ? 12.962 43.845 44.484 1.00 24.01 296 ARG B CA 1
ATOM 4683 C C . ARG B 1 308 ? 12.160 42.608 44.091 1.00 23.50 296 ARG B C 1
ATOM 4684 O O . ARG B 1 308 ? 10.978 42.508 44.409 1.00 22.31 296 ARG B O 1
ATOM 4692 N N . VAL B 1 309 ? 12.802 41.684 43.391 1.00 24.12 297 VAL B N 1
ATOM 4693 C CA . VAL B 1 309 ? 12.146 40.429 42.986 1.00 25.06 297 VAL B CA 1
ATOM 4694 C C . VAL B 1 309 ? 11.803 39.560 44.206 1.00 25.43 297 VAL B C 1
ATOM 4695 O O . VAL B 1 309 ? 10.723 39.025 44.295 1.00 24.69 297 VAL B O 1
ATOM 4699 N N . VAL B 1 310 ? 12.718 39.464 45.154 1.00 24.99 298 VAL B N 1
ATOM 4700 C CA . VAL B 1 310 ? 12.546 38.616 46.330 1.00 25.77 298 VAL B CA 1
ATOM 4701 C C . VAL B 1 310 ? 11.637 39.225 47.393 1.00 26.34 298 VAL B C 1
ATOM 4702 O O . VAL B 1 310 ? 10.758 38.538 47.923 1.00 27.19 298 VAL B O 1
ATOM 4706 N N . TYR B 1 311 ? 11.789 40.527 47.668 1.00 26.31 299 TYR B N 1
ATOM 4707 C CA . TYR B 1 311 ? 11.066 41.178 48.735 1.00 25.88 299 TYR B CA 1
ATOM 4708 C C . TYR B 1 311 ? 9.881 42.018 48.299 1.00 25.09 299 TYR B C 1
ATOM 4709 O O . TYR B 1 311 ? 9.004 42.247 49.102 1.00 25.13 299 TYR B O 1
ATOM 4718 N N . GLU B 1 312 ? 9.863 42.496 47.060 1.00 23.72 300 GLU B N 1
ATOM 4719 C CA . GLU B 1 312 ? 8.804 43.379 46.599 1.00 24.11 300 GLU B CA 1
ATOM 4720 C C . GLU B 1 312 ? 7.905 42.872 45.468 1.00 22.68 300 GLU B C 1
ATOM 4721 O O . GLU B 1 312 ? 7.145 43.625 44.896 1.00 20.41 300 GLU B O 1
ATOM 4727 N N . GLY B 1 313 ? 7.950 41.580 45.179 1.00 22.38 301 GLY B N 1
ATOM 4728 C CA . GLY B 1 313 ? 7.025 40.993 44.198 1.00 21.19 301 GLY B CA 1
ATOM 4729 C C . GLY B 1 313 ? 7.233 41.465 42.786 1.00 20.46 301 GLY B C 1
ATOM 4730 O O . GLY B 1 313 ? 6.326 41.364 41.981 1.00 18.66 301 GLY B O 1
ATOM 4731 N N . LYS B 1 314 ? 8.413 41.999 42.476 1.00 20.42 302 LYS B N 1
ATOM 4732 C CA . LYS B 1 314 ? 8.628 42.593 41.146 1.00 20.85 302 LYS B CA 1
ATOM 4733 C C . LYS B 1 314 ? 8.728 41.452 40.155 1.00 20.97 302 LYS B C 1
ATOM 4734 O O . LYS B 1 314 ? 9.465 40.523 40.399 1.00 21.02 302 LYS B O 1
ATOM 4740 N N . PRO B 1 315 ? 7.965 41.499 39.051 1.00 22.09 303 PRO B N 1
ATOM 4741 C CA . PRO B 1 315 ? 8.077 40.463 38.020 1.00 22.79 303 PRO B CA 1
ATOM 4742 C C . PRO B 1 315 ? 9.493 40.272 37.496 1.00 23.74 303 PRO B C 1
ATOM 4743 O O . PRO B 1 315 ? 10.144 41.240 37.114 1.00 23.32 303 PRO B O 1
ATOM 4747 N N . PRO B 1 316 ? 9.993 39.030 37.525 1.00 25.39 304 PRO B N 1
ATOM 4748 C CA . PRO B 1 316 ? 11.386 38.796 37.063 1.00 25.29 304 PRO B CA 1
ATOM 4749 C C . PRO B 1 316 ? 11.700 39.336 35.644 1.00 25.20 304 PRO B C 1
ATOM 4750 O O . PRO B 1 316 ? 12.785 39.873 35.413 1.00 25.87 304 PRO B O 1
ATOM 4754 N N . LEU B 1 317 ? 10.762 39.218 34.720 1.00 25.13 305 LEU B N 1
ATOM 4755 C CA . LEU B 1 317 ? 10.931 39.763 33.362 1.00 25.45 305 LEU B CA 1
ATOM 4756 C C . LEU B 1 317 ? 11.016 41.297 33.314 1.00 24.75 305 LEU B C 1
ATOM 4757 O O . LEU B 1 317 ? 11.735 41.832 32.496 1.00 23.59 305 LEU B O 1
ATOM 4762 N N . GLN B 1 318 ? 10.286 41.981 34.185 1.00 24.14 306 GLN B N 1
ATOM 4763 C CA . GLN B 1 318 ? 10.385 43.424 34.298 1.00 24.89 306 GLN B CA 1
ATOM 4764 C C . GLN B 1 318 ? 11.739 43.779 34.887 1.00 25.48 306 GLN B C 1
ATOM 4765 O O . GLN B 1 318 ? 12.390 44.697 34.441 1.00 24.61 306 GLN B O 1
ATOM 4771 N N . SER B 1 319 ? 12.165 43.026 35.885 1.00 26.83 307 SER B N 1
ATOM 4772 C CA . SER B 1 319 ? 13.440 43.244 36.500 1.00 29.00 307 SER B CA 1
ATOM 4773 C C . SER B 1 319 ? 14.592 43.089 35.485 1.00 29.96 307 SER B C 1
ATOM 4774 O O . SER B 1 319 ? 15.497 43.919 35.457 1.00 29.20 307 SER B O 1
ATOM 4785 N N . ARG B 1 321 ? 14.451 43.371 32.147 1.00 32.68 309 ARG B N 1
ATOM 4786 C CA . ARG B 1 321 ? 14.338 44.549 31.297 1.00 34.03 309 ARG B CA 1
ATOM 4787 C C . ARG B 1 321 ? 14.952 45.792 31.924 1.00 33.49 309 ARG B C 1
ATOM 4788 O O . ARG B 1 321 ? 15.683 46.517 31.271 1.00 33.29 309 ARG B O 1
ATOM 4796 N N . ASP B 1 322 ? 14.666 46.034 33.201 1.00 33.46 310 ASP B N 1
ATOM 4797 C CA . ASP B 1 322 ? 15.158 47.240 33.892 1.00 33.72 310 ASP B CA 1
ATOM 4798 C C . ASP B 1 322 ? 16.677 47.180 34.108 1.00 34.39 310 ASP B C 1
ATOM 4799 O O . ASP B 1 322 ? 17.377 48.154 33.832 1.00 34.06 310 ASP B O 1
ATOM 4804 N N . LEU B 1 323 ? 17.180 46.030 34.549 1.00 35.32 311 LEU B N 1
ATOM 4805 C CA . LEU B 1 323 ? 18.601 45.846 34.744 1.00 37.05 311 LEU B CA 1
ATOM 4806 C C . LEU B 1 323 ? 19.378 46.071 33.429 1.00 39.51 311 LEU B C 1
ATOM 4807 O O . LEU B 1 323 ? 20.400 46.742 33.418 1.00 39.13 311 LEU B O 1
ATOM 4820 N N . ARG B 1 325 ? 18.586 48.141 31.058 1.00 48.05 313 ARG B N 1
ATOM 4821 C CA . ARG B 1 325 ? 18.686 49.604 30.866 1.00 49.72 313 ARG B CA 1
ATOM 4822 C C . ARG B 1 325 ? 19.804 50.259 31.724 1.00 49.99 313 ARG B C 1
ATOM 4823 O O . ARG B 1 325 ? 20.404 51.241 31.300 1.00 50.40 313 ARG B O 1
ATOM 4831 N N . ARG B 1 326 ? 20.082 49.718 32.914 1.00 50.61 314 ARG B N 1
ATOM 4832 C CA . ARG B 1 326 ? 21.289 50.083 33.685 1.00 50.79 314 ARG B CA 1
ATOM 4833 C C . ARG B 1 326 ? 22.578 49.485 33.061 1.00 51.20 314 ARG B C 1
ATOM 4834 O O . ARG B 1 326 ? 22.989 49.805 31.922 1.00 51.60 314 ARG B O 1
#

CATH classification: 3.40.50.720 (+1 more: 1.10.1040.10)

=== Feature glossary ===
A reading guide for the features in this record.

Start from the sequence.

  · Sequence gives the chain of amino acids in standard one-letter code (A=alanine, C=cysteine, …, Y=tyrosine), read N→C. It is the only feature that is directly encoded by the gene; all structural features are derived from the folded form of this sequence.

Fold it, and you get atomic coordinates and the backbone conformation that goes with them.

  · The mmCIF table is the protein's shape written out atom by atom. For each backbone N, Cα, C, and carbonyl O, it records an (x, y, z) coordinate triple in Å plus the residue type, chain letter, and residue number.

  · Backbone dihedral angles. Every residue except chain termini has a φ (preceding-C → N → Cα → C) and a ψ (N → Cα → C → next-N). They are reported in degrees following the IUPAC sign convention. Secondary structure is essentially a statement about which (φ, ψ) basin each residue occupies.

  · DSSP 8-state secondary structure assigns each residue one of H (α-helix), G (3₁₀-helix), I (π-helix), E (extended β-strand), B (isolated β-bridge), T (hydrogen-bonded turn), S (bend), or '-' (coil). The assignment is computed from backbone hydrogen-bond geometry via the Kabsch–Sander algorithm.

  · P-SEA three-state annotation labels each residue as helix, strand, or coil based purely on the geometry of the Cα trace. It serves as a fallback when the full backbone (and thus DSSP) is unavailable.

Summarize the fold with a handful of shape descriptors and a per-residue structural alphabet.

  · Radius of gyration (Rg) is the root-mean-square distance of Cα atoms from their centroid — a single number for overall size and compactness. A globular domain of N residues has Rg ≈ 2.2·N^0.38 Å; an extended or disordered chain has a much larger Rg. The Cα contact count is the number of residue pairs whose Cα atoms are within 8 Å and are more than four positions apart in sequence — a standard proxy for tertiary packing density. The bounding box is the smallest axis-aligned box enclosing all Cα atoms.

  · Foldseek's 3Di representation compresses backbone geometry into a per-residue letter drawn from a learned twenty-state alphabet. It captures the tertiary interaction pattern around each residue — which residues are packed against it in space, regardless of where they are in sequence.

  · Accessible surface area quantifies burial. A residue with SASA near zero is packed into the hydrophobic core; one with SASA >100 Å² sits on the surface. Computed here via the Shrake–Rupley numerical algorithm with a 1.4 Å probe.

Ask how reliable the model is.

  · For AlphaFold models, the B-factor field carries pLDDT — the model's own estimate of local accuracy on a 0–100 scale. Regions with pLDDT<50 should be treated as essentially unmodeled; they often correspond to intrinsically disordered segments.

  · For experimental (PDB) structures, the B-factor (temperature factor) quantifies the positional spread of each atom in the crystal — a combination of thermal vibration and static disorder — in units of Å². High B-factors mark flexible loops or poorly resolved regions; low B-factors mark the rigid, well-ordered core.

  · PAE(i, j) answers: if I align the predicted and true structures on residue i, how far off (in Å) do I expect residue j to be? A block-diagonal PAE matrix with low values on the blocks and high values off-diagonal is the signature of a multi-domain protein with confidently predicted domains but uncertain inter-domain orientation.

Place it in context: what it resembles, what it is annotated as, and how it looks.

  · Structural nearest neighbors (via Foldseek easy-search vs the PDB). Reported per hit: target PDB id, E-value, and alignment TM-score. A TM-score above ~0.5 is the conventional threshold for 'same fold'.

  · Functional annotations link the protein to curated databases. InterPro entries identify conserved domains and families by matching the sequence against member-database signatures (Pfam, PROSITE, CDD, …). Gene Ontology (GO) terms describe molecular function, biological process, and cellular component in a controlled vocabulary. CATH places the structure in a hierarchical fold classification (Class/Architecture/Topology/Homologous-superfamily). The organism is the source species.

  · Plot images: a contact map (which residues are close in 3D, as an N×N binary image), a Ramachandran scatter (backbone torsion angles, revealing secondary-structure composition at a glance), and — for AlphaFold structures — a PAE heatmap (pairwise prediction confidence).

  · Structure images are PyMOL renders from six orthogonal camera directions. Cartoon representation draws helices as coils and strands as arrows; sticks shows the backbone as bonds; surface shows the solvent-excluded envelope. Rainbow coloring maps sequence position to hue (blue→red, N→C); chain coloring assigns a distinct color per polypeptide.